Protein AF-A0A0N4YB12-F1 (afdb_monomer)

Mean predicted aligned error: 16.7 Å

Organism: Nippostrongylus brasiliensis (NCBI:txid27835)

InterPro domains:
  IPR009976 Exocyst complex component Sec10-like [PTHR12100] (6-495)
  IPR048625 Exocyst complex component Sec10, N-terminal [PF20667] (44-162)
  IPR048627 Exocyst complex component Sec10-like, alpha-helical bundle [PF07393] (168-494)

Radius of gyration: 43.0 Å; Cα contacts (8 Å, |Δi|>4): 290; chains: 1; bounding box: 84×79×112 Å

Secondary structure (DSSP, 8-state):
--HHHHHHHHHHHHS-SS--HHHHHHHHHHHHHTT-SS-S-HHHHHHHHHHHHHHHHHHHHHHHHHHHHHHHHHHHHHHHHHHHHHHHHHHHHHHHHHHHHT-HHHHHHHHHHHHHHHHHHHHHHHHHHHHHHHHHHHHHHHHHHHHHHHSSSPP--HHHH-GGGHHHHHHHHHHHHHHHHHS-HHHHHHHHHHHHHHHHHHHHHHHHHHHHTTT-HHHHHHHHHHHTTSTTHHHHHHHHHHHHHHTS-TT-S-HHHHHHHHHHHHHHHHHHH-SSHHHHHHHHHHHHIIIIIHHHHHHHHHHHHHTT-HHHHHHHHHHHHHHHHHHHHHHHTTT--S-TTHHHHHHHHHHHHHHHHHHHHHHHHHHHHHHHHHHHHHHHTT--------SHHHHHHHHHHHHTT----GGG-----HHHHHHHHHHHHHHHHHHHHHS-TTTHHHHHHHHHHHHIIIIIIIIIIHHHHHHHHT---S-TTSPPPHHHHHHHHH-

Solvent-accessible surface area (backbone atoms only — not comparable to full-atom values): 27849 Å² total; per-residue (Å²): 139,65,72,68,64,59,54,56,54,53,52,61,65,65,67,39,86,82,68,52,71,64,62,50,52,49,54,51,51,38,63,75,53,72,70,57,93,68,85,86,51,70,66,61,53,50,53,51,50,54,51,48,52,51,52,51,49,54,48,49,53,51,50,52,51,51,51,53,50,53,54,50,50,52,56,48,51,52,51,53,52,52,53,51,51,50,54,53,51,53,53,50,50,52,49,50,50,50,50,61,72,65,40,53,61,61,54,49,50,53,50,49,54,52,50,50,54,53,49,50,56,51,47,54,55,49,47,68,56,47,51,60,53,50,52,53,50,53,51,52,52,52,52,55,54,51,50,50,56,66,43,98,58,80,85,79,53,58,51,81,68,37,78,92,32,46,69,65,29,43,59,52,41,52,53,51,41,59,56,44,70,75,49,64,58,95,82,41,49,71,38,41,51,53,43,48,54,51,41,56,51,48,52,53,51,47,46,51,47,39,63,70,29,72,89,37,60,67,61,28,18,57,46,40,51,61,37,63,81,41,93,61,34,67,54,49,54,47,56,51,40,53,51,57,58,67,67,55,72,85,87,56,95,50,64,65,60,51,54,49,49,52,50,64,67,43,47,64,52,38,58,66,24,37,88,59,30,58,64,53,50,41,51,39,51,52,49,41,48,71,43,61,51,38,52,51,53,50,49,59,45,46,56,20,60,77,67,71,34,64,64,57,30,56,53,49,49,49,50,53,52,52,49,50,54,51,49,45,56,56,44,57,74,66,64,51,62,92,56,85,59,54,62,59,51,56,50,45,76,66,41,51,80,55,54,73,47,38,70,60,55,50,54,53,49,52,52,53,51,48,51,51,53,51,49,53,52,34,54,76,69,76,50,75,92,70,90,80,64,95,42,79,69,46,53,52,50,48,56,52,35,20,55,66,71,71,56,76,54,77,90,56,67,50,73,73,55,68,70,59,49,53,50,49,51,51,53,51,50,51,50,53,55,44,40,72,70,64,45,55,83,86,49,34,64,64,54,48,51,57,54,49,51,52,47,45,46,51,53,41,54,65,35,51,49,45,26,50,53,52,48,58,66,41,49,61,76,60,49,99,86,60,79,76,59,73,42,49,58,52,40,65,72,74,107

Sequence (495 aa):
MSGGQYFATYVEDLEQDPFDAIDFVERVAWRMTGGAETISDPVSLKNKFEEEIGSLQMLCDQFQSKISLLEHELNKDKREYVNQLQRLYERNAEAIDKIKASGLFQQLDATMQSVSTKVVHLGDQLESVHQPRQRAHDALQLIKHFDEFLSDQPLNSMIFTDPDKLLESADLVQKLYSISQELSKDKFLAVQARIAHRYEEVERLLIDEFGRAQRDEKKMAEVAKILSEFKGYSHCVARYVEYIQSMFRGGCDDVYAEALQLVRNHKPKIEAIFPSPMTVVQKLILSLYTGRLKEHIYAKLRDCKESDDREGYLVGLAQSYCSILRLNKELDALHVSSDASFLPTLTRSIFDRYLSTYQNDELDYLNVQCSNMLQRFYESKKHVKKQIHSGGLQELKRDVQARLLTVENYGGETFLSEDVAISILQETKNAFNRASQLCEKSEVPKHSENILDILLKYLYSEHLDYAVELAIAGITLAEPKVGPPAYFFSVVSQN

Nearest PDB structures (foldseek):
  5h11-assembly1_A  TM=9.330E-01  e=1.083E-12  Danio rerio

Structure (mmCIF, N/CA/C/O backbone):
data_AF-A0A0N4YB12-F1
#
_entry.id   AF-A0A0N4YB12-F1
#
loop_
_atom_site.group_PDB
_atom_site.id
_atom_site.type_symbol
_atom_site.label_atom_id
_atom_site.label_alt_id
_atom_site.label_comp_id
_atom_site.label_asym_id
_atom_site.label_entity_id
_atom_site.label_seq_id
_atom_site.pdbx_PDB_ins_code
_atom_site.Cartn_x
_atom_site.Cartn_y
_atom_site.Cartn_z
_atom_site.occupancy
_atom_site.B_iso_or_equiv
_atom_site.auth_seq_id
_atom_site.auth_comp_id
_atom_site.auth_asym_id
_atom_site.auth_atom_id
_atom_site.pdbx_PDB_model_num
ATOM 1 N N . MET A 1 1 ? 19.692 50.482 -32.104 1.00 32.66 1 MET A N 1
ATOM 2 C CA . MET A 1 1 ? 18.987 49.422 -31.351 1.00 32.66 1 MET A CA 1
ATOM 3 C C . MET A 1 1 ? 19.627 48.032 -31.529 1.00 32.66 1 MET A C 1
ATOM 5 O O . MET A 1 1 ? 18.943 47.049 -31.315 1.00 32.66 1 MET A O 1
ATOM 9 N N . SER A 1 2 ? 20.937 47.912 -31.814 1.00 33.78 2 SER A N 1
ATOM 10 C CA . SER A 1 2 ? 21.588 46.594 -32.007 1.00 33.78 2 SER A CA 1
ATOM 11 C C . SER A 1 2 ? 22.371 46.061 -30.796 1.00 33.78 2 SER A C 1
ATOM 13 O O . SER A 1 2 ? 22.668 44.879 -30.759 1.00 33.78 2 SER A O 1
ATOM 15 N N . GLY A 1 3 ? 22.675 46.877 -29.776 1.00 38.41 3 GLY A N 1
ATOM 16 C CA . GLY A 1 3 ? 23.511 46.441 -28.641 1.00 38.41 3 GLY A CA 1
ATOM 17 C C . GLY A 1 3 ? 22.844 45.460 -27.664 1.00 38.41 3 GLY A C 1
ATOM 18 O O . GLY A 1 3 ? 23.529 44.663 -27.039 1.00 38.41 3 GLY A O 1
ATOM 19 N N . GLY A 1 4 ? 21.509 45.470 -27.550 1.00 43.06 4 GLY A N 1
ATOM 20 C CA . GLY A 1 4 ? 20.787 44.594 -26.612 1.00 43.06 4 GLY A CA 1
ATOM 21 C C . GLY A 1 4 ? 20.675 43.135 -27.068 1.00 43.06 4 GLY A C 1
ATOM 22 O O . GLY A 1 4 ? 20.587 42.241 -26.237 1.00 43.06 4 GLY A O 1
ATOM 23 N N . GLN A 1 5 ? 20.713 42.888 -28.381 1.00 47.06 5 GLN A N 1
ATOM 24 C CA . GLN A 1 5 ? 20.584 41.545 -28.958 1.00 47.06 5 GLN A CA 1
ATOM 25 C C . GLN A 1 5 ? 21.918 40.779 -28.924 1.00 47.06 5 GLN A C 1
ATOM 27 O O . GLN A 1 5 ? 21.935 39.575 -28.686 1.00 47.06 5 GLN A O 1
ATOM 32 N N . TYR A 1 6 ? 23.042 41.494 -29.052 1.00 52.09 6 TYR A N 1
ATOM 33 C CA . TYR A 1 6 ? 24.381 40.933 -28.841 1.00 52.09 6 TYR A CA 1
ATOM 34 C C . TYR A 1 6 ? 24.599 40.494 -27.383 1.00 52.09 6 TYR A C 1
ATOM 36 O O . TYR A 1 6 ? 25.162 39.435 -27.138 1.00 52.09 6 TYR A O 1
ATOM 44 N N . PHE A 1 7 ? 24.086 41.259 -26.415 1.00 51.25 7 PHE A N 1
ATOM 45 C CA . PHE A 1 7 ? 24.272 40.998 -24.983 1.00 51.25 7 PHE A CA 1
ATOM 46 C C . PHE A 1 7 ? 23.573 39.718 -24.488 1.00 51.25 7 PHE A C 1
ATOM 48 O O . PHE A 1 7 ? 24.159 38.961 -23.723 1.00 51.25 7 PHE A O 1
ATOM 55 N N . ALA A 1 8 ? 22.340 39.451 -24.935 1.00 54.91 8 ALA A N 1
ATOM 56 C CA . ALA A 1 8 ? 21.588 38.255 -24.533 1.00 54.91 8 ALA A CA 1
ATOM 57 C C . ALA A 1 8 ? 22.229 36.954 -25.047 1.00 54.91 8 ALA A C 1
ATOM 59 O O . ALA A 1 8 ? 22.272 35.959 -24.333 1.00 54.91 8 ALA A O 1
ATOM 60 N N . THR A 1 9 ? 22.797 36.999 -26.255 1.00 60.53 9 THR A N 1
ATOM 61 C CA . THR A 1 9 ? 23.414 35.831 -26.898 1.00 60.53 9 THR A CA 1
ATOM 62 C C . THR A 1 9 ? 24.695 35.393 -26.173 1.00 60.53 9 THR A C 1
ATOM 64 O O . THR A 1 9 ? 24.948 34.204 -26.032 1.00 60.53 9 THR A O 1
ATOM 67 N N . TYR A 1 10 ? 25.485 36.341 -25.649 1.00 65.44 10 TYR A N 1
ATOM 68 C CA . TYR A 1 10 ? 26.684 36.018 -24.867 1.00 65.44 10 TYR A CA 1
ATOM 69 C C . TYR A 1 10 ? 26.369 35.381 -23.516 1.00 65.44 10 TYR A C 1
ATOM 71 O O . TYR A 1 10 ? 27.107 34.507 -23.080 1.00 65.44 10 TYR A O 1
ATOM 79 N N . VAL A 1 11 ? 25.293 35.804 -22.852 1.00 64.06 11 VAL A N 1
ATOM 80 C CA . VAL A 1 11 ? 24.906 35.250 -21.547 1.00 64.06 11 VAL A CA 1
ATOM 81 C C . VAL A 1 11 ? 24.456 33.796 -21.693 1.00 64.06 11 VAL A C 1
ATOM 83 O O . VAL A 1 11 ? 24.941 32.955 -20.950 1.00 64.06 11 VAL A O 1
ATOM 86 N N . GLU A 1 12 ? 23.636 33.473 -22.697 1.00 67.62 12 GLU A N 1
ATOM 87 C CA . GLU A 1 12 ? 23.220 32.087 -22.971 1.00 67.62 12 GLU A CA 1
ATOM 88 C C . GLU A 1 12 ? 24.402 31.172 -23.333 1.00 67.62 12 GLU A C 1
ATOM 90 O O . GLU A 1 12 ? 24.447 30.026 -22.892 1.00 67.62 12 GLU A O 1
ATOM 95 N N . ASP A 1 13 ? 25.377 31.676 -24.099 1.00 67.00 13 ASP A N 1
ATOM 96 C CA . ASP A 1 13 ? 26.578 30.917 -24.468 1.00 67.00 13 ASP A CA 1
ATOM 97 C C . ASP A 1 13 ? 27.551 30.735 -23.274 1.00 67.00 13 ASP A C 1
ATOM 99 O O . ASP A 1 13 ? 28.253 29.725 -23.203 1.00 67.00 13 ASP A O 1
ATOM 103 N N . LEU A 1 14 ? 27.598 31.691 -22.332 1.00 69.69 14 LEU A N 1
ATOM 104 C CA . LEU A 1 14 ? 28.425 31.643 -21.112 1.00 69.69 14 LEU A CA 1
ATOM 105 C C . LEU A 1 14 ? 27.775 30.843 -19.966 1.00 69.69 14 LEU A C 1
ATOM 107 O O . LEU A 1 14 ? 28.487 30.362 -19.087 1.00 69.69 14 LEU A O 1
ATOM 111 N N . GLU A 1 15 ? 26.447 30.702 -19.964 1.00 70.62 15 GLU A N 1
ATOM 112 C CA . GLU A 1 15 ? 25.670 29.950 -18.963 1.00 70.62 15 GLU A CA 1
ATOM 113 C C . GLU A 1 15 ? 25.471 28.463 -19.331 1.00 70.62 15 GLU A C 1
ATOM 115 O O . GLU A 1 15 ? 24.773 27.739 -18.618 1.00 70.62 15 GLU A O 1
ATOM 120 N N . GLN A 1 16 ? 26.089 27.977 -20.418 1.00 73.56 16 GLN A N 1
ATOM 121 C CA . GLN A 1 16 ? 26.096 26.548 -20.756 1.00 73.56 16 GLN A CA 1
ATOM 122 C C . GLN A 1 16 ? 26.818 25.727 -19.676 1.00 73.56 16 GLN A C 1
ATOM 124 O O . GLN A 1 16 ? 27.899 26.102 -19.224 1.00 73.56 16 GLN A O 1
ATOM 129 N N . ASP A 1 17 ? 26.240 24.583 -19.296 1.00 63.47 17 ASP A N 1
ATOM 130 C CA . ASP A 1 17 ? 26.816 23.656 -18.315 1.00 63.47 17 ASP A CA 1
ATOM 131 C C . ASP A 1 17 ? 27.014 22.258 -18.942 1.00 63.47 17 ASP A C 1
ATOM 133 O O . ASP A 1 17 ? 26.020 21.598 -19.271 1.00 63.47 17 ASP A O 1
ATOM 137 N N . PRO A 1 18 ? 28.262 21.784 -19.136 1.00 74.56 18 PRO A N 1
ATOM 138 C CA . PRO A 1 18 ? 29.525 22.441 -18.792 1.00 74.56 18 PRO A CA 1
ATOM 139 C C . PRO A 1 18 ? 29.922 23.531 -19.799 1.00 74.56 18 PRO A C 1
ATOM 141 O O . PRO A 1 18 ? 29.761 23.366 -21.006 1.00 74.56 18 PRO A O 1
ATOM 144 N N . PHE A 1 19 ? 30.506 24.624 -19.304 1.00 81.19 19 PHE A N 1
ATOM 145 C CA . PHE A 1 19 ? 31.035 25.682 -20.163 1.00 81.19 19 PHE A CA 1
ATOM 146 C C . PHE A 1 19 ? 32.273 25.191 -20.929 1.00 81.19 19 PHE A C 1
ATOM 148 O O . PHE A 1 19 ? 33.283 24.834 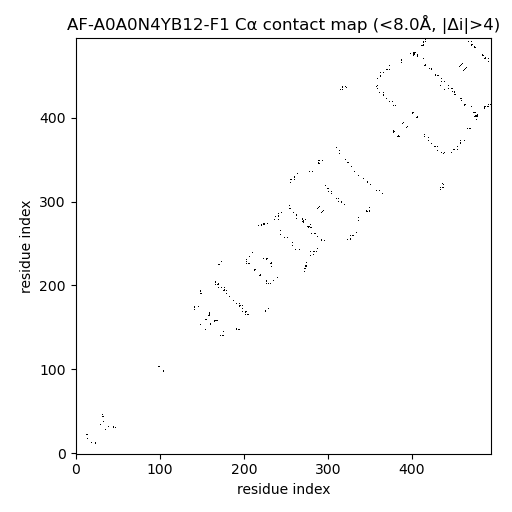-20.314 1.00 81.19 19 PHE A O 1
ATOM 155 N N . ASP A 1 20 ? 32.215 25.221 -22.264 1.00 81.12 20 ASP A N 1
ATOM 156 C CA . ASP A 1 20 ? 33.345 24.911 -23.144 1.00 81.12 20 ASP A CA 1
ATOM 157 C C . ASP A 1 20 ? 33.885 26.186 -23.810 1.00 81.12 20 ASP A C 1
ATOM 159 O O . ASP A 1 20 ? 33.276 26.785 -24.701 1.00 81.12 20 ASP A O 1
ATOM 163 N N . ALA A 1 21 ? 35.074 26.600 -23.370 1.00 79.44 21 ALA A N 1
ATOM 164 C CA . ALA A 1 21 ? 35.747 27.788 -23.875 1.00 79.44 21 ALA A CA 1
ATOM 165 C C . ALA A 1 21 ? 36.171 27.662 -25.350 1.00 79.44 21 ALA A C 1
ATOM 167 O O . ALA A 1 21 ? 36.269 28.681 -26.035 1.00 79.44 21 ALA A O 1
ATOM 168 N N . ILE A 1 22 ? 36.444 26.448 -25.839 1.00 81.38 22 ILE A N 1
ATOM 169 C CA . ILE A 1 22 ? 36.891 26.216 -27.218 1.00 81.38 22 ILE A CA 1
ATOM 170 C C . ILE A 1 22 ? 35.703 26.383 -28.164 1.00 81.38 22 ILE A C 1
ATOM 172 O O . ILE A 1 22 ? 35.788 27.176 -29.102 1.00 81.38 22 ILE A O 1
ATOM 176 N N . ASP A 1 23 ? 34.581 25.732 -27.854 1.00 79.06 23 ASP A N 1
ATOM 177 C CA . ASP A 1 23 ? 33.327 25.853 -28.610 1.00 79.06 23 ASP A CA 1
ATOM 178 C C . ASP A 1 23 ? 32.809 27.303 -28.607 1.00 79.06 23 ASP A C 1
ATOM 180 O O . ASP A 1 23 ? 32.381 27.845 -29.627 1.00 79.06 23 ASP A O 1
ATOM 184 N N . PHE A 1 24 ? 32.936 28.005 -27.476 1.00 80.25 24 PHE A N 1
ATOM 185 C CA . PHE A 1 24 ? 32.610 29.429 -27.399 1.00 80.25 24 PHE A CA 1
ATOM 186 C C . PHE A 1 24 ? 33.443 30.281 -28.368 1.00 80.25 24 PHE A C 1
ATOM 188 O O . PHE A 1 24 ? 32.886 31.065 -29.141 1.00 80.25 24 PHE A O 1
ATOM 195 N N . VAL A 1 25 ? 34.770 30.124 -28.357 1.00 80.31 25 VAL A N 1
ATOM 196 C CA . VAL A 1 25 ? 35.667 30.875 -29.250 1.00 80.31 25 VAL A CA 1
ATOM 197 C C . VAL A 1 25 ? 35.406 30.520 -30.715 1.00 80.31 25 VAL A C 1
ATOM 199 O O . VAL A 1 25 ? 35.433 31.412 -31.564 1.00 80.31 25 VAL A O 1
ATOM 202 N N . GLU A 1 26 ? 35.097 29.260 -31.017 1.00 77.31 26 GLU A N 1
ATOM 203 C CA . GLU A 1 26 ? 34.750 28.801 -32.362 1.00 77.31 26 GLU A CA 1
ATOM 204 C C . GLU A 1 26 ? 33.441 29.427 -32.859 1.00 77.31 26 GLU A C 1
ATOM 206 O O . GLU A 1 26 ? 33.407 29.990 -33.956 1.00 77.31 26 GLU A O 1
ATOM 211 N N . ARG A 1 27 ? 32.391 29.460 -32.030 1.00 76.19 27 ARG A N 1
ATOM 212 C CA . ARG A 1 27 ? 31.128 30.150 -32.347 1.00 76.19 27 ARG A CA 1
ATOM 213 C C . ARG A 1 27 ? 31.327 31.647 -32.565 1.00 76.19 27 ARG A C 1
ATOM 215 O O . ARG A 1 27 ? 30.753 32.213 -33.499 1.00 76.19 27 ARG A O 1
ATOM 222 N N . VAL A 1 28 ? 32.154 32.294 -31.745 1.00 76.50 28 VAL A N 1
ATOM 223 C CA . VAL A 1 28 ? 32.508 33.713 -31.902 1.00 76.50 28 VAL A CA 1
ATOM 224 C C . VAL A 1 28 ? 33.264 33.938 -33.216 1.00 76.50 28 VAL A C 1
ATOM 226 O O . VAL A 1 28 ? 32.884 34.813 -33.997 1.00 76.50 28 VAL A O 1
ATOM 229 N N . ALA A 1 29 ? 34.265 33.110 -33.522 1.00 75.00 29 ALA A N 1
ATOM 230 C CA . ALA A 1 29 ? 35.024 33.168 -34.771 1.00 75.00 29 ALA A CA 1
ATOM 231 C C . ALA A 1 29 ? 34.131 32.949 -36.007 1.00 75.00 29 ALA A C 1
ATOM 233 O O . ALA A 1 29 ? 34.245 33.666 -37.008 1.00 75.00 29 ALA A O 1
ATOM 234 N N . TRP A 1 30 ? 33.201 31.996 -35.926 1.00 75.38 30 TRP A N 1
ATOM 235 C CA . TRP A 1 30 ? 32.245 31.675 -36.984 1.00 75.38 30 TRP A CA 1
ATOM 236 C C . TRP A 1 30 ? 31.262 32.828 -37.233 1.00 75.38 30 TRP A C 1
ATOM 238 O O . TRP A 1 30 ? 31.041 33.229 -38.379 1.00 75.38 30 TRP A O 1
ATOM 248 N N . ARG A 1 31 ? 30.748 33.453 -36.162 1.00 74.56 31 ARG A N 1
ATOM 249 C CA . ARG A 1 31 ? 29.907 34.662 -36.242 1.00 74.56 31 ARG A CA 1
ATOM 250 C C . ARG A 1 31 ? 30.671 35.854 -36.838 1.00 74.56 31 ARG A C 1
ATOM 252 O O . ARG A 1 31 ? 30.121 36.570 -37.674 1.00 74.56 31 ARG A O 1
ATOM 259 N N . MET A 1 32 ? 31.941 36.055 -36.474 1.00 70.88 32 MET A N 1
ATOM 260 C CA . MET A 1 32 ? 32.774 37.168 -36.970 1.00 70.88 32 MET A CA 1
ATOM 261 C C . MET A 1 32 ? 33.146 37.065 -38.456 1.00 70.88 32 MET A C 1
ATOM 263 O O . MET A 1 32 ? 33.292 38.095 -39.132 1.00 70.88 32 MET A O 1
ATOM 267 N N . THR A 1 33 ? 33.334 35.837 -38.947 1.00 69.62 33 THR A N 1
ATOM 268 C CA . THR A 1 33 ? 33.681 35.522 -40.344 1.00 69.62 33 THR A CA 1
ATOM 269 C C . THR A 1 33 ? 32.452 35.354 -41.240 1.00 69.62 33 THR A C 1
ATOM 271 O O . THR A 1 33 ? 32.601 35.271 -42.458 1.00 69.62 33 THR A O 1
ATOM 274 N N . GLY A 1 34 ? 31.243 35.338 -40.666 1.00 68.62 34 GLY A N 1
ATOM 275 C CA . GLY A 1 34 ? 29.997 35.118 -41.404 1.00 68.62 34 GLY A CA 1
ATOM 276 C C . GLY A 1 34 ? 29.882 33.708 -41.992 1.00 68.62 34 GLY A C 1
ATOM 277 O O . GLY A 1 34 ? 29.201 33.534 -43.000 1.00 68.62 34 GLY A O 1
ATOM 278 N N . GLY A 1 35 ? 30.574 32.727 -41.399 1.00 65.31 35 GLY A N 1
ATOM 279 C CA . GLY A 1 35 ? 30.589 31.332 -41.853 1.00 65.31 35 GLY A CA 1
ATOM 280 C C . GLY A 1 35 ? 31.527 31.023 -43.028 1.00 65.31 35 GLY A C 1
ATOM 281 O O . GLY A 1 35 ? 31.368 29.986 -43.666 1.00 65.31 35 GLY A O 1
ATOM 282 N N . ALA A 1 36 ? 32.489 31.896 -43.349 1.00 65.06 36 ALA A N 1
ATOM 283 C CA . ALA A 1 36 ? 33.465 31.656 -44.415 1.00 65.06 36 ALA A CA 1
ATOM 284 C C . ALA A 1 36 ? 34.667 30.813 -43.930 1.00 65.06 36 ALA A C 1
ATOM 286 O O . ALA A 1 36 ? 35.370 31.218 -43.007 1.00 65.06 36 ALA A O 1
ATOM 287 N N . GLU A 1 37 ? 34.955 29.687 -44.596 1.00 59.28 37 GLU A N 1
ATOM 288 C CA . GLU A 1 37 ? 36.062 28.769 -44.242 1.00 59.28 37 GLU A CA 1
ATOM 289 C C . GLU A 1 37 ? 37.469 29.324 -44.553 1.00 59.28 37 GLU A C 1
ATOM 291 O O . GLU A 1 37 ? 38.462 28.860 -43.996 1.00 59.28 37 GLU A O 1
ATOM 296 N N . THR A 1 38 ? 37.586 30.335 -45.424 1.00 60.69 38 THR A N 1
ATOM 297 C CA . THR A 1 38 ? 38.878 30.912 -45.838 1.00 60.69 38 THR A CA 1
ATOM 298 C C . THR A 1 38 ? 39.016 32.380 -45.436 1.00 60.69 38 THR A C 1
ATOM 300 O O . THR A 1 38 ? 38.309 33.255 -45.946 1.00 60.69 38 THR A O 1
ATOM 303 N N . ILE A 1 39 ? 39.984 32.666 -44.559 1.00 63.22 39 ILE A N 1
ATOM 304 C CA . ILE A 1 39 ? 40.279 34.014 -44.051 1.00 63.22 39 ILE A CA 1
ATOM 305 C C . ILE A 1 39 ? 40.926 34.847 -45.162 1.00 63.22 39 ILE A C 1
ATOM 307 O O . ILE A 1 39 ? 42.099 34.678 -45.485 1.00 63.22 39 ILE A O 1
ATOM 311 N N . SER A 1 40 ? 40.151 35.759 -45.747 1.00 61.28 40 SER A N 1
ATOM 312 C CA . SER A 1 40 ? 40.615 36.617 -46.848 1.00 61.28 40 SER A CA 1
ATOM 313 C C . SER A 1 40 ? 41.321 37.895 -46.366 1.00 61.28 40 SER A C 1
ATOM 315 O O . SER A 1 40 ? 42.101 38.475 -47.115 1.00 61.28 40 SER A O 1
ATOM 317 N N . ASP A 1 41 ? 41.085 38.318 -45.116 1.00 69.38 41 ASP A N 1
ATOM 318 C CA . ASP A 1 41 ? 41.732 39.483 -44.492 1.00 69.38 41 ASP A CA 1
ATOM 319 C C . ASP A 1 41 ? 42.044 39.232 -42.996 1.00 69.38 41 ASP A C 1
ATOM 321 O O . ASP A 1 41 ? 41.202 39.469 -42.121 1.00 69.38 41 ASP A O 1
ATOM 325 N N . PRO A 1 42 ? 43.262 38.751 -42.679 1.00 74.19 42 PRO A N 1
ATOM 326 C CA . PRO A 1 42 ? 43.695 38.491 -41.305 1.00 74.19 42 PRO A CA 1
ATOM 327 C C . PRO A 1 42 ? 43.725 39.736 -40.406 1.00 74.19 42 PRO A C 1
ATOM 329 O O . PRO A 1 42 ? 43.578 39.613 -39.189 1.00 74.19 42 PRO A O 1
ATOM 332 N N . VAL A 1 43 ? 43.911 40.933 -40.976 1.00 78.75 43 VAL A N 1
ATOM 333 C CA . VAL A 1 43 ? 43.998 42.185 -40.205 1.00 78.75 43 VAL A CA 1
ATOM 334 C C . VAL A 1 43 ? 42.608 42.620 -39.748 1.00 78.75 43 VAL A C 1
ATOM 336 O O . VAL A 1 43 ? 42.437 42.994 -38.588 1.00 78.75 43 VAL A O 1
ATOM 339 N N . SER A 1 44 ? 41.596 42.499 -40.612 1.00 75.19 44 SER A N 1
ATOM 340 C CA . SER A 1 44 ? 40.203 42.760 -40.227 1.00 75.19 44 SER A CA 1
ATOM 341 C C . SER A 1 44 ? 39.709 41.800 -39.142 1.00 75.19 44 SER A C 1
ATOM 343 O O . SER A 1 44 ? 39.064 42.242 -38.191 1.00 75.19 44 SER A O 1
ATOM 345 N N . LEU A 1 45 ? 40.048 40.507 -39.230 1.00 77.94 45 LEU A N 1
ATOM 346 C CA . LEU A 1 45 ? 39.657 39.521 -38.216 1.00 77.94 45 LEU A CA 1
ATOM 347 C C . LEU A 1 45 ? 40.296 39.820 -36.854 1.00 77.94 45 LEU A C 1
ATOM 349 O O . LEU A 1 45 ? 39.607 39.796 -35.837 1.00 77.94 45 LEU A O 1
ATOM 353 N N . LYS A 1 46 ? 41.590 40.159 -36.840 1.00 81.12 46 LYS A N 1
ATOM 354 C CA . LYS A 1 46 ? 42.290 40.576 -35.621 1.00 81.12 46 LYS A CA 1
ATOM 355 C C . LYS A 1 46 ? 41.595 41.772 -34.960 1.00 81.12 46 LYS A C 1
ATOM 357 O O . LYS A 1 46 ? 41.326 41.721 -33.765 1.00 81.12 46 LYS A O 1
ATOM 362 N N . ASN A 1 47 ? 41.278 42.813 -35.730 1.00 81.00 47 ASN A N 1
ATOM 363 C CA . ASN A 1 47 ? 40.628 44.012 -35.197 1.00 81.00 47 ASN A CA 1
ATOM 364 C C . ASN A 1 47 ? 39.242 43.690 -34.606 1.00 81.00 47 ASN A C 1
ATOM 366 O O . ASN A 1 47 ? 38.911 44.181 -33.534 1.00 81.00 47 ASN A O 1
ATOM 370 N N . LYS A 1 48 ? 38.464 42.805 -35.247 1.00 79.75 48 LYS A N 1
ATOM 371 C CA . LYS A 1 48 ? 37.175 42.334 -34.707 1.00 79.75 48 LYS A CA 1
ATOM 372 C C . LYS A 1 48 ? 37.329 41.550 -33.400 1.00 79.75 48 LYS A C 1
ATOM 374 O O . LYS A 1 48 ? 36.535 41.736 -32.485 1.00 79.75 48 LYS A O 1
ATOM 379 N N . PHE A 1 49 ? 38.348 40.696 -33.284 1.00 81.69 49 PHE A N 1
ATOM 380 C CA . PHE A 1 49 ? 38.648 40.018 -32.019 1.00 81.69 49 PHE A CA 1
ATOM 381 C C . PHE A 1 49 ? 39.070 41.001 -30.926 1.00 81.69 49 PHE A C 1
ATOM 383 O O . PHE A 1 49 ? 38.641 40.845 -29.788 1.00 81.69 49 PHE A O 1
ATOM 390 N N . GLU A 1 50 ? 39.868 42.021 -31.247 1.00 84.12 50 GLU A N 1
ATOM 391 C CA . GLU A 1 50 ? 40.233 43.073 -30.287 1.00 84.12 50 GLU A CA 1
ATOM 392 C C . GLU A 1 50 ? 38.994 43.857 -29.806 1.00 84.12 50 GLU A C 1
ATOM 394 O O . GLU A 1 50 ? 38.871 44.131 -28.611 1.00 84.12 50 GLU A O 1
ATOM 399 N N . GLU A 1 51 ? 38.038 44.146 -30.696 1.00 82.19 51 GLU A N 1
ATOM 400 C CA . GLU A 1 51 ? 36.755 44.784 -30.354 1.00 82.19 51 GLU A CA 1
ATOM 401 C C . GLU A 1 51 ? 35.864 43.900 -29.458 1.00 82.19 51 GLU A C 1
ATOM 403 O O . GLU A 1 51 ? 35.282 44.386 -28.481 1.00 82.19 51 GLU A O 1
ATOM 408 N N . GLU A 1 52 ? 35.772 42.598 -29.739 1.00 79.75 52 GLU A N 1
ATOM 409 C CA . GLU A 1 52 ? 34.967 41.663 -28.936 1.00 79.75 52 GLU A CA 1
ATOM 410 C C . GLU A 1 52 ? 35.620 41.333 -27.589 1.00 79.75 52 GLU A C 1
ATOM 412 O O . GLU A 1 52 ? 34.927 41.251 -26.575 1.00 79.75 52 GLU A O 1
ATOM 417 N N . ILE A 1 53 ? 36.954 41.256 -27.520 1.00 84.06 53 ILE A N 1
ATOM 418 C CA . ILE A 1 53 ? 37.682 41.188 -26.242 1.00 84.06 53 ILE A CA 1
ATOM 419 C C . ILE A 1 53 ? 37.378 42.432 -25.401 1.00 84.06 53 ILE A C 1
ATOM 421 O O . ILE A 1 53 ? 37.086 42.305 -24.211 1.00 84.06 53 ILE A O 1
ATOM 425 N N . GLY A 1 54 ? 37.392 43.626 -26.004 1.00 84.81 54 GLY A N 1
ATOM 426 C CA . GLY A 1 54 ? 37.009 44.863 -25.318 1.00 84.81 54 GLY A CA 1
ATOM 427 C C . GLY A 1 54 ? 35.556 44.841 -24.826 1.00 84.81 54 GLY A C 1
ATOM 428 O O . GLY A 1 54 ? 35.265 45.282 -23.714 1.00 84.81 54 GLY A O 1
ATOM 429 N N . SER A 1 55 ? 34.646 44.266 -25.611 1.00 82.88 55 SER A N 1
ATOM 430 C CA . SER A 1 55 ? 33.231 44.121 -25.244 1.00 82.88 55 SER A CA 1
ATOM 431 C C . SER A 1 55 ? 33.028 43.147 -24.077 1.00 82.88 55 SER A C 1
ATOM 433 O O . SER A 1 55 ? 32.294 43.461 -23.137 1.00 82.88 55 SER A O 1
ATOM 435 N N . LEU A 1 56 ? 33.731 42.010 -24.076 1.00 83.00 56 LEU A N 1
ATOM 436 C CA . LEU A 1 56 ? 33.730 41.048 -22.968 1.00 83.00 56 LEU A CA 1
ATOM 437 C C . LEU A 1 56 ? 34.378 41.617 -21.698 1.00 83.00 56 LEU A C 1
ATOM 439 O O . LEU A 1 56 ? 33.904 41.343 -20.597 1.00 83.00 56 LEU A O 1
ATOM 443 N N . GLN A 1 57 ? 35.418 42.445 -21.824 1.00 86.25 57 GLN A N 1
ATOM 444 C CA . GLN A 1 57 ? 36.007 43.157 -20.685 1.00 86.25 57 GLN A CA 1
ATOM 445 C C . GLN A 1 57 ? 35.008 44.129 -20.051 1.00 86.25 57 GLN A C 1
ATOM 447 O O . GLN A 1 57 ? 34.808 44.087 -18.840 1.00 86.25 57 GLN A O 1
ATOM 452 N N . MET A 1 58 ? 34.302 44.929 -20.860 1.00 86.38 58 MET A N 1
ATOM 453 C CA . MET A 1 58 ? 33.237 45.801 -20.351 1.00 86.38 58 MET A CA 1
ATOM 454 C C . MET A 1 58 ? 32.111 45.009 -19.676 1.00 86.38 58 MET A C 1
ATOM 456 O O . MET A 1 58 ? 31.563 45.453 -18.666 1.00 86.38 58 MET A O 1
ATOM 460 N N . LEU A 1 59 ? 31.762 43.837 -20.214 1.00 83.56 59 LEU A N 1
ATOM 461 C CA . LEU A 1 59 ? 30.767 42.946 -19.619 1.00 83.56 59 LEU A CA 1
ATOM 462 C C . LEU A 1 59 ? 31.230 42.409 -18.257 1.00 83.56 59 LEU A C 1
ATOM 464 O O . LEU A 1 59 ? 30.462 42.419 -17.294 1.00 83.56 59 LEU A O 1
ATOM 468 N N . CYS A 1 60 ? 32.494 41.996 -18.161 1.00 84.88 60 CYS A N 1
ATOM 469 C CA . CYS A 1 60 ? 33.116 41.564 -16.913 1.00 84.88 60 CYS A CA 1
ATOM 470 C C . CYS A 1 60 ? 33.085 42.682 -15.859 1.00 84.88 60 CYS A C 1
ATOM 472 O O . CYS A 1 60 ? 32.626 42.457 -14.740 1.00 84.88 60 CYS A O 1
ATOM 474 N N . ASP A 1 61 ? 33.459 43.909 -16.235 1.00 90.31 61 ASP A N 1
ATOM 475 C CA . ASP A 1 61 ? 33.424 45.072 -15.341 1.00 90.31 61 ASP A CA 1
ATOM 476 C C . ASP A 1 61 ? 31.998 45.381 -14.849 1.00 90.31 61 ASP A C 1
ATOM 478 O O . ASP A 1 61 ? 31.787 45.708 -13.675 1.00 90.31 61 ASP A O 1
ATOM 482 N N . GLN A 1 62 ? 30.992 45.230 -15.718 1.00 87.81 62 GLN A N 1
ATOM 483 C CA . GLN A 1 62 ? 29.584 45.389 -15.345 1.00 87.81 62 GLN A CA 1
ATOM 484 C C . GLN A 1 62 ? 29.119 44.316 -14.355 1.00 87.81 62 GLN A C 1
ATOM 486 O O . GLN A 1 62 ? 28.470 44.651 -13.358 1.00 87.81 62 GLN A O 1
ATOM 491 N N . PHE A 1 63 ? 29.459 43.044 -14.585 1.00 86.69 63 PHE A N 1
ATOM 492 C CA . PHE A 1 63 ? 29.141 41.968 -13.643 1.00 86.69 63 PHE A CA 1
ATOM 493 C C . PHE A 1 63 ? 29.861 42.159 -12.309 1.00 86.69 63 PHE A C 1
ATOM 495 O O . PHE A 1 63 ? 29.223 42.048 -11.262 1.00 86.69 63 PHE A O 1
ATOM 502 N N . GLN A 1 64 ? 31.137 42.544 -12.323 1.00 91.56 64 GLN A N 1
ATOM 503 C CA . GLN A 1 64 ? 31.906 42.821 -11.112 1.00 91.56 64 GLN A CA 1
ATOM 504 C C . GLN A 1 64 ? 31.307 43.986 -10.308 1.00 91.56 64 GLN A C 1
ATOM 506 O O . GLN A 1 64 ? 31.213 43.921 -9.077 1.00 91.56 64 GLN A O 1
ATOM 511 N N . SER A 1 65 ? 30.843 45.037 -10.991 1.00 93.25 65 SER A N 1
ATOM 512 C CA . SER A 1 65 ? 30.134 46.159 -10.367 1.00 93.25 65 SER A CA 1
ATOM 513 C C . SER A 1 65 ? 28.805 45.716 -9.748 1.00 93.25 65 SER A C 1
ATOM 515 O O . SER A 1 65 ? 28.518 46.047 -8.594 1.00 93.25 65 SER A O 1
ATOM 517 N N . LYS A 1 66 ? 28.021 44.902 -10.468 1.00 92.25 66 LYS A N 1
ATOM 518 C CA . LYS A 1 66 ? 26.748 44.355 -9.979 1.00 92.25 66 LYS A CA 1
ATOM 519 C C . LYS A 1 66 ? 26.940 43.449 -8.761 1.00 92.25 66 LYS A C 1
ATOM 521 O O . LYS A 1 66 ? 26.188 43.580 -7.799 1.00 92.25 66 LYS A O 1
ATOM 526 N N . ILE A 1 67 ? 27.955 42.584 -8.778 1.00 92.12 67 ILE A N 1
ATOM 527 C CA . ILE A 1 67 ? 28.331 41.739 -7.636 1.00 92.12 67 ILE A CA 1
ATOM 528 C C . ILE A 1 67 ? 28.678 42.620 -6.435 1.00 92.12 67 ILE A C 1
ATOM 530 O O . ILE A 1 67 ? 28.098 42.446 -5.370 1.00 92.12 67 ILE A O 1
ATOM 534 N N . SER A 1 68 ? 29.529 43.632 -6.623 1.00 94.25 68 SER A N 1
ATOM 535 C CA . SER A 1 68 ? 29.946 44.536 -5.541 1.00 94.25 68 SER A CA 1
ATOM 536 C C . SER A 1 68 ? 28.767 45.293 -4.909 1.00 94.25 68 SER A C 1
ATOM 538 O O . SER A 1 68 ? 28.725 45.478 -3.692 1.00 94.25 68 SER A O 1
ATOM 540 N N . LEU A 1 69 ? 27.790 45.725 -5.717 1.00 94.75 69 LEU A N 1
ATOM 541 C CA . LEU A 1 69 ? 26.570 46.377 -5.226 1.00 94.75 69 LEU A CA 1
ATOM 542 C C . LEU A 1 69 ? 25.693 45.409 -4.422 1.00 94.75 69 LEU A C 1
ATOM 544 O O . LEU A 1 69 ? 25.293 45.743 -3.307 1.00 94.75 69 LEU A O 1
ATOM 548 N N . LEU A 1 70 ? 25.447 44.206 -4.947 1.00 93.31 70 LEU A N 1
ATOM 549 C CA . LEU A 1 70 ? 24.657 43.180 -4.259 1.00 93.31 70 LEU A CA 1
ATOM 550 C C . LEU A 1 70 ? 25.320 42.736 -2.950 1.00 93.31 70 LEU A C 1
ATOM 552 O O . LEU A 1 70 ? 24.645 42.586 -1.933 1.00 93.31 70 LEU A O 1
ATOM 556 N N . GLU A 1 71 ? 26.643 42.579 -2.935 1.00 94.62 71 GLU A N 1
ATOM 557 C CA . GLU A 1 71 ? 27.406 42.284 -1.720 1.00 94.62 71 GLU A CA 1
ATOM 558 C C . GLU A 1 71 ? 27.309 43.418 -0.693 1.00 94.62 71 GLU A C 1
ATOM 560 O O . GLU A 1 71 ? 27.231 43.166 0.515 1.00 94.62 71 GLU A O 1
ATOM 565 N N . HIS A 1 72 ? 27.300 44.674 -1.145 1.00 95.75 72 HIS A N 1
ATOM 566 C CA . HIS A 1 72 ? 27.130 45.822 -0.261 1.00 95.75 72 HIS A CA 1
ATOM 567 C C . HIS A 1 72 ? 25.731 45.860 0.367 1.00 95.75 72 HIS A C 1
ATOM 569 O O . HIS A 1 72 ? 25.620 46.040 1.585 1.00 95.75 72 HIS A O 1
ATOM 575 N N . GLU A 1 73 ? 24.683 45.656 -0.434 1.00 94.75 73 GLU A N 1
ATOM 576 C CA . GLU A 1 73 ? 23.295 45.582 0.036 1.00 94.75 73 GLU A CA 1
ATOM 577 C C . GLU A 1 73 ? 23.103 44.419 1.011 1.00 94.75 73 GLU A C 1
ATOM 579 O O . GLU A 1 73 ? 22.645 44.633 2.133 1.00 94.75 73 GLU A O 1
ATOM 584 N N . LEU A 1 74 ? 23.585 43.222 0.666 1.00 94.75 74 LEU A N 1
ATOM 585 C CA . LEU A 1 74 ? 23.536 42.051 1.542 1.00 94.75 74 LEU A CA 1
ATOM 586 C C . LEU A 1 74 ? 24.215 42.321 2.893 1.00 94.75 74 LEU A C 1
ATOM 588 O O . LEU A 1 74 ? 23.687 41.974 3.952 1.00 94.75 74 LEU A O 1
ATOM 592 N N . ASN A 1 75 ? 25.388 42.956 2.884 1.00 94.62 75 ASN A N 1
ATOM 593 C CA . ASN A 1 75 ? 26.111 43.291 4.111 1.00 94.62 75 ASN A CA 1
ATOM 594 C C . ASN A 1 75 ? 25.434 44.398 4.926 1.00 94.62 75 ASN A C 1
ATOM 596 O O . ASN A 1 75 ? 25.583 44.448 6.154 1.00 94.62 75 ASN A O 1
ATOM 600 N N . LYS A 1 76 ? 24.724 45.321 4.277 1.00 96.69 76 LYS A N 1
ATOM 601 C CA . LYS A 1 76 ? 23.904 46.324 4.958 1.00 96.69 76 LYS A CA 1
ATOM 602 C C . LYS A 1 76 ? 22.709 45.654 5.635 1.00 96.69 76 LYS A C 1
ATOM 604 O O . LYS A 1 76 ? 22.580 45.785 6.852 1.00 96.69 76 LYS A O 1
ATOM 609 N N . ASP A 1 77 ? 21.940 44.866 4.895 1.00 93.69 77 ASP A N 1
ATOM 610 C CA . ASP A 1 77 ? 20.762 44.163 5.406 1.00 93.69 77 ASP A CA 1
ATOM 611 C C . ASP A 1 77 ? 21.142 43.231 6.553 1.00 93.69 77 ASP A C 1
ATOM 613 O O . ASP A 1 77 ? 20.552 43.292 7.631 1.00 93.69 77 ASP A O 1
ATOM 617 N N . LYS A 1 78 ? 22.207 42.436 6.392 1.00 94.25 78 LYS A N 1
ATOM 618 C CA . LYS A 1 78 ? 22.728 41.567 7.457 1.00 94.25 78 LYS A CA 1
ATOM 619 C C . LYS A 1 78 ? 23.008 42.349 8.741 1.00 94.25 78 LYS A C 1
ATOM 621 O O . LYS A 1 78 ? 22.637 41.893 9.820 1.00 94.25 78 LYS A O 1
ATOM 626 N N . ARG A 1 79 ? 23.644 43.523 8.652 1.00 96.31 79 ARG A N 1
ATOM 627 C CA . ARG A 1 79 ? 23.919 44.368 9.828 1.00 96.31 79 ARG A CA 1
ATOM 628 C C . ARG A 1 79 ? 22.636 44.889 10.468 1.00 96.31 79 ARG A C 1
ATOM 630 O O . ARG A 1 79 ? 22.527 44.874 11.692 1.00 96.31 79 ARG A O 1
ATOM 637 N N . GLU A 1 80 ? 21.668 45.325 9.669 1.00 95.94 80 GLU A N 1
ATOM 638 C CA . GLU A 1 80 ? 20.371 45.781 10.174 1.00 95.94 80 GLU A CA 1
ATOM 639 C C . GLU A 1 80 ? 19.612 44.654 10.886 1.00 95.94 80 GLU A C 1
ATOM 641 O O . GLU A 1 80 ? 19.145 44.854 12.010 1.00 95.94 80 GLU A O 1
ATOM 646 N N . TYR A 1 81 ? 19.582 43.453 10.303 1.00 93.38 81 TYR A N 1
ATOM 647 C CA . TYR A 1 81 ? 18.981 42.267 10.915 1.00 93.38 81 TYR A CA 1
ATOM 648 C C . TYR A 1 81 ? 19.648 41.887 12.239 1.00 93.38 81 TYR A C 1
ATOM 650 O O . TYR A 1 81 ? 18.948 41.677 13.230 1.00 93.38 81 TYR A O 1
ATOM 658 N N . VAL A 1 82 ? 20.985 41.838 12.294 1.00 95.19 82 VAL A N 1
ATOM 659 C CA . VAL A 1 82 ? 21.709 41.535 13.542 1.00 95.19 82 VAL A CA 1
ATOM 660 C C . VAL A 1 82 ? 21.389 42.567 14.627 1.00 95.19 82 VAL A C 1
ATOM 662 O O . VAL A 1 82 ? 21.108 42.194 15.767 1.00 95.19 82 VAL A O 1
ATOM 665 N N . ASN A 1 83 ? 21.342 43.853 14.275 1.00 95.69 83 ASN A N 1
ATOM 666 C CA . ASN A 1 83 ? 20.997 44.912 15.223 1.00 95.69 83 ASN A CA 1
ATOM 667 C C . ASN A 1 83 ? 19.552 44.792 15.739 1.00 95.69 83 ASN A C 1
ATOM 669 O O . ASN A 1 83 ? 19.296 45.032 16.920 1.00 95.69 83 ASN A O 1
ATOM 673 N N . GLN A 1 84 ? 18.597 44.424 14.880 1.00 95.00 84 GLN A N 1
ATOM 674 C CA . GLN A 1 84 ? 17.212 44.186 15.301 1.00 95.00 84 GLN A CA 1
ATOM 675 C C . GLN A 1 84 ? 17.101 42.979 16.237 1.00 95.00 84 GLN A C 1
ATOM 677 O O . GLN A 1 84 ? 16.443 43.073 17.275 1.00 95.00 84 GLN A O 1
ATOM 682 N N . LEU A 1 85 ? 17.780 41.877 15.908 1.00 93.69 85 LEU A N 1
ATOM 683 C CA . LEU A 1 85 ? 17.857 40.679 16.747 1.00 93.69 85 LEU A CA 1
ATOM 684 C C . LEU A 1 85 ? 18.394 41.000 18.141 1.00 93.69 85 LEU A C 1
ATOM 686 O O . LEU A 1 85 ? 17.794 40.588 19.133 1.00 93.69 85 LEU A O 1
ATOM 690 N N . GLN A 1 86 ? 19.472 41.780 18.224 1.00 95.31 86 GLN A N 1
ATOM 691 C CA . GLN A 1 86 ? 20.050 42.177 19.504 1.00 95.31 86 GLN A CA 1
ATOM 692 C C . GLN A 1 86 ? 19.063 42.998 20.347 1.00 95.31 86 GLN A C 1
ATOM 694 O O . GLN A 1 86 ? 18.844 42.677 21.513 1.00 95.31 86 GLN A O 1
ATOM 699 N N . ARG A 1 87 ? 18.390 43.994 19.754 1.00 94.69 87 ARG A N 1
ATOM 700 C CA . ARG A 1 87 ? 17.379 44.798 20.470 1.00 94.69 87 ARG A CA 1
ATOM 701 C C . ARG A 1 87 ? 16.209 43.955 20.974 1.00 94.69 87 ARG A C 1
ATOM 703 O O . ARG A 1 87 ? 15.709 44.188 22.073 1.00 94.69 87 ARG A O 1
ATOM 710 N N . LEU A 1 88 ? 15.744 42.997 20.171 1.00 93.00 88 LEU A N 1
ATOM 711 C CA . LEU A 1 88 ? 14.677 42.081 20.580 1.00 93.00 88 LEU A CA 1
ATOM 712 C C . LEU A 1 88 ? 15.130 41.177 21.727 1.00 93.00 88 LEU A C 1
ATOM 714 O O . LEU A 1 88 ? 14.365 40.963 22.666 1.00 93.00 88 LEU A O 1
ATOM 718 N N . TYR A 1 89 ? 16.369 40.686 21.677 1.00 93.06 89 TYR A N 1
ATOM 719 C CA . TYR A 1 89 ? 16.941 39.864 22.737 1.00 93.06 89 TYR A CA 1
ATOM 720 C C . TYR A 1 89 ? 17.048 40.634 24.059 1.00 93.06 89 TYR A C 1
ATOM 722 O O . TYR A 1 89 ? 16.587 40.143 25.086 1.00 93.06 89 TYR A O 1
ATOM 730 N N . GLU A 1 90 ? 17.569 41.862 24.028 1.00 94.06 90 GLU A N 1
ATOM 731 C CA . GLU A 1 90 ? 17.673 42.741 25.202 1.00 94.06 90 GLU A CA 1
ATOM 732 C C . GLU A 1 90 ? 16.291 43.047 25.798 1.00 94.06 90 GLU A C 1
ATOM 734 O O . GLU A 1 90 ? 16.071 42.873 26.997 1.00 94.06 90 GLU A O 1
ATOM 739 N N . ARG A 1 91 ? 15.311 43.396 24.955 1.00 93.00 91 ARG A N 1
ATOM 740 C CA . ARG A 1 91 ? 13.936 43.659 25.403 1.00 93.00 91 ARG A CA 1
ATOM 741 C C . ARG A 1 91 ? 13.271 42.425 26.017 1.00 93.00 91 ARG A C 1
ATOM 743 O O . ARG A 1 91 ? 12.546 42.548 27.005 1.00 93.00 91 ARG A O 1
ATOM 750 N N . ASN A 1 92 ? 13.501 41.245 25.444 1.00 89.56 92 ASN A N 1
ATOM 751 C CA . ASN A 1 92 ? 13.000 39.992 26.006 1.00 89.56 92 ASN A CA 1
ATOM 752 C C . ASN A 1 92 ? 13.682 39.657 27.334 1.00 89.56 92 ASN A C 1
ATOM 754 O O . ASN A 1 92 ? 12.998 39.233 28.264 1.00 89.56 92 ASN A O 1
ATOM 758 N N . ALA A 1 93 ? 14.993 39.876 27.451 1.00 91.31 93 ALA A N 1
ATOM 759 C CA . ALA A 1 93 ? 15.723 39.673 28.698 1.00 91.31 93 ALA A CA 1
ATOM 760 C C . ALA A 1 93 ? 15.174 40.576 29.816 1.00 91.31 93 ALA A C 1
ATOM 762 O O . ALA A 1 93 ? 14.832 40.077 30.886 1.00 91.31 93 ALA A O 1
ATOM 763 N N . GLU A 1 94 ? 14.958 41.866 29.541 1.00 89.81 94 GLU A N 1
ATOM 764 C CA . GLU A 1 94 ? 14.338 42.792 30.500 1.00 89.81 94 GLU A CA 1
ATOM 765 C C . GLU A 1 94 ? 12.921 42.369 30.908 1.00 89.81 94 GLU A C 1
ATOM 767 O O . GLU A 1 94 ? 12.534 42.505 32.072 1.00 89.81 94 GLU A O 1
ATOM 772 N N . ALA A 1 95 ? 12.117 41.877 29.960 1.00 83.75 95 ALA A N 1
ATOM 773 C CA . ALA A 1 95 ? 10.774 41.386 30.251 1.00 83.75 95 ALA A CA 1
ATOM 774 C C . ALA A 1 95 ? 10.820 40.150 31.162 1.00 83.75 95 ALA A C 1
ATOM 776 O O . ALA A 1 95 ? 10.080 40.085 32.143 1.00 83.75 95 ALA A O 1
ATOM 777 N N . ILE A 1 96 ? 11.723 39.208 30.879 1.00 84.81 96 ILE A N 1
ATOM 778 C CA . ILE A 1 96 ? 11.942 38.016 31.705 1.00 84.81 96 ILE A CA 1
ATOM 779 C C . ILE A 1 96 ? 12.400 38.412 33.111 1.00 84.81 96 ILE A C 1
ATOM 781 O O . ILE A 1 96 ? 11.871 37.880 34.087 1.00 84.81 96 ILE A O 1
ATOM 785 N N . ASP A 1 97 ? 13.321 39.365 33.238 1.00 84.88 97 ASP A N 1
ATOM 786 C CA . ASP A 1 97 ? 13.814 39.819 34.538 1.00 84.88 97 ASP A CA 1
ATOM 787 C C . ASP A 1 97 ? 12.739 40.555 35.340 1.00 84.88 97 ASP A C 1
ATOM 789 O O . ASP A 1 97 ? 12.608 40.311 36.538 1.00 84.88 97 ASP A O 1
ATOM 793 N N . LYS A 1 98 ? 11.891 41.372 34.699 1.00 82.19 98 LYS A N 1
ATOM 794 C CA . LYS A 1 98 ? 10.718 41.981 35.355 1.00 82.19 98 LYS A CA 1
ATOM 795 C C . LYS A 1 98 ? 9.734 40.926 35.850 1.00 82.19 98 LYS A C 1
ATOM 797 O O . LYS A 1 98 ? 9.241 41.031 36.971 1.00 82.19 98 LYS A O 1
ATOM 802 N N . ILE A 1 99 ? 9.467 39.899 35.045 1.00 78.12 99 ILE A N 1
ATOM 803 C CA . ILE A 1 99 ? 8.572 38.805 35.430 1.00 78.12 99 ILE A CA 1
ATOM 804 C C . ILE A 1 99 ? 9.168 38.008 36.601 1.00 78.12 99 ILE A C 1
ATOM 806 O O . ILE A 1 99 ? 8.466 37.758 37.582 1.00 78.12 99 ILE A O 1
ATOM 810 N N . LYS A 1 100 ? 10.467 37.689 36.560 1.00 78.44 100 LYS A N 1
ATOM 811 C CA . LYS A 1 100 ? 11.183 37.045 37.673 1.00 78.44 100 LYS A CA 1
ATOM 812 C C . LYS A 1 100 ? 11.165 37.904 38.942 1.00 78.44 100 LYS A C 1
ATOM 814 O O . LYS A 1 100 ? 10.834 37.394 40.007 1.00 78.44 100 LYS A O 1
ATOM 819 N N . ALA A 1 101 ? 11.465 39.199 38.831 1.00 75.19 101 ALA A N 1
ATOM 820 C CA . ALA A 1 101 ? 11.510 40.133 39.957 1.00 75.19 101 ALA A CA 1
ATOM 821 C C . ALA A 1 101 ? 10.132 40.377 40.586 1.00 75.19 101 ALA A C 1
ATOM 823 O O . ALA A 1 101 ? 10.032 40.571 41.794 1.00 75.19 101 ALA A O 1
ATOM 824 N N . SER A 1 102 ? 9.062 40.334 39.786 1.00 74.25 102 SER A N 1
ATOM 825 C CA . SER A 1 102 ? 7.692 40.502 40.278 1.00 74.25 102 SER A CA 1
ATOM 826 C C . SER A 1 102 ? 7.210 39.353 41.173 1.00 74.25 102 SER A C 1
ATOM 828 O O . SER A 1 102 ? 6.172 39.484 41.818 1.00 74.25 102 SER A O 1
ATOM 830 N N . GLY A 1 103 ? 7.923 38.219 41.204 1.00 76.69 103 GLY A N 1
ATOM 831 C CA . GLY A 1 103 ? 7.574 37.057 42.027 1.00 76.69 103 GLY A CA 1
ATOM 832 C C . GLY A 1 103 ? 6.243 36.387 41.658 1.00 76.69 103 GLY A C 1
ATOM 833 O O . GLY A 1 103 ? 5.858 35.415 42.305 1.00 76.69 103 GLY A O 1
ATOM 834 N N . LEU A 1 104 ? 5.553 36.864 40.614 1.00 73.38 104 LEU A N 1
ATOM 835 C CA . LEU A 1 104 ? 4.233 36.391 40.192 1.00 73.38 104 LEU A CA 1
ATOM 836 C C . LEU A 1 104 ? 4.226 34.890 39.899 1.00 73.38 104 LEU A C 1
ATOM 838 O O . LEU A 1 104 ? 3.311 34.201 40.335 1.00 73.38 104 LEU A O 1
ATOM 842 N N . PHE A 1 105 ? 5.262 34.366 39.236 1.00 76.25 105 PHE A N 1
ATOM 843 C CA . PHE A 1 105 ? 5.372 32.925 38.996 1.00 76.25 105 PHE A CA 1
ATOM 844 C C . PHE A 1 105 ? 5.569 32.127 40.279 1.00 76.25 105 PHE A C 1
ATOM 846 O O . PHE A 1 105 ? 4.914 31.113 40.452 1.00 76.25 105 PHE A O 1
ATOM 853 N N . GLN A 1 106 ? 6.392 32.601 41.216 1.00 79.31 106 GLN A N 1
ATOM 854 C CA . GLN A 1 106 ? 6.585 31.896 42.486 1.00 79.31 106 GLN A CA 1
ATOM 855 C C . GLN A 1 106 ? 5.307 31.888 43.334 1.00 79.31 106 GLN A C 1
ATOM 857 O O . GLN A 1 106 ? 5.012 30.894 43.990 1.00 79.31 106 GLN A O 1
ATOM 862 N N . GLN A 1 107 ? 4.524 32.970 43.306 1.00 81.38 107 GLN A N 1
ATOM 863 C CA . GLN A 1 107 ? 3.225 33.030 43.982 1.00 81.38 107 GLN A CA 1
ATOM 864 C C . GLN A 1 107 ? 2.178 32.143 43.298 1.00 81.38 107 GLN A C 1
ATOM 866 O O . GLN A 1 107 ? 1.427 31.438 43.976 1.00 81.38 107 GLN A O 1
ATOM 871 N N . LEU A 1 108 ? 2.138 32.146 41.965 1.00 80.38 108 LEU A N 1
ATOM 872 C CA . LEU A 1 108 ? 1.259 31.276 41.189 1.00 80.38 108 LEU A CA 1
ATOM 873 C C . LEU A 1 108 ? 1.610 29.799 41.419 1.00 80.38 108 LEU A C 1
ATOM 875 O O . LEU A 1 108 ? 0.726 29.016 41.739 1.00 80.38 108 LEU A O 1
ATOM 879 N N . ASP A 1 109 ? 2.888 29.432 41.362 1.00 83.31 109 ASP A N 1
ATOM 880 C CA . ASP A 1 109 ? 3.353 28.068 41.619 1.00 83.31 109 ASP A CA 1
ATOM 881 C C . ASP A 1 109 ? 3.058 27.646 43.060 1.00 83.31 109 ASP A C 1
ATOM 883 O O . ASP A 1 109 ? 2.535 26.559 43.288 1.00 83.31 109 ASP A O 1
ATOM 887 N N . ALA A 1 110 ? 3.300 28.510 44.052 1.00 85.19 110 ALA A N 1
ATOM 888 C CA . ALA A 1 110 ? 2.989 28.199 45.448 1.00 85.19 110 ALA A CA 1
ATOM 889 C C . ALA A 1 110 ? 1.480 27.992 45.680 1.00 85.19 110 ALA A C 1
ATOM 891 O O . ALA A 1 110 ? 1.074 27.087 46.418 1.00 85.19 110 ALA A O 1
ATOM 892 N N . THR A 1 111 ? 0.634 28.806 45.043 1.00 86.50 111 THR A N 1
ATOM 893 C CA . THR A 1 111 ? -0.826 28.647 45.119 1.00 86.50 111 THR A CA 1
ATOM 894 C C . THR A 1 111 ? -1.295 27.407 44.361 1.00 86.50 111 THR A C 1
ATOM 896 O O . THR A 1 111 ? -2.081 26.638 44.914 1.00 86.50 111 THR A O 1
ATOM 899 N N . MET A 1 112 ? -0.765 27.140 43.167 1.00 86.06 112 MET A N 1
ATOM 900 C CA . MET A 1 112 ? -1.061 25.949 42.369 1.00 86.06 112 MET A CA 1
ATOM 901 C C . MET A 1 112 ? -0.650 24.665 43.094 1.00 86.06 112 MET A C 1
ATOM 903 O O . MET A 1 112 ? -1.449 23.737 43.181 1.00 86.06 112 MET A O 1
ATOM 907 N N . GLN A 1 113 ? 0.537 24.627 43.699 1.00 86.94 113 GLN A N 1
ATOM 908 C CA . GLN A 1 113 ? 1.008 23.480 44.475 1.00 86.94 113 GLN A CA 1
ATOM 909 C C . GLN A 1 113 ? 0.108 23.222 45.695 1.00 86.94 113 GLN A C 1
ATOM 911 O O . GLN A 1 113 ? -0.253 22.079 45.981 1.00 86.94 113 GLN A O 1
ATOM 916 N N . SER A 1 114 ? -0.298 24.286 46.397 1.00 89.19 114 SER A N 1
ATOM 917 C CA . SER A 1 114 ? -1.200 24.209 47.555 1.00 89.19 114 SER A CA 1
ATOM 918 C C . SER A 1 114 ? -2.596 23.719 47.163 1.00 89.19 114 SER A C 1
ATOM 920 O O . SER A 1 114 ? -3.155 22.839 47.821 1.00 89.19 114 SER A O 1
ATOM 922 N N . VAL A 1 115 ? -3.145 24.240 46.063 1.00 88.56 115 VAL A N 1
ATOM 923 C CA . VAL A 1 115 ? -4.444 23.815 45.528 1.00 88.56 115 VAL A CA 1
ATOM 924 C C . VAL A 1 115 ? -4.378 22.368 45.043 1.00 88.56 115 VAL A C 1
ATOM 926 O O . VAL A 1 115 ? -5.214 21.578 45.468 1.00 88.56 115 VAL A O 1
ATOM 929 N N . SER A 1 116 ? -3.365 21.978 44.263 1.00 86.69 116 SER A N 1
ATOM 930 C CA . SER A 1 116 ? -3.176 20.589 43.817 1.00 86.69 116 SER A CA 1
ATOM 931 C C . SER A 1 116 ? -3.080 19.619 44.988 1.00 86.69 116 SER A C 1
ATOM 933 O O . SER A 1 116 ? -3.763 18.603 44.991 1.00 86.69 116 SER A O 1
ATOM 935 N N . THR A 1 117 ? -2.305 19.951 46.024 1.00 86.88 117 THR A N 1
ATOM 936 C CA . THR A 1 117 ? -2.169 19.088 47.210 1.00 86.88 117 THR A CA 1
ATOM 937 C C . THR A 1 117 ? -3.514 18.900 47.918 1.00 86.88 117 THR A C 1
ATOM 939 O O . THR A 1 117 ? -3.872 17.783 48.288 1.00 86.88 117 THR A O 1
ATOM 942 N N . LYS A 1 118 ? -4.299 19.976 48.071 1.00 88.81 118 LYS A N 1
ATOM 943 C CA . LYS A 1 118 ? -5.640 19.903 48.675 1.00 88.81 118 LYS A CA 1
ATOM 944 C C . LYS A 1 118 ? -6.629 19.127 47.805 1.00 88.81 118 LYS A C 1
ATOM 946 O O . LYS A 1 118 ? -7.428 18.371 48.346 1.00 88.81 118 LYS A O 1
ATOM 951 N N . VAL A 1 119 ? -6.579 19.302 46.486 1.00 88.19 119 VAL A N 1
ATOM 952 C CA . VAL A 1 119 ? -7.452 18.608 45.528 1.00 88.19 119 VAL A CA 1
ATOM 953 C C . VAL A 1 119 ? -7.145 17.115 45.486 1.00 88.19 119 VAL A C 1
ATOM 955 O O . VAL A 1 119 ? -8.081 16.327 45.524 1.00 88.19 119 VAL A O 1
ATOM 958 N N . VAL A 1 120 ? -5.867 16.724 45.483 1.00 85.88 120 VAL A N 1
ATOM 959 C CA . VAL A 1 120 ? -5.453 15.313 45.564 1.00 85.88 120 VAL A CA 1
ATOM 960 C C . VAL A 1 120 ? -5.964 14.692 46.859 1.00 85.88 120 VAL A C 1
ATOM 962 O O . VAL A 1 120 ? -6.669 13.695 46.814 1.00 85.88 120 VAL A O 1
ATOM 965 N N . HIS A 1 121 ? -5.727 15.336 48.005 1.00 86.81 121 HIS A N 1
ATOM 966 C CA . HIS A 1 121 ? -6.185 14.808 49.290 1.00 86.81 121 HIS A CA 1
ATOM 967 C C . HIS A 1 121 ? -7.718 14.686 49.374 1.00 86.81 121 HIS A C 1
ATOM 969 O O . HIS A 1 121 ? -8.241 13.734 49.952 1.00 86.81 121 HIS A O 1
ATOM 975 N N . LEU A 1 122 ? -8.461 15.645 48.813 1.00 85.94 122 LEU A N 1
ATOM 976 C CA . LEU A 1 122 ? -9.922 15.572 48.755 1.00 85.94 122 LEU A CA 1
ATOM 977 C C . LEU A 1 122 ? -10.392 14.479 47.782 1.00 85.94 122 LEU A C 1
ATOM 979 O O . LEU A 1 122 ? -11.366 13.789 48.073 1.00 85.94 122 LEU A O 1
ATOM 983 N N . GLY A 1 123 ? -9.685 14.305 46.661 1.00 85.62 123 GLY A N 1
ATOM 984 C CA . GLY A 1 123 ? -9.889 13.227 45.696 1.00 85.62 123 GLY A CA 1
ATOM 985 C C . GLY A 1 123 ? -9.703 11.854 46.332 1.00 85.62 123 GLY A C 1
ATOM 986 O O . GLY A 1 123 ? -10.622 11.043 46.279 1.00 85.62 123 GLY A O 1
ATOM 987 N N . ASP A 1 124 ? -8.597 11.641 47.043 1.00 84.69 124 ASP A N 1
ATOM 988 C CA . ASP A 1 124 ? -8.294 10.390 47.748 1.00 84.69 124 ASP A CA 1
ATOM 989 C C . ASP A 1 124 ? -9.349 10.076 48.828 1.00 84.69 124 ASP A C 1
ATOM 991 O O . ASP A 1 124 ? -9.799 8.937 48.991 1.00 84.69 124 ASP A O 1
ATOM 995 N N . GLN A 1 125 ? -9.807 11.096 49.564 1.00 84.81 125 GLN A N 1
ATOM 996 C CA . GLN A 1 125 ? -10.877 10.942 50.555 1.00 84.81 125 GLN A CA 1
ATOM 997 C C . GLN A 1 125 ? -12.234 10.619 49.919 1.00 84.81 125 GLN A C 1
ATOM 999 O O . GLN A 1 125 ? -12.971 9.779 50.436 1.00 84.81 125 GLN A O 1
ATOM 1004 N N . LEU A 1 126 ? -12.575 11.260 48.802 1.00 81.75 126 LEU A N 1
ATOM 1005 C CA . LEU A 1 126 ? -13.813 10.981 48.078 1.00 81.75 126 LEU A CA 1
ATOM 1006 C C . LEU A 1 126 ? -13.784 9.588 47.442 1.00 81.75 126 LEU A C 1
ATOM 1008 O O . LEU A 1 126 ? -14.759 8.849 47.567 1.00 81.75 126 LEU A O 1
ATOM 1012 N N . GLU A 1 127 ? -12.676 9.197 46.819 1.00 81.44 127 GLU A N 1
ATOM 1013 C CA . GLU A 1 127 ? -12.518 7.889 46.183 1.00 81.44 127 GLU A CA 1
ATOM 1014 C C . GLU A 1 127 ? -12.544 6.753 47.214 1.00 81.44 127 GLU A C 1
ATOM 1016 O O . GLU A 1 127 ? -13.284 5.782 47.037 1.00 81.44 127 GLU A O 1
ATOM 1021 N N . SER A 1 128 ? -11.844 6.910 48.345 1.00 83.12 128 SER A N 1
ATOM 1022 C CA . SER A 1 128 ? -11.821 5.902 49.419 1.00 83.12 128 SER A CA 1
ATOM 1023 C C . SER A 1 128 ? -13.196 5.618 50.036 1.00 83.12 128 SER A C 1
ATOM 1025 O O . SER A 1 128 ? -13.444 4.496 50.478 1.00 83.12 128 SER A O 1
ATOM 1027 N N . VAL A 1 129 ? -14.116 6.589 50.030 1.00 80.25 129 VAL A N 1
ATOM 1028 C CA . VAL A 1 129 ? -15.496 6.405 50.515 1.00 80.25 129 VAL A CA 1
ATOM 1029 C C . VAL A 1 129 ? -16.440 5.959 49.394 1.00 80.25 129 VAL A C 1
ATOM 1031 O O . VAL A 1 129 ? -17.282 5.079 49.598 1.00 80.25 129 VAL A O 1
ATOM 1034 N N . HIS A 1 130 ? -16.332 6.554 48.206 1.00 82.12 130 HIS A N 1
ATOM 1035 C CA . HIS A 1 130 ? -17.280 6.332 47.114 1.00 82.12 130 HIS A CA 1
ATOM 1036 C C . HIS A 1 130 ? -17.086 4.971 46.438 1.00 82.12 130 HIS A C 1
ATOM 1038 O O . HIS A 1 130 ? -18.062 4.265 46.171 1.00 82.12 130 HIS A O 1
ATOM 1044 N N . GLN A 1 131 ? -15.838 4.562 46.210 1.00 81.62 131 GLN A N 1
ATOM 1045 C CA . GLN A 1 131 ? -15.505 3.339 45.485 1.00 81.62 131 GLN A CA 1
ATOM 1046 C C . GLN A 1 131 ? -16.028 2.054 46.161 1.00 81.62 131 GLN A C 1
ATOM 1048 O O . GLN A 1 131 ? -16.666 1.257 45.467 1.00 81.62 131 GLN A O 1
ATOM 1053 N N . PRO A 1 132 ? -15.851 1.820 47.482 1.00 82.25 132 PRO A N 1
ATOM 1054 C CA . PRO A 1 132 ? -16.416 0.635 48.131 1.00 82.25 132 PRO A CA 1
ATOM 1055 C C . PRO A 1 132 ? -17.948 0.662 48.172 1.00 82.25 132 PRO A C 1
ATOM 1057 O O . PRO A 1 132 ? -18.578 -0.384 48.020 1.00 82.25 132 PRO A O 1
ATOM 1060 N N . ARG A 1 133 ? -18.564 1.844 48.322 1.00 83.94 133 ARG A N 1
ATOM 1061 C CA . ARG A 1 133 ? -20.028 1.984 48.336 1.00 83.94 133 ARG A CA 1
ATOM 1062 C C . ARG A 1 133 ? -20.642 1.655 46.977 1.00 83.94 133 ARG A C 1
ATOM 1064 O O . ARG A 1 133 ? -21.645 0.949 46.921 1.00 83.94 133 ARG A O 1
ATOM 1071 N N . GLN A 1 134 ? -20.027 2.139 45.901 1.00 82.12 134 GLN A N 1
ATOM 1072 C CA . GLN A 1 134 ? -20.446 1.837 44.537 1.00 82.12 134 GLN A CA 1
ATOM 1073 C C . GLN A 1 134 ? -20.254 0.350 44.219 1.00 82.12 134 GLN A C 1
ATOM 1075 O O . GLN A 1 134 ? -21.207 -0.301 43.806 1.00 82.12 134 GLN A O 1
ATOM 1080 N N . ARG A 1 135 ? -19.096 -0.232 44.566 1.00 82.56 135 ARG A N 1
ATOM 1081 C CA . ARG A 1 135 ? -18.865 -1.683 44.437 1.00 82.56 135 ARG A CA 1
ATOM 1082 C C . ARG A 1 135 ? -19.918 -2.524 45.165 1.00 82.56 135 ARG A C 1
ATOM 1084 O O . ARG A 1 135 ? -20.400 -3.507 44.612 1.00 82.56 135 ARG A O 1
ATOM 1091 N N . ALA A 1 136 ? -20.279 -2.155 46.396 1.00 84.12 136 ALA A N 1
ATOM 1092 C CA . ALA A 1 136 ? -21.297 -2.871 47.165 1.00 84.12 136 ALA A CA 1
ATOM 1093 C C . ALA A 1 136 ? -22.695 -2.761 46.532 1.00 84.12 136 ALA A C 1
ATOM 1095 O O . ALA A 1 136 ? -23.456 -3.728 46.548 1.00 84.12 136 ALA A O 1
ATOM 1096 N N . HIS A 1 137 ? -23.027 -1.601 45.962 1.00 85.94 137 HIS A N 1
ATOM 1097 C CA . HIS A 1 137 ? -24.279 -1.402 45.237 1.00 85.94 137 HIS A CA 1
ATOM 1098 C C . HIS A 1 137 ? -24.346 -2.264 43.970 1.00 85.94 137 HIS A C 1
ATOM 1100 O O . HIS A 1 137 ? -25.325 -2.987 43.785 1.00 85.94 137 HIS A O 1
ATOM 1106 N N . ASP A 1 138 ? -23.294 -2.246 43.153 1.00 82.44 138 ASP A N 1
ATOM 1107 C CA . ASP A 1 138 ? -23.220 -3.011 41.904 1.00 82.44 138 ASP A CA 1
ATOM 1108 C C . ASP A 1 138 ? -23.271 -4.524 42.178 1.00 82.44 138 ASP A C 1
ATOM 1110 O O . ASP A 1 138 ? -24.007 -5.260 41.520 1.00 82.44 138 ASP A O 1
ATOM 1114 N N . ALA A 1 139 ? -22.572 -4.994 43.220 1.00 85.25 139 ALA A N 1
ATOM 1115 C CA . ALA A 1 139 ? -22.632 -6.387 43.661 1.00 85.25 139 ALA A CA 1
ATOM 1116 C C . ALA A 1 139 ? -24.044 -6.797 44.112 1.00 85.25 139 ALA A C 1
ATOM 1118 O O . ALA A 1 139 ? -24.518 -7.877 43.759 1.00 85.25 139 ALA A O 1
ATOM 1119 N N . LEU A 1 140 ? -24.745 -5.935 44.857 1.00 86.81 140 LEU A N 1
ATOM 1120 C CA . LEU A 1 140 ? -26.128 -6.190 45.262 1.00 86.81 140 LEU A CA 1
ATOM 1121 C C . LEU A 1 140 ? -27.061 -6.285 44.044 1.00 86.81 140 LEU A C 1
ATOM 1123 O O . LEU A 1 140 ? -27.940 -7.148 44.026 1.00 86.81 140 LEU A O 1
ATOM 1127 N N . GLN A 1 141 ? -26.886 -5.427 43.034 1.00 85.12 141 GLN A N 1
ATOM 1128 C CA . GLN A 1 141 ? -27.670 -5.510 41.799 1.00 85.12 141 GLN A CA 1
ATOM 1129 C C . GLN A 1 141 ? -27.409 -6.823 41.051 1.00 85.12 141 GLN A C 1
ATOM 1131 O O . GLN A 1 141 ? -28.361 -7.515 40.690 1.00 85.12 141 GLN A O 1
ATOM 1136 N N . LEU A 1 142 ? -26.142 -7.214 40.893 1.00 86.25 142 LEU A N 1
ATOM 1137 C CA . LEU A 1 142 ? -25.773 -8.477 40.248 1.00 86.25 142 LEU A CA 1
ATOM 1138 C C . LEU A 1 142 ? -26.362 -9.687 40.978 1.00 86.25 142 LEU A C 1
ATOM 1140 O O . LEU A 1 142 ? -26.923 -10.562 40.328 1.00 86.25 142 LEU A O 1
ATOM 1144 N N . ILE A 1 143 ? -26.310 -9.722 42.315 1.00 86.94 143 ILE A N 1
ATOM 1145 C CA . ILE A 1 143 ? -26.895 -10.819 43.105 1.00 86.94 143 ILE A CA 1
ATOM 1146 C C . ILE A 1 143 ? -28.412 -10.893 42.905 1.00 86.94 143 ILE A C 1
ATOM 1148 O O . ILE A 1 143 ? -28.941 -11.982 42.702 1.00 86.94 143 ILE A O 1
ATOM 1152 N N . LYS A 1 144 ? -29.115 -9.753 42.924 1.00 86.25 144 LYS A N 1
ATOM 1153 C CA . LYS A 1 144 ? -30.571 -9.720 42.708 1.00 86.25 144 LYS A CA 1
ATOM 1154 C C . LYS A 1 144 ? -30.961 -10.263 41.339 1.00 86.25 144 LYS A C 1
ATOM 1156 O O . LYS A 1 144 ? -31.894 -11.050 41.240 1.00 86.25 144 LYS A O 1
ATOM 1161 N N . HIS A 1 145 ? -30.249 -9.860 40.291 1.00 86.38 145 HIS A N 1
ATOM 1162 C CA . HIS A 1 145 ? -30.534 -10.365 38.954 1.00 86.38 145 HIS A CA 1
ATOM 1163 C C . HIS A 1 145 ? -30.096 -11.821 38.788 1.00 86.38 145 HIS A C 1
ATOM 1165 O O . HIS A 1 145 ? -30.791 -12.585 38.133 1.00 86.38 145 HIS A O 1
ATOM 1171 N N . PHE A 1 146 ? -29.006 -12.252 39.425 1.00 86.00 146 PHE A N 1
ATOM 1172 C CA . PHE A 1 146 ? -28.614 -13.662 39.440 1.00 86.00 146 PHE A CA 1
ATOM 1173 C C . PHE A 1 146 ? -29.677 -14.552 40.111 1.00 86.00 146 PHE A C 1
ATOM 1175 O O . PHE A 1 146 ? -29.968 -15.635 39.608 1.00 86.00 146 PHE A O 1
ATOM 1182 N N . ASP A 1 147 ? -30.298 -14.079 41.196 1.00 85.50 147 ASP A N 1
ATOM 1183 C CA . ASP A 1 147 ? -31.431 -14.747 41.856 1.00 85.50 147 ASP A CA 1
ATOM 1184 C C . ASP A 1 147 ? -32.653 -14.873 40.927 1.00 85.50 147 ASP A C 1
ATOM 1186 O O . ASP A 1 147 ? -33.301 -15.918 40.863 1.00 85.50 147 ASP A O 1
ATOM 1190 N N . GLU A 1 148 ? -32.903 -13.861 40.095 1.00 86.19 148 GLU A N 1
ATOM 1191 C CA . GLU A 1 148 ? -33.927 -13.922 39.046 1.00 86.19 148 GLU A CA 1
ATOM 1192 C C . GLU A 1 148 ? -33.661 -15.072 38.053 1.00 86.19 148 GLU A C 1
ATOM 1194 O O . GLU A 1 148 ? -34.581 -15.818 37.710 1.00 86.19 148 GLU A O 1
ATOM 1199 N N . PHE A 1 149 ? -32.396 -15.291 37.664 1.00 85.56 149 PHE A N 1
ATOM 1200 C CA . PHE A 1 149 ? -31.985 -16.418 36.810 1.00 85.56 149 PHE A CA 1
ATOM 1201 C C . PHE A 1 149 ? -31.965 -17.782 37.527 1.00 85.56 149 PHE A C 1
ATOM 1203 O O . PHE A 1 149 ? -31.980 -18.811 36.846 1.00 85.56 149 PHE A O 1
ATOM 1210 N N . LEU A 1 150 ? -31.942 -17.818 38.865 1.00 84.12 150 LEU A N 1
ATOM 1211 C CA . LEU A 1 150 ? -32.114 -19.041 39.665 1.00 84.12 150 LEU A CA 1
ATOM 1212 C C . LEU A 1 150 ? -33.574 -19.507 39.697 1.00 84.12 150 LEU A C 1
ATOM 1214 O O . LEU A 1 150 ? -33.829 -20.707 39.786 1.00 84.12 150 LEU A O 1
ATOM 1218 N N . SER A 1 151 ? -34.532 -18.583 39.607 1.00 81.38 151 SER A N 1
ATOM 1219 C CA . SER A 1 151 ? -35.961 -18.907 39.642 1.00 81.38 151 SER A CA 1
ATOM 1220 C C . SER A 1 151 ? -36.439 -19.509 38.316 1.00 81.38 151 SER A C 1
ATOM 1222 O O . SER A 1 151 ? -36.229 -18.903 37.273 1.00 81.38 151 SER A O 1
ATOM 1224 N N . ASP A 1 152 ? -37.129 -20.655 38.306 1.00 73.12 152 ASP A N 1
ATOM 1225 C CA . ASP A 1 152 ? -37.664 -21.300 37.077 1.00 73.12 152 ASP A CA 1
ATOM 1226 C C . ASP A 1 152 ? -38.770 -20.492 36.355 1.00 73.12 152 ASP A C 1
ATOM 1228 O O . ASP A 1 152 ? -39.401 -20.961 35.407 1.00 73.12 152 ASP A O 1
ATOM 1232 N N . GLN A 1 153 ? -39.021 -19.262 36.797 1.00 77.31 153 GLN A N 1
ATOM 1233 C CA . GLN A 1 153 ? -39.974 -18.337 36.200 1.00 77.31 153 GLN A CA 1
ATOM 1234 C C . GLN A 1 153 ? -39.323 -17.537 35.058 1.00 77.31 153 GLN A C 1
ATOM 1236 O O . GLN A 1 153 ? -38.097 -17.376 35.025 1.00 77.31 153 GLN A O 1
ATOM 1241 N N . PRO A 1 154 ? -40.117 -17.030 34.096 1.00 75.56 154 PRO A N 1
ATOM 1242 C CA . PRO A 1 154 ? -39.617 -16.085 33.102 1.00 75.56 154 PRO A CA 1
ATOM 1243 C C . PRO A 1 154 ? -39.062 -14.819 33.774 1.00 75.56 154 PRO A C 1
ATOM 1245 O O . PRO A 1 154 ? -39.506 -14.432 34.855 1.00 75.56 154 PRO A O 1
ATOM 1248 N N . LEU A 1 155 ? -38.090 -14.178 33.118 1.00 79.38 155 LEU A N 1
ATOM 1249 C CA . LEU A 1 155 ? -37.510 -12.915 33.583 1.00 79.38 155 LEU A CA 1
ATOM 1250 C C . LEU A 1 155 ? -38.603 -11.838 33.616 1.00 79.38 155 LEU A C 1
ATOM 1252 O O . LEU A 1 155 ? -39.306 -11.639 32.625 1.00 79.38 155 LEU A O 1
ATOM 1256 N N . ASN A 1 156 ? -38.731 -11.152 34.748 1.00 76.19 156 ASN A N 1
ATOM 1257 C CA . ASN A 1 156 ? -39.761 -10.140 34.999 1.00 76.19 156 ASN A CA 1
ATOM 1258 C C . ASN A 1 156 ? -39.174 -8.723 35.087 1.00 76.19 156 ASN A C 1
ATOM 1260 O O . ASN A 1 156 ? -39.909 -7.739 35.004 1.00 76.19 156 ASN A O 1
ATOM 1264 N N . SER A 1 157 ? -37.861 -8.599 35.286 1.00 81.38 157 SER A N 1
ATOM 1265 C CA . SER A 1 157 ? -37.172 -7.317 35.338 1.00 81.38 157 SER A CA 1
ATOM 1266 C C . SER A 1 157 ? -37.267 -6.593 33.998 1.00 81.38 157 SER A C 1
ATOM 1268 O O . SER A 1 157 ? -36.892 -7.130 32.953 1.00 81.38 157 SER A O 1
ATOM 1270 N N . MET A 1 158 ? -37.669 -5.318 34.050 1.00 79.19 158 MET A N 1
ATOM 1271 C CA . MET A 1 158 ? -37.726 -4.434 32.881 1.00 79.19 158 MET A CA 1
ATOM 1272 C C . MET A 1 158 ? -36.391 -4.346 32.139 1.00 79.19 158 MET A C 1
ATOM 1274 O O . MET A 1 158 ? -36.388 -4.129 30.937 1.00 79.19 158 MET A O 1
ATOM 1278 N N . ILE A 1 159 ? -35.263 -4.549 32.827 1.00 81.38 159 ILE A N 1
ATOM 1279 C CA . ILE A 1 159 ? -33.936 -4.559 32.198 1.00 81.38 159 ILE A CA 1
ATOM 1280 C C . ILE A 1 159 ? -33.828 -5.683 31.158 1.00 81.38 159 ILE A C 1
ATOM 1282 O O . ILE A 1 159 ? -33.172 -5.498 30.146 1.00 81.38 159 ILE A O 1
ATOM 1286 N N . PHE A 1 160 ? -34.497 -6.824 31.353 1.00 81.00 160 PHE A N 1
ATOM 1287 C CA . PHE A 1 160 ? -34.434 -7.951 30.416 1.00 81.00 160 PHE A CA 1
ATOM 1288 C C . PHE A 1 160 ? -35.630 -8.032 29.461 1.00 81.00 160 PHE A C 1
ATOM 1290 O O . PHE A 1 160 ? -35.552 -8.729 28.451 1.00 81.00 160 PHE A O 1
ATOM 1297 N N . THR A 1 161 ? -36.738 -7.350 29.741 1.00 78.94 161 THR A N 1
ATOM 1298 C CA . THR A 1 161 ? -37.944 -7.424 28.899 1.00 78.94 161 THR A CA 1
ATOM 1299 C C . THR A 1 161 ? -38.138 -6.211 27.993 1.00 78.94 161 THR A C 1
ATOM 1301 O O . THR A 1 161 ? -38.831 -6.328 26.986 1.00 78.94 161 THR A O 1
ATOM 1304 N N . ASP A 1 162 ? -37.561 -5.058 28.338 1.00 82.25 162 ASP A N 1
ATOM 1305 C CA . ASP A 1 162 ? -37.726 -3.804 27.599 1.00 82.25 162 ASP A CA 1
ATOM 1306 C C . ASP A 1 162 ? -36.656 -3.649 26.496 1.00 82.25 162 ASP A C 1
ATOM 1308 O O . ASP A 1 162 ? -35.462 -3.604 26.813 1.00 82.25 162 ASP A O 1
ATOM 1312 N N . PRO A 1 163 ? -37.041 -3.544 25.207 1.00 78.69 163 PRO A N 1
ATOM 1313 C CA . PRO A 1 163 ? -36.105 -3.295 24.112 1.00 78.69 163 PRO A CA 1
ATOM 1314 C C . PRO A 1 163 ? -35.318 -1.987 24.262 1.00 78.69 163 PRO A C 1
ATOM 1316 O O . PRO A 1 163 ? -34.163 -1.927 23.836 1.00 78.69 163 PRO A O 1
ATOM 1319 N N . ASP A 1 164 ? -35.902 -0.959 24.888 1.00 83.75 164 ASP A N 1
ATOM 1320 C CA . ASP A 1 164 ? -35.261 0.354 25.035 1.00 83.75 164 ASP A CA 1
ATOM 1321 C C . ASP A 1 164 ? -34.096 0.319 26.040 1.00 83.75 164 ASP A C 1
ATOM 1323 O O . ASP A 1 164 ? -33.209 1.174 26.011 1.00 83.75 164 ASP A O 1
ATOM 1327 N N . LYS A 1 165 ? -34.044 -0.716 26.889 1.00 87.56 165 LYS A N 1
ATOM 1328 C CA . LYS A 1 165 ? -32.989 -0.937 27.890 1.00 87.56 165 LYS A CA 1
ATOM 1329 C C . LYS A 1 165 ? -31.913 -1.919 27.445 1.00 87.56 165 LYS A C 1
ATOM 1331 O O . LYS A 1 165 ? -31.135 -2.395 28.270 1.00 87.56 165 LYS A O 1
ATOM 1336 N N . LEU A 1 166 ? -31.822 -2.214 26.148 1.00 88.31 166 LEU A N 1
ATOM 1337 C CA . LEU A 1 166 ? -30.877 -3.195 25.610 1.00 88.31 166 LEU A CA 1
ATOM 1338 C C . LEU A 1 166 ? -29.420 -2.944 26.046 1.00 88.31 166 LEU A C 1
ATOM 1340 O O . LEU A 1 166 ? -28.723 -3.894 26.393 1.00 88.31 166 LEU A O 1
ATOM 1344 N N . LEU A 1 167 ? -28.963 -1.686 26.067 1.00 87.12 167 LEU A N 1
ATOM 1345 C CA . LEU A 1 167 ? -27.588 -1.343 26.460 1.00 87.12 167 LEU A CA 1
ATOM 1346 C C . LEU A 1 167 ? -27.329 -1.604 27.954 1.00 87.12 167 LEU A C 1
ATOM 1348 O O . LEU A 1 167 ? -26.297 -2.168 28.310 1.00 87.12 167 LEU A O 1
ATOM 1352 N N . GLU A 1 168 ? -28.288 -1.258 28.818 1.00 86.88 168 GLU A N 1
ATOM 1353 C CA . GLU A 1 168 ? -28.229 -1.544 30.260 1.00 86.88 168 GLU A CA 1
ATOM 1354 C C . GLU A 1 168 ? -28.290 -3.057 30.523 1.00 86.88 168 GLU A C 1
ATOM 1356 O O . GLU A 1 168 ? -27.536 -3.592 31.337 1.00 86.88 168 GLU A O 1
ATOM 1361 N N . SER A 1 169 ? -29.148 -3.767 29.780 1.00 89.00 169 SER A N 1
ATOM 1362 C CA . SER A 1 169 ? -29.241 -5.227 29.822 1.00 89.00 169 SER A CA 1
ATOM 1363 C C . SER A 1 169 ? -27.929 -5.890 29.435 1.00 89.00 169 SER A C 1
ATOM 1365 O O . SER A 1 169 ? -27.579 -6.915 30.012 1.00 89.00 169 SER A O 1
ATOM 1367 N N . ALA A 1 170 ? -27.241 -5.364 28.427 1.00 89.88 170 ALA A N 1
ATOM 1368 C CA . ALA A 1 170 ? -26.038 -5.962 27.879 1.00 89.88 170 ALA A CA 1
ATOM 1369 C C . ALA A 1 170 ? -24.872 -5.946 28.863 1.00 89.88 170 ALA A C 1
ATOM 1371 O O . ALA A 1 170 ? -24.282 -6.998 29.104 1.00 89.88 170 ALA A O 1
ATOM 1372 N N . ASP A 1 171 ? -24.597 -4.796 29.478 1.00 87.88 171 ASP A N 1
ATOM 1373 C CA . ASP A 1 171 ? -23.563 -4.668 30.512 1.00 87.88 171 ASP A CA 1
ATOM 1374 C C . ASP A 1 171 ? -23.828 -5.630 31.685 1.00 87.88 171 ASP A C 1
ATOM 1376 O O . ASP A 1 171 ? -22.940 -6.350 32.149 1.00 87.88 171 ASP A O 1
ATOM 1380 N N . LEU A 1 172 ? -25.086 -5.726 32.119 1.00 88.81 172 LEU A N 1
ATOM 1381 C CA . LEU A 1 172 ? -25.457 -6.587 33.234 1.00 88.81 172 LEU A CA 1
ATOM 1382 C C . LEU A 1 172 ? -25.393 -8.085 32.883 1.00 88.81 172 LEU A C 1
ATOM 1384 O O . LEU A 1 172 ? -24.871 -8.880 33.666 1.00 88.81 172 LEU A O 1
ATOM 1388 N N . VAL A 1 173 ? -25.877 -8.485 31.701 1.00 91.19 173 VAL A N 1
ATOM 1389 C CA . VAL A 1 173 ? -25.819 -9.881 31.223 1.00 91.19 173 VAL A CA 1
ATOM 1390 C C . VAL A 1 173 ? -24.379 -10.327 30.971 1.00 91.19 173 VAL A C 1
ATOM 1392 O O . VAL A 1 173 ? -24.047 -11.469 31.284 1.00 91.19 173 VAL A O 1
ATOM 1395 N N . GLN A 1 174 ? -23.509 -9.448 30.468 1.00 91.19 174 GLN A N 1
ATOM 1396 C CA . GLN A 1 174 ? -22.082 -9.735 30.290 1.00 91.19 174 GLN A CA 1
ATOM 1397 C C . GLN A 1 174 ? -21.421 -10.065 31.635 1.00 91.19 174 GLN A C 1
ATOM 1399 O O . GLN A 1 174 ? -20.792 -11.122 31.772 1.00 91.19 174 GLN A O 1
ATOM 1404 N N . LYS A 1 175 ? -21.647 -9.224 32.653 1.00 90.06 175 LYS A N 1
ATOM 1405 C CA . LYS A 1 175 ? -21.100 -9.419 34.005 1.00 90.06 175 LYS A CA 1
ATOM 1406 C C . LYS A 1 175 ? -21.627 -10.699 34.642 1.00 90.06 175 LYS A C 1
ATOM 1408 O O . LYS A 1 175 ? -20.849 -11.491 35.176 1.00 90.06 175 LYS A O 1
ATOM 1413 N N . LEU A 1 176 ? -22.937 -10.937 34.545 1.00 90.44 176 LEU A N 1
ATOM 1414 C CA . LEU A 1 176 ? -23.567 -12.167 35.033 1.00 90.44 176 LEU A CA 1
ATOM 1415 C C . LEU A 1 176 ? -23.011 -13.407 34.332 1.00 90.44 176 LEU A C 1
ATOM 1417 O O . LEU A 1 176 ? -22.747 -14.409 34.996 1.00 90.44 176 LEU A O 1
ATOM 1421 N N . TYR A 1 177 ? -22.798 -13.347 33.016 1.00 91.00 177 TYR A N 1
ATOM 1422 C CA . TYR A 1 177 ? -22.203 -14.445 32.264 1.00 91.00 177 TYR A CA 1
ATOM 1423 C C . TYR A 1 177 ? -20.783 -14.732 32.752 1.00 91.00 177 TYR A C 1
ATOM 1425 O O . TYR A 1 177 ? -20.509 -15.882 33.094 1.00 91.00 177 TYR A O 1
ATOM 1433 N N . SER A 1 178 ? -19.924 -13.715 32.882 1.00 90.31 178 SER A N 1
ATOM 1434 C CA . SER A 1 178 ? -18.557 -13.880 33.396 1.00 90.31 178 SER A CA 1
ATOM 1435 C C . SER A 1 178 ? -18.539 -14.535 34.781 1.00 90.31 178 SER A C 1
ATOM 1437 O O . SER A 1 178 ? -17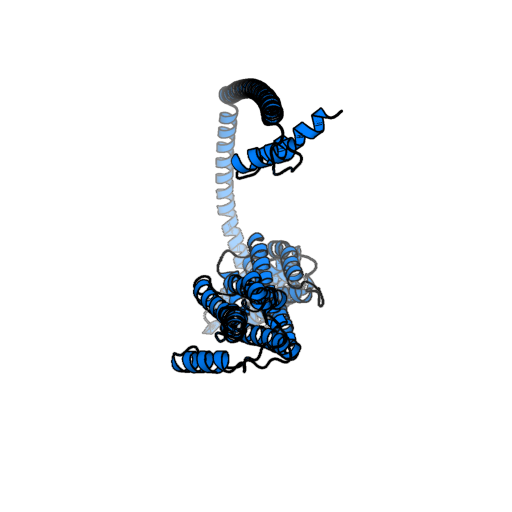.867 -15.547 34.968 1.00 90.31 178 SER A O 1
ATOM 1439 N N . ILE A 1 179 ? -19.344 -14.027 35.723 1.00 88.62 179 ILE A N 1
ATOM 1440 C CA . ILE A 1 179 ? -19.454 -14.583 37.083 1.00 88.62 179 ILE A CA 1
ATOM 1441 C C . ILE A 1 179 ? -19.972 -16.024 37.041 1.00 88.62 179 ILE A C 1
ATOM 1443 O O . ILE A 1 179 ? -19.454 -16.896 37.735 1.00 88.62 179 ILE A O 1
ATOM 1447 N N . SER A 1 180 ? -20.976 -16.303 36.204 1.00 89.31 180 SER A N 1
ATOM 1448 C CA . SER A 1 180 ? -21.565 -17.640 36.108 1.00 89.31 180 SER A CA 1
ATOM 1449 C C . SER A 1 180 ? -20.543 -18.701 35.693 1.00 89.31 180 SER A C 1
ATOM 1451 O O . SER A 1 180 ? -20.656 -19.838 36.148 1.00 89.31 180 SER A O 1
ATOM 1453 N N . GLN A 1 181 ? -19.534 -18.348 34.884 1.00 88.12 181 GLN A N 1
ATOM 1454 C CA . GLN A 1 181 ? -18.498 -19.285 34.436 1.00 88.12 181 GLN A CA 1
ATOM 1455 C C . GLN A 1 181 ? -17.521 -19.689 35.551 1.00 88.12 181 GLN A C 1
ATOM 1457 O O . GLN A 1 181 ? -16.913 -20.754 35.457 1.00 88.12 181 GLN A O 1
ATOM 1462 N N . GLU A 1 182 ? -17.391 -18.887 36.610 1.00 87.06 182 GLU A N 1
ATOM 1463 C CA . GL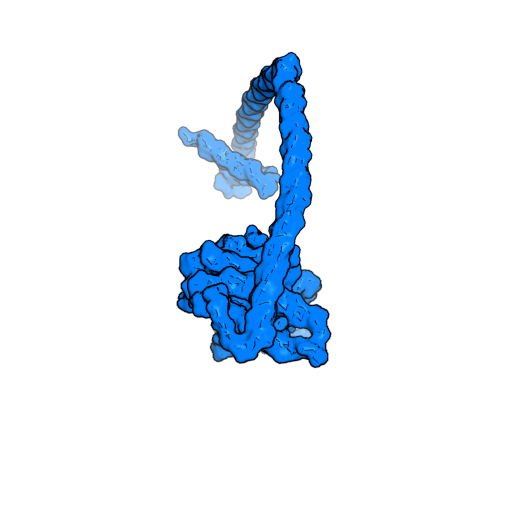U A 1 182 ? -16.530 -19.188 37.763 1.00 87.06 182 GLU A CA 1
ATOM 1464 C C . GLU A 1 182 ? -17.202 -20.132 38.778 1.00 87.06 182 GLU A C 1
ATOM 1466 O O . GLU A 1 182 ? -16.544 -20.696 39.655 1.00 87.06 182 GLU A O 1
ATOM 1471 N N . LEU A 1 183 ? -18.518 -20.341 38.663 1.00 84.69 183 LEU A N 1
ATOM 1472 C CA . LEU A 1 183 ? -19.294 -21.181 39.575 1.00 84.69 183 LEU A CA 1
ATOM 1473 C C . LEU A 1 183 ? -19.172 -22.679 39.247 1.00 84.69 183 LEU A C 1
ATOM 1475 O O . LEU A 1 183 ? -19.037 -23.095 38.094 1.00 84.69 183 LEU A O 1
ATOM 1479 N N . SER A 1 184 ? -19.289 -23.524 40.278 1.00 85.00 184 SER A N 1
ATOM 1480 C CA . SER A 1 184 ? -19.210 -24.983 40.135 1.00 85.00 184 SER A CA 1
ATOM 1481 C C . SER A 1 184 ? -20.314 -25.526 39.220 1.00 85.00 184 SER A C 1
ATOM 1483 O O . SER A 1 184 ? -21.503 -25.417 39.546 1.00 85.00 184 SER A O 1
ATOM 1485 N N . LYS A 1 185 ? -19.919 -26.181 38.123 1.00 80.81 185 LYS A N 1
ATOM 1486 C CA . LYS A 1 185 ? -20.840 -26.721 37.108 1.00 80.81 185 LYS A CA 1
ATOM 1487 C C . LYS A 1 185 ? -21.857 -27.707 37.687 1.00 80.81 185 LYS A C 1
ATOM 1489 O O . LYS A 1 185 ? -23.017 -27.658 37.306 1.00 80.81 185 LYS A O 1
ATOM 1494 N N . ASP A 1 186 ? -21.469 -28.517 38.670 1.00 78.00 186 ASP A N 1
ATOM 1495 C CA . ASP A 1 186 ? -22.328 -29.567 39.242 1.00 78.00 186 ASP A CA 1
ATOM 1496 C C . ASP A 1 186 ? -23.595 -29.03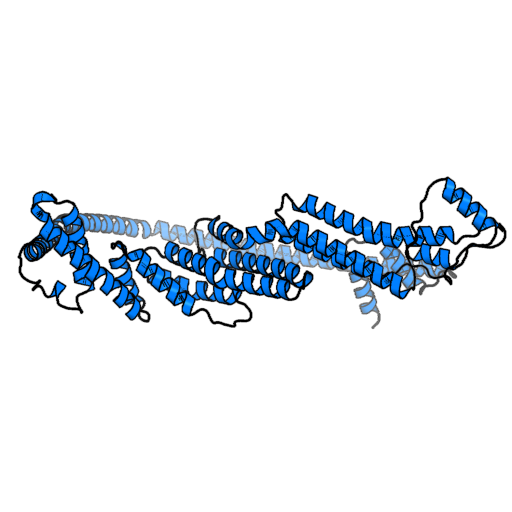4 39.930 1.00 78.00 186 ASP A C 1
ATOM 1498 O O . ASP A 1 186 ? -24.585 -29.752 40.048 1.00 78.00 186 ASP A O 1
ATOM 1502 N N . LYS A 1 187 ? -23.577 -27.774 40.392 1.00 80.44 187 LYS A N 1
ATOM 1503 C CA . LYS A 1 187 ? -24.692 -27.158 41.134 1.00 80.44 187 LYS A CA 1
ATOM 1504 C C . LYS A 1 187 ? -25.448 -26.090 40.347 1.00 80.44 187 LYS A C 1
ATOM 1506 O O . LYS A 1 187 ? -26.619 -25.867 40.625 1.00 80.44 187 LYS A O 1
ATOM 1511 N N . PHE A 1 188 ? -24.799 -25.432 39.386 1.00 86.06 188 PHE A N 1
ATOM 1512 C CA . PHE A 1 188 ? -25.339 -24.234 38.728 1.00 86.06 188 PHE A CA 1
ATOM 1513 C C . PHE A 1 188 ? -25.553 -24.392 37.217 1.00 86.06 188 PHE A C 1
ATOM 1515 O O . PHE A 1 188 ? -25.805 -23.401 36.535 1.00 86.06 188 PHE A O 1
ATOM 1522 N N . LEU A 1 189 ? -25.503 -25.621 36.690 1.00 87.25 189 LEU A N 1
ATOM 1523 C CA . LEU A 1 189 ? -25.586 -25.893 35.250 1.00 87.25 189 LEU A CA 1
ATOM 1524 C C . LEU A 1 189 ? -26.832 -25.283 34.585 1.00 87.25 189 LEU A C 1
ATOM 1526 O O . LEU A 1 189 ? -26.728 -24.676 33.523 1.00 87.25 189 LEU A O 1
ATOM 1530 N N . ALA A 1 190 ? -28.002 -25.397 35.223 1.00 86.81 190 ALA A N 1
ATOM 1531 C CA . ALA A 1 190 ? -29.256 -24.860 34.688 1.00 86.81 190 ALA A CA 1
ATOM 1532 C C . ALA A 1 190 ? -29.238 -23.324 34.571 1.00 86.81 190 ALA A C 1
ATOM 1534 O O . ALA A 1 190 ? -29.624 -22.769 33.544 1.00 86.81 190 ALA A O 1
ATOM 1535 N N . VAL A 1 191 ? -28.730 -22.633 35.595 1.00 88.06 191 VAL A N 1
ATOM 1536 C CA . VAL A 1 191 ? -28.607 -21.166 35.606 1.00 88.06 191 VAL A CA 1
ATOM 1537 C C . VAL A 1 191 ? -27.552 -20.696 34.615 1.00 88.06 191 VAL A C 1
ATOM 1539 O O . VAL A 1 191 ? -27.797 -19.758 33.861 1.00 88.06 191 VAL A O 1
ATOM 1542 N N . GLN A 1 192 ? -26.410 -21.383 34.553 1.00 89.19 192 GLN A N 1
ATOM 1543 C CA . GLN A 1 192 ? -25.365 -21.120 33.563 1.00 89.19 192 GLN A CA 1
ATOM 1544 C C . GLN A 1 192 ? -25.915 -21.224 32.136 1.00 89.19 192 GLN A C 1
ATOM 1546 O O . GLN A 1 192 ? -25.658 -20.337 31.326 1.00 89.19 192 GLN A O 1
ATOM 1551 N N . ALA A 1 193 ? -26.715 -22.253 31.835 1.00 89.94 193 ALA A N 1
ATOM 1552 C CA . ALA A 1 193 ? -27.343 -22.417 30.524 1.00 89.94 193 ALA A CA 1
ATOM 1553 C C . ALA A 1 193 ? -28.344 -21.291 30.207 1.00 89.94 193 ALA A C 1
ATOM 1555 O O . ALA A 1 193 ? -28.357 -20.778 29.089 1.00 89.94 193 ALA A O 1
ATOM 1556 N N . ARG A 1 194 ? -29.145 -20.856 31.188 1.00 90.12 194 ARG A N 1
ATOM 1557 C CA . ARG A 1 194 ? -30.095 -19.742 31.012 1.00 90.12 194 ARG A CA 1
ATOM 1558 C C . ARG A 1 194 ? -29.400 -18.401 30.793 1.00 90.12 194 ARG A C 1
ATOM 1560 O O . ARG A 1 194 ? -29.794 -17.660 29.894 1.00 90.12 194 ARG A O 1
ATOM 1567 N N . ILE A 1 195 ? -28.362 -18.101 31.574 1.00 90.75 195 ILE A N 1
ATOM 1568 C CA . ILE A 1 195 ? -27.556 -16.885 31.400 1.00 90.75 195 ILE A CA 1
ATOM 1569 C C . ILE A 1 195 ? -26.833 -16.926 30.048 1.00 90.75 195 ILE A C 1
ATOM 1571 O O . ILE A 1 195 ? -26.820 -15.920 29.347 1.00 90.75 195 ILE A O 1
ATOM 1575 N N . ALA A 1 196 ? -26.296 -18.081 29.637 1.00 91.12 196 ALA A N 1
ATOM 1576 C CA . ALA A 1 196 ? -25.660 -18.250 28.329 1.00 91.12 196 ALA A CA 1
ATOM 1577 C C . ALA A 1 196 ? -26.633 -18.005 27.165 1.00 91.12 196 ALA A C 1
ATOM 1579 O O . ALA A 1 196 ? -26.317 -17.234 26.264 1.00 91.12 196 ALA A O 1
ATOM 1580 N N . HIS A 1 197 ? -27.839 -18.579 27.216 1.00 91.19 197 HIS A N 1
ATOM 1581 C CA . HIS A 1 197 ? -28.867 -18.328 26.202 1.00 91.19 197 HIS A CA 1
ATOM 1582 C C . HIS A 1 197 ? -29.222 -16.837 26.120 1.00 91.19 197 HIS A C 1
ATOM 1584 O O . HIS A 1 197 ? -29.326 -16.272 25.033 1.00 91.19 197 HIS A O 1
ATOM 1590 N N . ARG A 1 198 ? -29.382 -16.170 27.272 1.00 90.19 198 ARG A N 1
ATOM 1591 C CA . ARG A 1 198 ? -29.683 -14.735 27.294 1.00 90.19 198 ARG A CA 1
ATOM 1592 C C . ARG A 1 198 ? -28.515 -13.888 26.784 1.00 90.19 198 ARG A C 1
ATOM 1594 O O . ARG A 1 198 ? -28.750 -12.894 26.106 1.00 90.19 198 ARG A O 1
ATOM 1601 N N . TYR A 1 199 ? -27.280 -14.282 27.082 1.00 92.75 199 TYR A N 1
ATOM 1602 C CA . TYR A 1 199 ? -26.069 -13.648 26.566 1.00 92.75 199 TYR A CA 1
ATOM 1603 C C . TYR A 1 199 ? -26.019 -13.690 25.035 1.00 92.75 199 TYR A C 1
ATOM 1605 O O . TYR A 1 199 ? -25.841 -12.646 24.414 1.00 92.75 199 TYR A O 1
ATOM 1613 N N . GLU A 1 200 ? -26.255 -14.856 24.427 1.00 92.00 200 GLU A N 1
ATOM 1614 C CA . GLU A 1 200 ? -26.298 -15.016 22.964 1.00 92.00 200 GLU A CA 1
ATOM 1615 C C . GLU A 1 200 ? -27.439 -14.205 22.327 1.00 92.00 200 GLU A C 1
ATOM 1617 O O . GLU A 1 200 ? -27.268 -13.568 21.285 1.00 92.00 200 GLU A O 1
ATOM 1622 N N . GLU A 1 201 ? -28.612 -14.184 22.966 1.00 91.50 201 GLU A N 1
ATOM 1623 C CA . GLU A 1 201 ? -29.754 -13.402 22.495 1.00 91.50 201 GLU A CA 1
ATOM 1624 C C . GLU A 1 201 ? -29.458 -11.896 22.505 1.00 91.50 201 GLU A C 1
ATOM 1626 O O . GLU A 1 201 ? -29.698 -11.216 21.504 1.00 91.50 201 GLU A O 1
ATOM 1631 N N . VAL A 1 202 ? -28.912 -11.383 23.612 1.00 92.19 202 VAL A N 1
ATOM 1632 C CA . VAL A 1 202 ? -28.544 -9.969 23.760 1.00 92.19 202 VAL A CA 1
ATOM 1633 C C . VAL A 1 202 ? -27.423 -9.594 22.795 1.00 92.19 202 VAL A C 1
ATOM 1635 O O . VAL A 1 202 ? -27.513 -8.554 22.148 1.00 92.19 202 VAL A O 1
ATOM 1638 N N . GLU A 1 203 ? -26.415 -10.449 22.620 1.00 92.62 203 GLU A N 1
ATOM 1639 C CA . GLU A 1 203 ? -25.342 -10.245 21.642 1.00 92.62 203 GLU A CA 1
ATOM 1640 C C . GLU A 1 203 ? -25.897 -10.075 20.221 1.00 92.62 203 GLU A C 1
ATOM 1642 O O . GLU A 1 203 ? -25.557 -9.117 19.522 1.00 92.62 203 GLU A O 1
ATOM 1647 N N . ARG A 1 204 ? -26.815 -10.956 19.803 1.00 91.38 204 ARG A N 1
ATOM 1648 C CA . ARG A 1 204 ? -27.468 -10.862 18.491 1.00 91.38 204 ARG A CA 1
ATOM 1649 C C . ARG A 1 204 ? -28.268 -9.567 18.341 1.00 91.38 204 ARG A C 1
ATOM 1651 O O . ARG A 1 204 ? -28.170 -8.910 17.305 1.00 91.38 204 ARG A O 1
ATOM 1658 N N . LEU A 1 205 ? -29.030 -9.186 19.368 1.00 91.62 205 LEU A N 1
ATOM 1659 C CA . LEU A 1 205 ? -29.808 -7.944 19.370 1.00 91.62 205 LEU A CA 1
ATOM 1660 C C . LEU A 1 205 ? -28.910 -6.706 19.277 1.00 91.62 205 LEU A C 1
ATOM 1662 O O . LEU A 1 205 ? -29.226 -5.791 18.522 1.00 91.62 205 LEU A O 1
ATOM 1666 N N . LEU A 1 206 ? -27.774 -6.688 19.978 1.00 91.62 206 LEU A N 1
ATOM 1667 C CA . LEU A 1 206 ? -26.795 -5.603 19.892 1.00 91.62 206 LEU A CA 1
ATOM 1668 C C . LEU A 1 206 ? -26.179 -5.494 18.492 1.00 91.62 206 LEU A C 1
ATOM 1670 O O . LEU A 1 206 ? -26.012 -4.386 17.989 1.00 91.62 206 LEU A O 1
ATOM 1674 N N . ILE A 1 207 ? -25.858 -6.616 17.840 1.00 90.62 207 ILE A N 1
ATOM 1675 C CA . ILE A 1 207 ? -25.333 -6.615 16.462 1.00 90.62 207 ILE A CA 1
ATOM 1676 C C . ILE A 1 207 ? -26.375 -6.055 15.483 1.00 90.62 207 ILE A C 1
ATOM 1678 O O . ILE A 1 207 ? -26.033 -5.277 14.587 1.00 90.62 207 ILE A O 1
ATOM 1682 N N . ASP A 1 208 ? -27.644 -6.432 15.639 1.00 90.50 208 ASP A N 1
ATOM 1683 C CA . ASP A 1 208 ? -28.723 -5.903 14.803 1.00 90.50 208 ASP A CA 1
ATOM 1684 C C . ASP A 1 208 ? -28.979 -4.416 15.077 1.00 90.50 208 ASP A C 1
ATOM 1686 O O . ASP A 1 208 ? -29.173 -3.644 14.135 1.00 90.50 208 ASP A O 1
ATOM 1690 N N . GLU A 1 209 ? -28.911 -3.989 16.339 1.00 90.31 209 GLU A N 1
ATOM 1691 C CA . GLU A 1 209 ? -29.052 -2.583 16.717 1.00 90.31 209 GLU A CA 1
ATOM 1692 C C . GLU A 1 209 ? -27.888 -1.734 16.193 1.00 90.31 209 GLU A C 1
ATOM 1694 O O . GLU A 1 209 ? -28.115 -0.643 15.669 1.00 90.31 209 GLU A O 1
ATOM 1699 N N . PHE A 1 210 ? -26.660 -2.260 16.215 1.00 91.88 210 PHE A N 1
ATOM 1700 C CA . PHE A 1 210 ? -25.504 -1.634 15.573 1.00 91.88 210 PHE A CA 1
ATOM 1701 C C . PHE A 1 210 ? -25.738 -1.429 14.068 1.00 91.88 210 PHE A C 1
ATOM 1703 O O . PHE A 1 210 ? -25.467 -0.355 13.529 1.00 91.88 210 PHE A O 1
ATOM 1710 N N . GLY A 1 211 ? -26.290 -2.440 13.388 1.00 87.88 211 GLY A N 1
ATOM 1711 C CA . GLY A 1 211 ? -26.650 -2.353 11.971 1.00 87.88 211 GLY A CA 1
ATOM 1712 C C . GLY A 1 211 ? -27.764 -1.338 11.687 1.00 87.88 211 GLY A C 1
ATOM 1713 O O . GLY A 1 211 ? -27.707 -0.629 10.685 1.00 87.88 211 GLY A O 1
ATOM 1714 N N . ARG A 1 212 ? -28.763 -1.220 12.570 1.00 88.75 212 ARG A N 1
ATOM 1715 C CA . ARG A 1 212 ? -29.844 -0.220 12.456 1.00 88.75 212 ARG A CA 1
ATOM 1716 C C . ARG A 1 212 ? -29.354 1.203 12.715 1.00 88.75 212 ARG A C 1
ATOM 1718 O O . ARG A 1 212 ? -29.802 2.135 12.048 1.00 88.75 212 ARG A O 1
ATOM 1725 N N . ALA A 1 213 ? -28.412 1.365 13.641 1.00 88.50 213 ALA A N 1
ATOM 1726 C CA . ALA A 1 213 ? -27.825 2.643 14.029 1.00 88.50 213 ALA A CA 1
ATOM 1727 C C . ALA A 1 213 ? -26.800 3.190 13.018 1.00 88.50 213 ALA A C 1
ATOM 1729 O O . ALA A 1 213 ? -26.143 4.179 13.298 1.00 88.50 213 ALA A O 1
ATOM 1730 N N . GLN A 1 214 ? -26.688 2.620 11.819 1.00 83.06 214 GLN A N 1
ATOM 1731 C CA . GLN A 1 214 ? -25.674 2.949 10.809 1.00 83.06 214 GLN A CA 1
ATOM 1732 C C . GLN A 1 214 ? -25.556 4.432 10.402 1.00 83.06 214 GLN A C 1
ATOM 1734 O O . GLN A 1 214 ? -24.535 4.848 9.853 1.00 83.06 214 GLN A O 1
ATOM 1739 N N . ARG A 1 215 ? -26.604 5.232 10.627 1.00 83.19 215 ARG A N 1
ATOM 1740 C CA . ARG A 1 215 ? -26.613 6.685 10.369 1.00 83.19 215 ARG A CA 1
ATOM 1741 C C . ARG A 1 215 ? -26.270 7.531 11.600 1.00 83.19 215 ARG A C 1
ATOM 1743 O O . ARG A 1 215 ? -26.108 8.738 11.460 1.00 83.19 215 ARG A O 1
ATOM 1750 N N . ASP A 1 216 ? -26.186 6.917 12.775 1.00 90.25 216 ASP A N 1
ATOM 1751 C CA . ASP A 1 216 ? -25.934 7.554 14.064 1.00 90.25 216 ASP A CA 1
ATOM 1752 C C . ASP A 1 216 ? -24.630 7.020 14.671 1.00 90.25 216 ASP A C 1
ATOM 1754 O O . ASP A 1 216 ? -24.599 6.025 15.397 1.00 90.25 216 ASP A O 1
ATOM 1758 N N . GLU A 1 217 ? -23.533 7.714 14.372 1.00 89.94 217 GLU A N 1
ATOM 1759 C CA . GLU A 1 217 ? -22.186 7.336 14.809 1.00 89.94 217 GLU A CA 1
ATOM 1760 C C . GLU A 1 217 ? -22.056 7.286 16.340 1.00 89.94 217 GLU A C 1
ATOM 1762 O O . GLU A 1 217 ? -21.307 6.458 16.858 1.00 89.94 217 GLU A O 1
ATOM 1767 N N . LYS A 1 218 ? -22.813 8.111 17.082 1.00 90.75 218 LYS A N 1
ATOM 1768 C CA . LYS A 1 218 ? -22.763 8.122 18.554 1.00 90.75 218 LYS A CA 1
ATOM 1769 C C . LYS A 1 218 ? -23.377 6.855 19.125 1.00 90.75 218 LYS A C 1
ATOM 1771 O O . LYS A 1 218 ? -22.758 6.190 19.952 1.00 90.75 218 LYS A O 1
ATOM 1776 N N . LYS A 1 219 ? -24.563 6.492 18.637 1.00 90.00 219 LYS A N 1
ATOM 1777 C CA . LYS A 1 219 ? -25.239 5.266 19.065 1.00 90.00 219 LYS A CA 1
ATOM 1778 C C . LYS A 1 219 ? -24.445 4.023 18.661 1.00 90.00 219 LYS A C 1
ATOM 1780 O O . LYS A 1 219 ? -24.318 3.093 19.453 1.00 90.00 219 LYS A O 1
ATOM 1785 N N . MET A 1 220 ? -23.841 4.019 17.470 1.00 92.38 220 MET A N 1
ATOM 1786 C CA . MET A 1 220 ? -22.920 2.949 17.067 1.00 92.38 220 MET A CA 1
ATOM 1787 C C . MET A 1 220 ? -21.719 2.839 18.006 1.00 92.38 220 MET A C 1
ATOM 1789 O O . MET A 1 220 ? -21.330 1.723 18.339 1.00 92.38 220 MET A O 1
ATOM 1793 N N . ALA A 1 221 ? -21.150 3.965 18.445 1.00 93.19 221 ALA A N 1
ATOM 1794 C CA . ALA A 1 221 ? -20.016 3.971 19.362 1.00 93.19 221 ALA A CA 1
ATOM 1795 C C . ALA A 1 221 ? -20.368 3.372 20.731 1.00 93.19 221 ALA A C 1
ATOM 1797 O O . ALA A 1 221 ? -19.619 2.553 21.266 1.00 93.19 221 ALA A O 1
ATOM 1798 N N . GLU A 1 222 ? -21.532 3.727 21.278 1.00 91.25 222 GLU A N 1
ATOM 1799 C CA . GLU A 1 222 ? -22.035 3.160 22.535 1.00 91.25 222 GLU A CA 1
ATOM 1800 C C . GLU A 1 222 ? -22.247 1.645 22.425 1.00 91.25 222 GLU A C 1
ATOM 1802 O O . GLU A 1 222 ? -21.760 0.883 23.265 1.00 91.25 222 GLU A O 1
ATOM 1807 N N . VAL A 1 223 ? -22.900 1.196 21.349 1.00 91.94 223 VAL A N 1
ATOM 1808 C CA . VAL A 1 223 ? -23.145 -0.229 21.091 1.00 91.94 223 VAL A CA 1
ATOM 1809 C C . VAL A 1 223 ? -21.831 -0.989 20.875 1.00 91.94 223 VAL A C 1
ATOM 1811 O O . VAL A 1 223 ? -21.649 -2.058 21.454 1.00 91.94 223 VAL A O 1
ATOM 1814 N N . ALA A 1 224 ? -20.892 -0.452 20.087 1.00 92.81 224 ALA A N 1
ATOM 1815 C CA . ALA A 1 224 ? -19.592 -1.076 19.827 1.00 92.81 224 ALA A CA 1
ATOM 1816 C C . ALA A 1 224 ? -18.731 -1.183 21.087 1.00 92.81 224 ALA A C 1
ATOM 1818 O O . ALA A 1 224 ? -18.035 -2.184 21.263 1.00 92.81 224 ALA A O 1
ATOM 1819 N N . LYS A 1 225 ? -18.788 -0.180 21.970 1.00 92.94 225 LYS A N 1
ATOM 1820 C CA . LYS A 1 225 ? -18.092 -0.209 23.258 1.00 92.94 225 LYS A CA 1
ATOM 1821 C C . LYS A 1 225 ? -18.571 -1.379 24.110 1.00 92.94 225 LYS A C 1
ATOM 1823 O O . LYS A 1 225 ? -17.739 -2.152 24.572 1.00 92.94 225 LYS A O 1
ATOM 1828 N N . ILE A 1 226 ? -19.883 -1.550 24.255 1.00 91.06 226 ILE A N 1
ATOM 1829 C CA . ILE A 1 226 ? -20.451 -2.662 25.030 1.00 91.06 226 ILE A CA 1
ATOM 1830 C C . ILE A 1 226 ? -20.169 -4.000 24.337 1.00 91.06 226 ILE A C 1
ATOM 1832 O O . ILE A 1 226 ? -19.661 -4.924 24.965 1.00 91.06 226 ILE A O 1
ATOM 1836 N N . LEU A 1 227 ? -20.402 -4.092 23.022 1.00 92.00 227 LEU A N 1
ATOM 1837 C CA . LEU A 1 227 ? -20.127 -5.297 22.235 1.00 92.00 227 LEU A CA 1
ATOM 1838 C C . LEU A 1 227 ? -18.659 -5.727 22.266 1.00 92.00 227 LEU A C 1
ATOM 1840 O O . LEU A 1 227 ? -18.397 -6.901 22.039 1.00 92.00 227 LEU A O 1
ATOM 1844 N N . SER A 1 228 ? -17.704 -4.831 22.529 1.00 92.31 228 SER A N 1
ATOM 1845 C CA . SER A 1 228 ? -16.281 -5.195 22.588 1.00 92.31 228 SER A CA 1
ATOM 1846 C C . SER A 1 228 ? -15.947 -6.183 23.711 1.00 92.31 228 SER A C 1
ATOM 1848 O O . SER A 1 228 ? -14.962 -6.913 23.610 1.00 92.31 228 SER A O 1
ATOM 1850 N N . GLU A 1 229 ? -16.799 -6.266 24.735 1.00 90.88 229 GLU A N 1
ATOM 1851 C CA . GLU A 1 229 ? -16.694 -7.236 25.830 1.00 90.88 229 GLU A CA 1
ATOM 1852 C C . GLU A 1 229 ? -17.382 -8.576 25.511 1.00 90.88 229 GLU A C 1
ATOM 1854 O O . GLU A 1 229 ? -17.318 -9.525 26.301 1.00 90.88 229 GLU A O 1
ATOM 1859 N N . PHE A 1 230 ? -18.040 -8.665 24.350 1.00 92.38 230 PHE A N 1
ATOM 1860 C CA . PHE A 1 230 ? -18.745 -9.847 23.876 1.00 92.38 230 PHE A CA 1
ATOM 1861 C C . PHE A 1 230 ? -17.901 -10.674 22.893 1.00 92.38 230 PHE A C 1
ATOM 1863 O O . PHE A 1 230 ? -17.099 -10.147 22.118 1.00 92.38 230 PHE A O 1
ATOM 1870 N N . LYS A 1 231 ? -18.099 -11.999 22.882 1.00 87.50 231 LYS A N 1
ATOM 1871 C CA . LYS A 1 231 ? -17.337 -12.925 22.015 1.00 87.50 231 LYS A CA 1
ATOM 1872 C C . LYS A 1 231 ? -17.592 -12.666 20.522 1.00 87.50 231 LYS A C 1
ATOM 1874 O O . LYS A 1 231 ? -16.698 -12.845 19.692 1.00 87.50 231 LYS A O 1
ATOM 1879 N N . GLY A 1 232 ? -18.795 -12.219 20.181 1.00 84.94 232 GLY A N 1
ATOM 1880 C CA . GLY A 1 232 ? -19.277 -11.919 18.837 1.00 84.94 232 GLY A CA 1
ATOM 1881 C C . GLY A 1 232 ? -18.837 -10.566 18.277 1.00 84.94 232 GLY A C 1
ATOM 1882 O O . GLY A 1 232 ? -19.183 -10.257 17.135 1.00 84.94 232 GLY A O 1
ATOM 1883 N N . TYR A 1 233 ? -18.034 -9.773 18.999 1.00 90.88 233 TYR A N 1
ATOM 1884 C CA . TYR A 1 233 ? -17.532 -8.474 18.523 1.00 90.88 233 TYR A CA 1
ATOM 1885 C C . TYR A 1 233 ? -16.917 -8.539 17.113 1.00 90.88 233 TYR A C 1
ATOM 1887 O O . TYR A 1 233 ? -17.149 -7.677 16.265 1.00 90.88 233 TYR A O 1
ATOM 1895 N N . SER A 1 234 ? -16.178 -9.611 16.817 1.00 90.56 234 SER A N 1
ATOM 1896 C CA . SER A 1 234 ? -15.537 -9.826 15.515 1.00 90.56 234 SER A CA 1
ATOM 1897 C C . SER A 1 234 ? -16.526 -9.917 14.341 1.00 90.56 234 SER A C 1
ATOM 1899 O O . SER A 1 234 ? -16.172 -9.502 13.228 1.00 90.56 234 SER A O 1
ATOM 1901 N N . HIS A 1 235 ? -17.747 -10.410 14.589 1.00 88.69 235 HIS A N 1
ATOM 1902 C CA . HIS A 1 235 ? -18.846 -10.478 13.621 1.00 88.69 235 HIS A CA 1
ATOM 1903 C C . HIS A 1 235 ? -19.459 -9.098 13.386 1.00 88.69 235 HIS A C 1
ATOM 1905 O O . HIS A 1 235 ? -19.713 -8.740 12.239 1.00 88.69 235 HIS A O 1
ATOM 1911 N N . CYS A 1 236 ? -19.622 -8.292 14.442 1.00 91.31 236 CYS A N 1
ATOM 1912 C CA . CYS A 1 236 ? -20.044 -6.894 14.319 1.00 91.31 236 CYS A CA 1
ATOM 1913 C C . CYS A 1 236 ? -19.082 -6.110 13.411 1.00 91.31 236 CYS A C 1
ATOM 1915 O O . CYS A 1 236 ? -19.498 -5.492 12.429 1.00 91.31 236 CYS A O 1
ATOM 1917 N N . VAL A 1 237 ? -17.775 -6.236 13.669 1.00 93.56 237 VAL A N 1
ATOM 1918 C CA . VAL A 1 237 ? -16.736 -5.622 12.831 1.00 93.56 237 VAL A CA 1
ATOM 1919 C C . VAL A 1 237 ? -16.801 -6.140 11.390 1.00 93.56 237 VAL A C 1
ATOM 1921 O O . VAL A 1 237 ? -16.699 -5.344 10.460 1.00 93.56 237 VAL A O 1
ATOM 1924 N N . ALA A 1 238 ? -16.973 -7.452 11.179 1.00 92.00 238 ALA A N 1
ATOM 1925 C CA . ALA A 1 238 ? -17.086 -8.028 9.835 1.00 92.00 238 ALA A CA 1
ATOM 1926 C C . ALA A 1 238 ? -18.277 -7.441 9.062 1.00 92.00 238 ALA A C 1
ATOM 1928 O O . ALA A 1 238 ? -18.092 -6.936 7.959 1.00 92.00 238 ALA A O 1
ATOM 1929 N N . ARG A 1 239 ? -19.461 -7.406 9.683 1.00 90.12 239 ARG A N 1
ATOM 1930 C CA . ARG A 1 239 ? -20.689 -6.856 9.090 1.00 90.12 239 ARG A CA 1
ATOM 1931 C C . ARG A 1 239 ? -20.543 -5.374 8.739 1.00 90.12 239 ARG A C 1
ATOM 1933 O O . ARG A 1 239 ? -21.037 -4.930 7.706 1.00 90.12 239 ARG A O 1
ATOM 1940 N N . TYR A 1 240 ? -19.837 -4.604 9.569 1.00 92.19 240 TYR A N 1
ATOM 1941 C CA . TYR A 1 240 ? -19.548 -3.200 9.273 1.00 92.19 240 TYR A CA 1
ATOM 1942 C C . TYR A 1 240 ? -18.570 -3.029 8.103 1.00 92.19 240 TYR A C 1
ATOM 1944 O O . TYR A 1 240 ? -18.784 -2.176 7.242 1.00 92.19 240 TYR A O 1
ATOM 1952 N N . VAL A 1 241 ? -17.521 -3.853 8.038 1.00 93.62 241 VAL A N 1
ATOM 1953 C CA . VAL A 1 241 ? -16.573 -3.861 6.912 1.00 93.62 241 VAL A CA 1
ATOM 1954 C C . VAL A 1 241 ? -17.283 -4.236 5.610 1.00 93.62 241 VAL A C 1
ATOM 1956 O O . VAL A 1 241 ? -17.127 -3.528 4.617 1.00 93.62 241 VAL A O 1
ATOM 1959 N N . GLU A 1 242 ? -18.111 -5.281 5.618 1.00 91.12 242 GLU A N 1
ATOM 1960 C CA . GLU A 1 242 ? -18.927 -5.692 4.467 1.00 91.12 242 GLU A CA 1
ATOM 1961 C C . GLU A 1 242 ? -19.861 -4.571 4.005 1.00 91.12 242 GLU A C 1
ATOM 1963 O O . GLU A 1 242 ? -19.963 -4.296 2.808 1.00 91.12 242 GLU A O 1
ATOM 1968 N N . TYR A 1 243 ? -20.493 -3.860 4.944 1.00 90.06 243 TYR A N 1
ATOM 1969 C CA . TYR A 1 243 ? -21.286 -2.682 4.616 1.00 90.06 243 TYR A CA 1
ATOM 1970 C C . TYR A 1 243 ? -20.452 -1.605 3.913 1.00 90.06 243 TYR A C 1
ATOM 1972 O O . TYR A 1 243 ? -20.855 -1.131 2.852 1.00 90.06 243 TYR A O 1
ATOM 1980 N N . ILE A 1 244 ? -19.282 -1.244 4.449 1.00 91.06 244 ILE A N 1
ATOM 1981 C CA . ILE A 1 244 ? -18.402 -0.257 3.806 1.00 91.06 244 ILE A CA 1
ATOM 1982 C C . ILE A 1 244 ? -18.030 -0.725 2.390 1.00 91.06 244 ILE A C 1
ATOM 1984 O O . ILE A 1 244 ? -18.076 0.058 1.446 1.00 91.06 244 ILE A O 1
ATOM 1988 N N . GLN A 1 245 ? -17.733 -2.010 2.201 1.00 88.81 245 GLN A N 1
ATOM 1989 C CA . GLN A 1 245 ? -17.416 -2.568 0.883 1.00 88.81 245 GLN A CA 1
ATOM 1990 C C . GLN A 1 245 ? -18.603 -2.619 -0.084 1.00 88.81 245 GLN A C 1
ATOM 1992 O O . GLN A 1 245 ? -18.399 -2.596 -1.302 1.00 88.81 245 GLN A O 1
ATOM 1997 N N . SER A 1 246 ? -19.835 -2.693 0.421 1.00 87.81 246 SER A N 1
ATOM 1998 C CA . SER A 1 246 ? -21.043 -2.591 -0.406 1.00 87.81 246 SER A CA 1
ATOM 1999 C C . SER A 1 246 ? -21.227 -1.185 -0.988 1.00 87.81 246 SER A C 1
ATOM 2001 O O . SER A 1 246 ? -21.799 -1.040 -2.064 1.00 87.81 246 SER A O 1
ATOM 2003 N N . MET A 1 247 ? -20.660 -0.167 -0.329 1.00 85.56 247 MET A N 1
ATOM 2004 C CA . MET A 1 247 ? -20.638 1.221 -0.804 1.00 85.56 247 MET A CA 1
ATOM 2005 C C . MET A 1 247 ? -19.585 1.463 -1.893 1.00 85.56 247 MET A C 1
ATOM 2007 O O . MET A 1 247 ? -19.554 2.544 -2.479 1.00 85.56 247 MET A O 1
ATOM 2011 N N . PHE A 1 248 ? -18.731 0.474 -2.175 1.00 85.69 248 PHE A N 1
ATOM 2012 C CA . PHE A 1 248 ? -17.772 0.534 -3.271 1.00 85.69 248 PHE A CA 1
ATOM 2013 C C . PHE A 1 248 ? -18.526 0.640 -4.601 1.00 85.69 248 PHE A C 1
ATOM 2015 O O . PHE A 1 248 ? -19.245 -0.288 -4.988 1.00 85.69 248 PHE A O 1
ATOM 2022 N N . ARG A 1 249 ? -18.376 1.765 -5.309 1.00 77.12 249 ARG A N 1
ATOM 2023 C CA . ARG A 1 249 ? -19.082 1.988 -6.576 1.00 77.12 249 ARG A CA 1
ATOM 2024 C C . ARG A 1 249 ? -18.581 1.017 -7.640 1.00 77.12 249 ARG A C 1
ATOM 2026 O O . ARG A 1 249 ? -17.413 1.035 -8.020 1.00 77.12 249 ARG A O 1
ATOM 2033 N N . GLY A 1 250 ? -19.476 0.169 -8.140 1.00 64.94 250 GLY A N 1
ATOM 2034 C CA . GLY A 1 250 ? -19.193 -0.653 -9.315 1.00 64.94 250 GLY A CA 1
ATOM 2035 C C . GLY A 1 250 ? -19.046 0.227 -10.558 1.00 64.94 250 GLY A C 1
ATOM 2036 O O . GLY A 1 250 ? -19.895 1.084 -10.792 1.00 64.94 250 GLY A O 1
ATOM 2037 N N . GLY A 1 251 ? -17.986 0.011 -11.343 1.00 62.53 251 GLY A N 1
ATOM 2038 C CA . GLY A 1 251 ? -17.775 0.690 -12.628 1.00 62.53 251 GLY A CA 1
ATOM 2039 C C . GLY A 1 251 ? -16.987 2.005 -12.582 1.00 62.53 251 GLY A C 1
ATOM 2040 O O . GLY A 1 251 ? -17.079 2.775 -13.528 1.00 62.53 251 GLY A O 1
ATOM 2041 N N . CYS A 1 252 ? -16.236 2.290 -11.511 1.00 65.00 252 CYS A N 1
ATOM 2042 C CA . CYS A 1 252 ? -15.265 3.392 -11.521 1.00 65.00 252 CYS A CA 1
ATOM 2043 C C . CYS A 1 252 ? -14.084 3.057 -12.451 1.00 65.00 252 CYS A C 1
ATOM 2045 O O . CYS A 1 252 ? -13.533 1.959 -12.345 1.00 65.00 252 CYS A O 1
ATOM 2047 N N . ASP A 1 253 ? -13.669 4.011 -13.293 1.00 68.31 253 ASP A N 1
ATOM 2048 C CA . ASP A 1 253 ? -12.492 3.878 -14.167 1.00 68.31 253 ASP A CA 1
ATOM 2049 C C . ASP A 1 253 ? -11.197 3.641 -13.366 1.00 68.31 253 ASP A C 1
ATOM 2051 O O . ASP A 1 253 ? -10.284 2.968 -13.843 1.00 68.31 253 ASP A O 1
ATOM 2055 N N . ASP A 1 254 ? -11.131 4.142 -12.124 1.00 86.94 254 ASP A N 1
ATOM 2056 C CA . ASP A 1 254 ? -10.004 3.937 -11.211 1.00 86.94 254 ASP A CA 1
ATOM 2057 C C . ASP A 1 254 ? -10.447 3.281 -9.891 1.00 86.94 254 ASP A C 1
ATOM 2059 O O . ASP A 1 254 ? -10.831 3.926 -8.908 1.00 86.94 254 ASP A O 1
ATOM 2063 N N . VAL A 1 255 ? -10.367 1.949 -9.874 1.00 91.88 255 VAL A N 1
ATOM 2064 C CA . VAL A 1 255 ? -10.674 1.101 -8.711 1.00 91.88 255 VAL A CA 1
ATOM 2065 C C . VAL A 1 255 ? -9.722 1.378 -7.535 1.00 91.88 255 VAL A C 1
ATOM 2067 O O . VAL A 1 255 ? -10.128 1.260 -6.376 1.00 91.88 255 VAL A O 1
ATOM 2070 N N . TYR A 1 256 ? -8.472 1.773 -7.797 1.00 93.00 256 TYR A N 1
ATOM 2071 C CA . TYR A 1 256 ? -7.473 2.031 -6.754 1.00 93.00 256 TYR A CA 1
ATOM 2072 C C . TYR A 1 256 ? -7.754 3.350 -6.036 1.00 93.00 256 TYR A C 1
ATOM 2074 O O . TYR A 1 256 ? -7.714 3.404 -4.803 1.00 93.00 256 TYR A O 1
ATOM 2082 N N . ALA A 1 257 ? -8.096 4.395 -6.793 1.00 92.06 257 ALA A N 1
ATOM 2083 C CA . ALA A 1 257 ? -8.507 5.675 -6.229 1.00 92.06 257 ALA A CA 1
ATOM 2084 C C . ALA A 1 257 ? -9.787 5.534 -5.392 1.00 92.06 257 ALA A C 1
ATOM 2086 O O . ALA A 1 257 ? -9.838 6.048 -4.274 1.00 92.06 257 ALA A O 1
ATOM 2087 N N . GLU A 1 258 ? -10.792 4.792 -5.871 1.00 92.50 258 GLU A N 1
ATOM 2088 C CA . GLU A 1 258 ? -12.023 4.553 -5.102 1.00 92.50 258 GLU A CA 1
ATOM 2089 C C . GLU A 1 258 ? -11.736 3.785 -3.800 1.00 92.50 258 GLU A C 1
ATOM 2091 O O . GLU A 1 258 ? -12.245 4.156 -2.740 1.00 92.50 258 GLU A O 1
ATOM 2096 N N . ALA A 1 259 ? -10.862 2.769 -3.836 1.00 93.38 259 ALA A N 1
ATOM 2097 C CA . ALA A 1 259 ? -10.440 2.046 -2.633 1.00 93.38 259 ALA A CA 1
ATOM 2098 C C . ALA A 1 259 ? -9.783 2.979 -1.603 1.00 93.38 259 ALA A C 1
ATOM 2100 O O . ALA A 1 259 ? -10.109 2.922 -0.414 1.00 93.38 259 ALA A O 1
ATOM 2101 N N . LEU A 1 260 ? -8.903 3.878 -2.054 1.00 93.81 260 LEU A N 1
ATOM 2102 C CA . LEU A 1 260 ? -8.278 4.870 -1.186 1.00 93.81 260 LEU A CA 1
ATOM 2103 C C . LEU A 1 260 ? -9.299 5.847 -0.593 1.00 93.81 260 LEU A C 1
ATOM 2105 O O . LEU A 1 260 ? -9.249 6.135 0.604 1.00 93.81 260 LEU A O 1
ATOM 2109 N N . GLN A 1 261 ? -10.213 6.369 -1.414 1.00 92.31 261 GLN A N 1
ATOM 2110 C CA . GLN A 1 261 ? -11.240 7.311 -0.964 1.00 92.31 261 GLN A CA 1
ATOM 2111 C C . GLN A 1 261 ? -12.171 6.671 0.062 1.00 92.31 261 GLN A C 1
ATOM 2113 O O . GLN A 1 261 ? -12.509 7.300 1.066 1.00 92.31 261 GLN A O 1
ATOM 2118 N N . LEU A 1 262 ? -12.529 5.402 -0.130 1.00 92.94 262 LEU A N 1
ATOM 2119 C CA . LEU A 1 262 ? -13.329 4.650 0.829 1.00 92.94 262 LEU A CA 1
ATOM 2120 C C . LEU A 1 262 ? -12.626 4.564 2.192 1.00 92.94 262 LEU A C 1
ATOM 2122 O O . LEU A 1 262 ? -13.235 4.870 3.218 1.00 92.94 262 LEU A O 1
ATOM 2126 N N . VAL A 1 263 ? -11.331 4.229 2.214 1.00 94.56 263 VAL A N 1
ATOM 2127 C CA . VAL A 1 263 ? -10.547 4.188 3.460 1.00 94.56 263 VAL A CA 1
ATOM 2128 C C . VAL A 1 263 ? -10.411 5.583 4.077 1.00 94.56 263 VAL A C 1
ATOM 2130 O O . VAL A 1 263 ? -10.653 5.731 5.274 1.00 94.56 263 VAL A O 1
ATOM 2133 N N . ARG A 1 264 ? -10.104 6.624 3.288 1.00 94.12 264 ARG A N 1
ATOM 2134 C CA . ARG A 1 264 ? -10.013 8.019 3.770 1.00 94.12 264 ARG A CA 1
ATOM 2135 C C . ARG A 1 264 ? -11.303 8.495 4.430 1.00 94.12 264 ARG A C 1
ATOM 2137 O O . ARG A 1 264 ? -11.251 9.086 5.504 1.00 94.12 264 ARG A O 1
ATOM 2144 N N . ASN A 1 265 ? -12.444 8.223 3.806 1.00 92.69 265 ASN A N 1
ATOM 2145 C CA . ASN A 1 265 ? -13.742 8.699 4.275 1.00 92.69 265 ASN A CA 1
ATOM 2146 C C . ASN A 1 265 ? -14.222 7.950 5.523 1.00 92.69 265 ASN A C 1
ATOM 2148 O O . ASN A 1 265 ? -14.863 8.543 6.392 1.00 92.69 265 ASN A O 1
ATOM 2152 N N . HIS A 1 266 ? -13.927 6.650 5.622 1.00 92.25 266 HIS A N 1
ATOM 2153 C CA . HIS A 1 266 ? -14.414 5.813 6.718 1.00 92.25 266 HIS A CA 1
ATOM 2154 C C . HIS A 1 266 ? -13.439 5.677 7.890 1.00 92.25 266 HIS A C 1
ATOM 2156 O O . HIS A 1 266 ? -13.898 5.386 8.992 1.00 92.25 266 HIS A O 1
ATOM 2162 N N . LYS A 1 267 ? -12.137 5.939 7.718 1.00 93.56 267 LYS A N 1
ATOM 2163 C CA . LYS A 1 267 ? -11.158 5.947 8.819 1.00 93.56 267 LYS A CA 1
ATOM 2164 C C . LYS A 1 267 ? -11.567 6.834 10.009 1.00 93.56 267 LYS A C 1
ATOM 2166 O O . LYS A 1 267 ? -11.643 6.285 11.106 1.00 93.56 267 LYS A O 1
ATOM 2171 N N . PRO A 1 268 ? -11.902 8.132 9.846 1.00 93.75 268 PRO A N 1
ATOM 2172 C CA . PRO A 1 268 ? -12.291 8.970 10.986 1.00 93.75 268 PRO A CA 1
ATOM 2173 C C . PRO A 1 268 ? -13.585 8.484 11.655 1.00 93.75 268 PRO A C 1
ATOM 2175 O O . PRO A 1 268 ? -13.737 8.583 12.867 1.00 93.75 268 PRO A O 1
ATOM 2178 N N . LYS A 1 269 ? -14.503 7.887 10.884 1.00 92.88 269 LYS A N 1
ATOM 2179 C CA . LYS A 1 269 ? -15.728 7.282 11.428 1.00 92.88 269 LYS A CA 1
ATOM 2180 C C . LYS A 1 269 ? -15.422 6.036 12.249 1.00 92.88 269 LYS A C 1
ATOM 2182 O O . LYS A 1 269 ? -15.990 5.842 13.314 1.00 92.88 269 LYS A O 1
ATOM 2187 N N . ILE A 1 270 ? -14.507 5.193 11.773 1.00 94.19 270 ILE A N 1
ATOM 2188 C CA . ILE A 1 270 ? -14.046 4.011 12.509 1.00 94.19 270 ILE A CA 1
ATOM 2189 C C . ILE A 1 270 ? -13.374 4.430 13.824 1.00 94.19 270 ILE A C 1
ATOM 2191 O O . ILE A 1 270 ? -13.639 3.807 14.848 1.00 94.19 270 ILE A O 1
ATOM 2195 N N . GLU A 1 271 ? -12.567 5.496 13.806 1.00 94.19 271 GLU A N 1
ATOM 2196 C CA . GLU A 1 271 ? -11.934 6.086 14.997 1.00 94.19 271 GLU A CA 1
ATOM 2197 C C . GLU A 1 271 ? -12.948 6.621 16.016 1.00 94.19 271 GLU A C 1
ATOM 2199 O O . GLU A 1 271 ? -12.704 6.524 17.216 1.00 94.19 271 GLU A O 1
ATOM 2204 N N . ALA A 1 272 ? -14.093 7.134 15.560 1.00 93.56 272 ALA A N 1
ATOM 2205 C CA . ALA A 1 272 ? -15.165 7.597 16.438 1.00 93.56 272 ALA A CA 1
ATOM 2206 C C . ALA A 1 272 ? -16.031 6.456 17.007 1.00 93.56 272 ALA A C 1
ATOM 2208 O O . ALA A 1 272 ? -16.545 6.575 18.117 1.00 93.56 272 ALA A O 1
ATOM 2209 N N . ILE A 1 273 ? -16.214 5.370 16.248 1.00 93.81 273 ILE A N 1
ATOM 2210 C CA . ILE A 1 273 ? -17.168 4.300 16.575 1.00 93.81 273 ILE A CA 1
ATOM 2211 C C . ILE A 1 273 ? -16.523 3.173 17.390 1.00 93.81 273 ILE A C 1
ATOM 2213 O O . ILE A 1 273 ? -17.136 2.657 18.320 1.00 93.81 273 ILE A O 1
ATOM 2217 N N . PHE A 1 274 ? -15.311 2.734 17.045 1.00 94.69 274 PHE A N 1
ATOM 2218 C CA . PHE A 1 274 ? -14.761 1.495 17.601 1.00 94.69 274 PHE A CA 1
ATOM 2219 C C . PHE A 1 274 ? -13.710 1.746 18.688 1.00 94.69 274 PHE A C 1
ATOM 2221 O O . PHE A 1 274 ? -12.833 2.585 18.496 1.00 94.69 274 PHE A O 1
ATOM 2228 N N . PRO A 1 275 ? -13.700 0.950 19.778 1.00 91.31 275 PRO A N 1
ATOM 2229 C CA . PRO A 1 275 ? -12.649 1.018 20.801 1.00 91.31 275 PRO A CA 1
ATOM 2230 C C . PRO A 1 275 ? -11.245 0.692 20.269 1.00 91.31 275 PRO A C 1
ATOM 2232 O O . PRO A 1 275 ? -10.253 1.238 20.746 1.00 91.31 275 PRO A O 1
ATOM 2235 N N . SER A 1 276 ? -11.154 -0.198 19.274 1.00 90.56 276 SER A N 1
ATOM 2236 C CA . SER A 1 276 ? -9.903 -0.636 18.640 1.00 90.56 276 SER A CA 1
ATOM 2237 C C . SER A 1 276 ? -9.869 -0.280 17.141 1.00 90.56 276 SER A C 1
ATOM 2239 O O . SER A 1 276 ? -9.898 -1.161 16.272 1.00 90.56 276 SER A O 1
ATOM 2241 N N . PRO A 1 277 ? -9.795 1.015 16.786 1.00 92.25 277 PRO A N 1
ATOM 2242 C CA . PRO A 1 277 ? -10.030 1.466 15.416 1.00 92.25 277 PRO A CA 1
ATOM 2243 C C . PRO A 1 277 ? -8.990 0.943 14.420 1.00 92.25 277 PRO A C 1
ATOM 2245 O O . PRO A 1 277 ? -9.345 0.567 13.305 1.00 92.25 277 PRO A O 1
ATOM 2248 N N . MET A 1 278 ? -7.728 0.801 14.842 1.00 91.44 278 MET A N 1
ATOM 2249 C CA . MET A 1 278 ? -6.648 0.265 14.004 1.00 91.44 278 MET A CA 1
ATOM 2250 C C . MET A 1 278 ? -6.971 -1.137 13.466 1.00 91.44 278 MET A C 1
ATOM 2252 O O . MET A 1 278 ? -6.866 -1.386 12.268 1.00 91.44 278 MET A O 1
ATOM 2256 N N . THR A 1 279 ? -7.446 -2.043 14.328 1.00 92.50 279 THR A N 1
ATOM 2257 C CA . THR A 1 279 ? -7.800 -3.414 13.917 1.00 92.50 279 THR A CA 1
ATOM 2258 C C . THR A 1 279 ? -8.959 -3.455 12.921 1.00 92.50 279 THR A C 1
ATOM 2260 O O . THR A 1 279 ? -8.982 -4.301 12.027 1.00 92.50 279 THR A O 1
ATOM 2263 N N . VAL A 1 280 ? -9.908 -2.522 13.033 1.00 94.44 280 VAL A N 1
ATOM 2264 C CA . VAL A 1 280 ? -11.049 -2.422 12.114 1.00 94.44 280 VAL A CA 1
ATOM 2265 C C . VAL A 1 280 ? -10.607 -1.870 10.757 1.00 94.44 280 VAL A C 1
ATOM 2267 O O . VAL A 1 280 ? -10.989 -2.424 9.727 1.00 94.44 280 VAL A O 1
ATOM 2270 N N . VAL A 1 281 ? -9.748 -0.843 10.741 1.00 95.00 281 VAL A N 1
ATOM 2271 C CA . VAL A 1 281 ? -9.147 -0.303 9.507 1.00 95.00 281 VAL A CA 1
ATOM 2272 C C . VAL A 1 281 ? -8.305 -1.366 8.795 1.00 95.00 281 VAL A C 1
ATOM 2274 O O . VAL A 1 281 ? -8.463 -1.559 7.591 1.00 95.00 281 VAL A O 1
ATOM 2277 N N . GLN A 1 282 ? -7.473 -2.118 9.521 1.00 94.50 282 GLN A N 1
ATOM 2278 C CA . GLN A 1 282 ? -6.698 -3.224 8.949 1.00 94.50 282 GLN A CA 1
ATOM 2279 C C . GLN A 1 282 ? -7.606 -4.299 8.337 1.00 94.50 282 GLN A C 1
ATOM 2281 O O . GLN A 1 282 ? -7.350 -4.758 7.224 1.00 94.50 282 GLN A O 1
ATOM 2286 N N . LYS A 1 283 ? -8.704 -4.669 9.010 1.00 94.56 283 LYS A N 1
ATOM 2287 C CA . LYS A 1 283 ? -9.675 -5.638 8.478 1.00 94.56 283 LYS A CA 1
ATOM 2288 C C . LYS A 1 283 ? -10.403 -5.112 7.234 1.00 94.56 283 LYS A C 1
ATOM 2290 O O . LYS A 1 283 ? -10.626 -5.883 6.302 1.00 94.56 283 LYS A O 1
ATOM 2295 N N . LEU A 1 284 ? -10.712 -3.814 7.180 1.00 95.25 284 LEU A N 1
ATOM 2296 C CA . LEU A 1 284 ? -11.255 -3.160 5.985 1.00 95.25 284 LEU A CA 1
ATOM 2297 C C . LEU A 1 284 ? -10.277 -3.242 4.806 1.00 95.25 284 LEU A C 1
ATOM 2299 O O . LEU A 1 284 ? -10.664 -3.676 3.722 1.00 95.25 284 LEU A O 1
ATOM 2303 N N . ILE A 1 28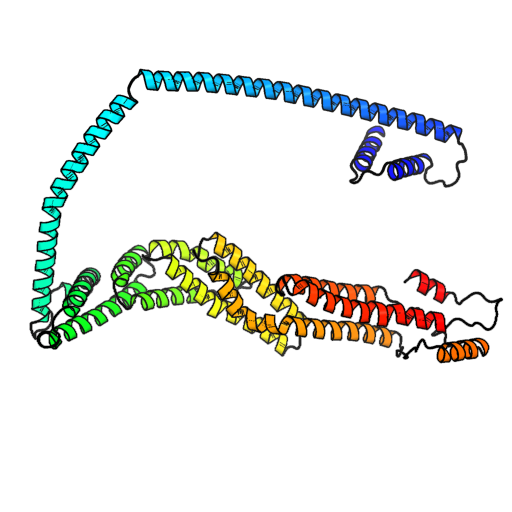5 ? -9.013 -2.870 5.020 1.00 95.62 285 ILE A N 1
ATOM 2304 C CA . ILE A 1 285 ? -7.976 -2.900 3.978 1.00 95.62 285 ILE A CA 1
ATOM 2305 C C . ILE A 1 285 ? -7.735 -4.330 3.499 1.00 95.62 285 ILE A C 1
ATOM 2307 O O . ILE A 1 285 ? -7.740 -4.573 2.295 1.00 95.62 285 ILE A O 1
ATOM 2311 N N . LEU A 1 286 ? -7.608 -5.289 4.421 1.00 95.19 286 LEU A N 1
ATOM 2312 C CA . LEU A 1 286 ? -7.488 -6.706 4.085 1.00 95.19 286 LEU A CA 1
ATOM 2313 C C . LEU A 1 286 ? -8.632 -7.145 3.166 1.00 95.19 286 LEU A C 1
ATOM 2315 O O . LEU A 1 286 ? -8.375 -7.744 2.126 1.00 95.19 286 LEU A O 1
ATOM 2319 N N . SER A 1 287 ? -9.874 -6.808 3.519 1.00 93.75 287 SER A N 1
ATOM 2320 C CA . SER A 1 287 ? -11.044 -7.186 2.727 1.00 93.75 287 SER A CA 1
ATOM 2321 C C . SER A 1 287 ? -11.059 -6.519 1.342 1.00 93.75 287 SER A C 1
ATOM 2323 O O . SER A 1 287 ? -11.464 -7.133 0.353 1.00 93.75 287 SER A O 1
ATOM 2325 N N . LEU A 1 288 ? -10.605 -5.264 1.225 1.00 94.31 288 LEU A N 1
ATOM 2326 C CA . LEU A 1 288 ? -10.483 -4.576 -0.068 1.00 94.31 288 LEU A CA 1
ATOM 2327 C C . LEU A 1 288 ? -9.432 -5.232 -0.972 1.00 94.31 288 LEU A C 1
ATOM 2329 O O . LEU A 1 288 ? -9.678 -5.388 -2.169 1.00 94.31 288 LEU A O 1
ATOM 2333 N N . TYR A 1 289 ? -8.295 -5.643 -0.405 1.00 94.88 289 TYR A N 1
ATOM 2334 C CA . TYR A 1 289 ? -7.216 -6.298 -1.146 1.00 94.88 289 TYR A CA 1
ATOM 2335 C C . TYR A 1 289 ? -7.614 -7.700 -1.599 1.00 94.88 289 TYR A C 1
ATOM 2337 O O . TYR A 1 289 ? -7.417 -8.037 -2.764 1.00 94.88 289 TYR A O 1
ATOM 2345 N N . THR A 1 290 ? -8.194 -8.512 -0.713 1.00 92.69 290 THR A N 1
ATOM 2346 C CA . THR A 1 290 ? -8.529 -9.912 -1.020 1.00 92.69 290 THR A CA 1
ATOM 2347 C C . THR A 1 290 ? -9.809 -10.074 -1.834 1.00 92.69 290 THR A C 1
ATOM 2349 O O . THR A 1 290 ? -9.927 -11.076 -2.537 1.00 92.69 290 THR A O 1
ATOM 2352 N N . GLY A 1 291 ? -10.726 -9.106 -1.766 1.00 90.62 291 GLY A N 1
ATOM 2353 C CA . GLY A 1 291 ? -11.941 -9.048 -2.578 1.00 90.62 291 GLY A CA 1
ATOM 2354 C C . GLY A 1 291 ? -11.756 -8.175 -3.818 1.00 90.62 291 GLY A C 1
ATOM 2355 O O . GLY A 1 291 ? -11.259 -8.628 -4.846 1.00 90.62 291 GLY A O 1
ATOM 2356 N N . ARG A 1 292 ? -12.136 -6.896 -3.713 1.00 91.12 292 ARG A N 1
ATOM 2357 C CA . ARG A 1 292 ? -12.305 -5.982 -4.860 1.00 91.12 292 ARG A CA 1
ATOM 2358 C C . ARG A 1 292 ? -11.052 -5.821 -5.724 1.00 91.12 292 ARG A C 1
ATOM 2360 O O . ARG A 1 292 ? -11.137 -5.945 -6.943 1.00 91.12 292 ARG A O 1
ATOM 2367 N N . LEU A 1 293 ? -9.897 -5.536 -5.117 1.00 93.62 293 LEU A N 1
ATOM 2368 C CA . LEU A 1 293 ? -8.666 -5.255 -5.869 1.00 93.62 293 LEU A CA 1
ATOM 2369 C C . LEU A 1 293 ? -8.138 -6.509 -6.566 1.00 93.62 293 LEU A C 1
ATOM 2371 O O . LEU A 1 293 ? -7.796 -6.464 -7.747 1.00 93.62 293 LEU A O 1
ATOM 2375 N N . LYS A 1 294 ? -8.120 -7.643 -5.860 1.00 93.69 294 LYS A N 1
ATOM 2376 C CA . LYS A 1 294 ? -7.713 -8.927 -6.433 1.00 93.69 294 LYS A CA 1
ATOM 2377 C C . LYS A 1 294 ? -8.629 -9.365 -7.576 1.00 93.69 294 LYS A C 1
ATOM 2379 O O . LYS A 1 294 ? -8.117 -9.808 -8.600 1.00 93.69 294 LYS A O 1
ATOM 2384 N N . GLU A 1 295 ? -9.946 -9.228 -7.425 1.00 92.94 295 GLU A N 1
ATOM 2385 C CA . GLU A 1 295 ? -10.919 -9.544 -8.480 1.00 92.94 295 GLU A CA 1
ATOM 2386 C C . GLU A 1 295 ? -10.736 -8.654 -9.714 1.00 92.94 295 GLU A C 1
ATOM 2388 O O . GLU A 1 295 ? -10.722 -9.167 -10.832 1.00 92.94 295 GLU A O 1
ATOM 2393 N N . HIS A 1 296 ? -10.526 -7.347 -9.523 1.00 92.12 296 HIS A N 1
ATOM 2394 C CA . HIS A 1 296 ? -10.275 -6.412 -10.622 1.00 92.12 296 HIS A CA 1
ATOM 2395 C C . HIS A 1 296 ? -9.001 -6.764 -11.403 1.00 92.12 296 HIS A C 1
ATOM 2397 O O . HIS A 1 296 ? -9.031 -6.851 -12.630 1.00 92.12 296 HIS A O 1
ATOM 2403 N N . ILE A 1 297 ? -7.894 -7.016 -10.696 1.00 94.31 297 ILE A N 1
ATOM 2404 C CA . ILE A 1 297 ? -6.615 -7.392 -11.316 1.00 94.31 297 ILE A CA 1
ATOM 2405 C C . ILE A 1 297 ? -6.752 -8.732 -12.043 1.00 94.31 297 ILE A C 1
ATOM 2407 O O . ILE A 1 297 ? -6.302 -8.866 -13.178 1.00 94.31 297 ILE A O 1
ATOM 2411 N N . TYR A 1 298 ? -7.407 -9.716 -11.420 1.00 94.06 298 TYR A N 1
ATOM 2412 C CA . TYR A 1 298 ? -7.646 -11.017 -12.040 1.00 94.06 298 TYR A CA 1
ATOM 2413 C C . TYR A 1 298 ? -8.472 -10.897 -13.325 1.00 94.06 298 TYR A C 1
ATOM 2415 O O . TYR A 1 298 ? -8.083 -11.477 -14.334 1.00 94.06 298 TYR A O 1
ATOM 2423 N N . ALA A 1 299 ? -9.565 -10.126 -13.311 1.00 92.69 299 ALA A N 1
ATOM 2424 C CA . ALA A 1 299 ? -10.388 -9.895 -14.495 1.00 92.69 299 ALA A CA 1
ATOM 2425 C C . ALA A 1 299 ? -9.574 -9.229 -15.615 1.00 92.69 299 ALA A C 1
ATOM 2427 O O . ALA A 1 299 ? -9.464 -9.795 -16.697 1.00 92.69 299 ALA A O 1
ATOM 2428 N N . LYS A 1 300 ? -8.891 -8.111 -15.320 1.00 91.31 300 LYS A N 1
ATOM 2429 C CA . LYS A 1 300 ? -8.076 -7.374 -16.302 1.00 91.31 300 LYS A CA 1
ATOM 2430 C C . LYS A 1 300 ? -7.010 -8.258 -16.960 1.00 91.31 300 LYS A C 1
ATOM 2432 O O . LYS A 1 300 ? -6.834 -8.222 -18.174 1.00 91.31 300 LYS A O 1
ATOM 2437 N N . LEU A 1 301 ? -6.292 -9.055 -16.167 1.00 93.75 301 LEU A N 1
ATOM 2438 C CA . LEU A 1 301 ? -5.228 -9.925 -16.674 1.00 93.75 301 LEU A CA 1
ATOM 2439 C C . LEU A 1 301 ? -5.766 -11.151 -17.421 1.00 93.75 301 LEU A C 1
ATOM 2441 O O . LEU A 1 301 ? -5.142 -11.606 -18.380 1.00 93.75 301 LEU A O 1
ATOM 2445 N N . ARG A 1 302 ? -6.911 -11.694 -16.995 1.00 93.62 302 ARG A N 1
ATOM 2446 C CA . ARG A 1 302 ? -7.571 -12.805 -17.686 1.00 93.62 302 ARG A CA 1
ATOM 2447 C C . ARG A 1 302 ? -8.074 -12.372 -19.059 1.00 93.62 302 ARG A C 1
ATOM 2449 O O . ARG A 1 302 ? -7.826 -13.093 -20.016 1.00 93.62 302 ARG A O 1
ATOM 2456 N N . ASP A 1 303 ? -8.691 -11.200 -19.166 1.00 91.31 303 ASP A N 1
ATOM 2457 C CA . ASP A 1 303 ? -9.231 -10.695 -20.433 1.00 91.31 303 ASP A CA 1
ATOM 2458 C C . ASP A 1 303 ? -8.116 -10.518 -21.490 1.00 91.31 303 ASP A C 1
ATOM 2460 O O . ASP A 1 303 ? -8.307 -10.839 -22.666 1.00 91.31 303 ASP A O 1
ATOM 2464 N N . CYS A 1 304 ? -6.910 -10.113 -21.064 1.00 91.75 304 CYS A N 1
ATOM 2465 C CA . CYS A 1 304 ? -5.724 -10.062 -21.932 1.00 91.75 304 CYS A CA 1
ATOM 2466 C C . CYS A 1 304 ? -5.289 -11.464 -22.393 1.00 91.75 304 CYS A C 1
ATOM 2468 O O . CYS A 1 304 ? -5.002 -11.670 -23.570 1.00 91.75 304 CYS A O 1
ATOM 2470 N N . LYS A 1 305 ? -5.283 -12.451 -21.482 1.00 88.19 305 LYS A N 1
ATOM 2471 C CA . LYS A 1 305 ? -4.952 -13.848 -21.819 1.00 88.19 305 LYS A CA 1
ATOM 2472 C C . LYS A 1 305 ? -5.969 -14.480 -22.768 1.00 88.19 305 LYS A C 1
ATOM 2474 O O . LYS A 1 305 ? -5.574 -15.228 -23.654 1.00 88.19 305 LYS A O 1
ATOM 2479 N N . GLU A 1 306 ? -7.255 -14.196 -22.587 1.00 90.56 306 GLU A N 1
ATOM 2480 C CA . GLU A 1 306 ? -8.327 -14.700 -23.456 1.00 90.56 306 GLU A CA 1
ATOM 2481 C C . GLU A 1 306 ? -8.269 -14.085 -24.860 1.00 90.56 306 GLU A C 1
ATOM 2483 O O . GLU A 1 306 ? -8.610 -14.751 -25.835 1.00 90.56 306 GLU A O 1
ATOM 2488 N N . SER A 1 307 ? -7.778 -12.849 -24.967 1.00 88.81 307 SER A N 1
ATOM 2489 C CA . SER A 1 307 ? -7.601 -12.138 -26.239 1.00 88.81 307 SER A CA 1
ATOM 2490 C C . SER A 1 307 ? -6.261 -12.435 -26.939 1.00 88.81 307 SER A C 1
ATOM 2492 O O . SER A 1 307 ? -6.001 -11.855 -27.989 1.00 88.81 307 SER A O 1
ATOM 2494 N N . ASP A 1 308 ? -5.412 -13.305 -26.369 1.00 89.06 308 ASP A N 1
ATOM 2495 C CA . ASP A 1 308 ? -4.011 -13.562 -26.780 1.00 89.06 308 ASP A CA 1
ATOM 2496 C C . ASP A 1 308 ? -3.137 -12.287 -26.861 1.00 89.06 308 ASP A C 1
ATOM 2498 O O . ASP A 1 308 ? -2.129 -12.225 -27.567 1.00 89.06 308 ASP A O 1
ATOM 2502 N N . ASP A 1 309 ? -3.501 -11.251 -26.097 1.00 92.44 309 ASP A N 1
ATOM 2503 C CA . ASP A 1 309 ? -2.764 -9.990 -26.018 1.00 92.44 309 ASP A CA 1
ATOM 2504 C C . ASP A 1 309 ? -1.661 -10.080 -24.953 1.00 92.44 309 ASP A C 1
ATOM 2506 O O . ASP A 1 309 ? -1.829 -9.719 -23.781 1.00 92.44 309 ASP A O 1
ATOM 2510 N N . ARG A 1 310 ? -0.508 -10.614 -25.368 1.00 91.81 310 ARG A N 1
ATOM 2511 C CA . ARG A 1 310 ? 0.662 -10.789 -24.492 1.00 91.81 310 ARG A CA 1
ATOM 2512 C C . ARG A 1 310 ? 1.264 -9.460 -24.038 1.00 91.81 310 ARG A C 1
ATOM 2514 O O . ARG A 1 310 ? 1.694 -9.357 -22.890 1.00 91.81 310 ARG A O 1
ATOM 2521 N N . GLU A 1 311 ? 1.278 -8.454 -24.910 1.00 92.19 311 GLU A N 1
ATOM 2522 C CA . GLU A 1 311 ? 1.790 -7.122 -24.576 1.00 92.19 311 GLU A CA 1
ATOM 2523 C C . GLU A 1 311 ? 0.882 -6.458 -23.536 1.00 92.19 311 GLU A C 1
ATOM 2525 O O . GLU A 1 311 ? 1.351 -6.037 -22.473 1.00 92.19 311 GLU A O 1
ATOM 2530 N N . GLY A 1 312 ? -0.430 -6.449 -23.794 1.00 93.50 312 GLY A N 1
ATOM 2531 C CA . GLY A 1 312 ? -1.435 -5.919 -22.879 1.00 93.50 312 GLY A CA 1
ATOM 2532 C C . GLY A 1 312 ? -1.428 -6.621 -21.525 1.00 93.50 312 GLY A C 1
ATOM 2533 O O . GLY A 1 312 ? -1.573 -5.958 -20.496 1.00 93.50 312 GLY A O 1
ATOM 2534 N N . TYR A 1 313 ? -1.160 -7.930 -21.485 1.00 95.81 313 TYR A N 1
ATOM 2535 C CA . TYR A 1 313 ? -0.973 -8.662 -20.231 1.00 95.81 313 TYR A CA 1
ATOM 2536 C C . TYR A 1 313 ? 0.235 -8.150 -19.427 1.00 95.81 313 TYR A C 1
ATOM 2538 O O . TYR A 1 313 ? 0.081 -7.821 -18.248 1.00 95.81 313 TYR A O 1
ATOM 2546 N N . LEU A 1 314 ? 1.422 -8.048 -20.039 1.00 95.50 314 LEU A N 1
ATOM 2547 C CA . LEU A 1 314 ? 2.652 -7.613 -19.357 1.00 95.50 314 LEU A CA 1
ATOM 2548 C C . LEU A 1 314 ? 2.564 -6.149 -18.907 1.00 95.50 314 LEU A C 1
ATOM 2550 O O . LEU A 1 314 ? 2.900 -5.810 -17.767 1.00 95.50 314 LEU A O 1
ATOM 2554 N N . VAL A 1 315 ? 2.049 -5.277 -19.776 1.00 94.75 315 VAL A N 1
ATOM 2555 C CA . VAL A 1 315 ? 1.796 -3.864 -19.463 1.00 94.75 315 VAL A CA 1
ATOM 2556 C C . VAL A 1 315 ? 0.733 -3.738 -18.372 1.00 94.75 315 VAL A C 1
ATOM 2558 O O . VAL A 1 315 ? 0.916 -2.992 -17.408 1.00 94.75 315 VAL A O 1
ATOM 2561 N N . GLY A 1 316 ? -0.361 -4.491 -18.477 1.00 94.56 316 GLY A N 1
ATOM 2562 C CA . GLY A 1 316 ? -1.443 -4.515 -17.499 1.00 94.56 316 GLY A CA 1
ATOM 2563 C C . GLY A 1 316 ? -0.982 -4.987 -16.122 1.00 94.56 316 GLY A C 1
ATOM 2564 O O . GLY A 1 316 ? -1.393 -4.401 -15.114 1.00 94.56 316 GLY A O 1
ATOM 2565 N N . LEU A 1 317 ? -0.096 -5.986 -16.066 1.00 96.25 317 LEU A N 1
ATOM 2566 C CA . LEU A 1 317 ? 0.523 -6.480 -14.835 1.00 96.25 317 LEU A CA 1
ATOM 2567 C C . LEU A 1 317 ? 1.400 -5.403 -14.189 1.00 96.25 317 LEU A C 1
ATOM 2569 O O . LEU A 1 317 ? 1.194 -5.082 -13.016 1.00 96.25 317 LEU A O 1
ATOM 2573 N N . ALA A 1 318 ? 2.310 -4.797 -14.959 1.00 95.69 318 ALA A N 1
ATOM 2574 C CA . ALA A 1 318 ? 3.183 -3.715 -14.498 1.00 95.69 318 ALA A CA 1
ATOM 2575 C C . ALA A 1 318 ? 2.389 -2.517 -13.962 1.00 95.69 318 ALA A C 1
ATOM 2577 O O . ALA A 1 318 ? 2.637 -2.038 -12.853 1.00 95.69 318 ALA A O 1
ATOM 2578 N N . GLN A 1 319 ? 1.375 -2.072 -14.709 1.00 94.94 319 GLN A N 1
ATOM 2579 C CA . GLN A 1 319 ? 0.491 -0.985 -14.292 1.00 94.94 319 GLN A CA 1
ATOM 2580 C C . GLN A 1 319 ? -0.254 -1.321 -12.999 1.00 94.94 319 GLN A C 1
ATOM 2582 O O . GLN A 1 319 ? -0.275 -0.509 -12.079 1.00 94.94 319 GLN A O 1
ATOM 2587 N N . SER A 1 320 ? -0.845 -2.515 -12.909 1.00 95.19 320 SER A N 1
ATOM 2588 C CA . SER A 1 320 ? -1.614 -2.933 -11.731 1.00 95.19 320 SER A CA 1
ATOM 2589 C C . SER A 1 320 ? -0.735 -3.025 -10.483 1.00 95.19 320 SER A C 1
ATOM 2591 O O . SER A 1 320 ? -1.148 -2.600 -9.402 1.00 95.19 320 SER A O 1
ATOM 2593 N N . TYR A 1 321 ? 0.488 -3.540 -10.634 1.00 96.12 321 TYR A N 1
ATOM 2594 C CA . TYR A 1 321 ? 1.474 -3.613 -9.559 1.00 96.12 321 TYR A CA 1
ATOM 2595 C C . TYR A 1 321 ? 1.895 -2.214 -9.090 1.00 96.12 321 TYR A C 1
ATOM 2597 O O . TYR A 1 321 ? 1.796 -1.900 -7.903 1.00 96.12 321 TYR A O 1
ATOM 2605 N N . CYS A 1 322 ? 2.261 -1.329 -10.021 1.00 94.75 322 CYS A N 1
ATOM 2606 C CA . CYS A 1 322 ? 2.618 0.057 -9.717 1.00 94.75 322 CYS A CA 1
ATOM 2607 C C . CYS A 1 322 ? 1.467 0.841 -9.063 1.00 94.75 322 CYS A C 1
ATOM 2609 O O . CYS A 1 322 ? 1.703 1.604 -8.124 1.00 94.75 322 CYS A O 1
ATOM 2611 N N . SER A 1 323 ? 0.224 0.640 -9.510 1.00 95.62 323 SER A N 1
ATOM 2612 C CA . SER A 1 323 ? -0.960 1.253 -8.894 1.00 95.62 323 SER A CA 1
ATOM 2613 C C . SER A 1 323 ? -1.178 0.770 -7.460 1.00 95.62 323 SER A C 1
ATOM 2615 O O . SER A 1 323 ? -1.462 1.590 -6.588 1.00 95.62 323 SER A O 1
ATOM 2617 N N . ILE A 1 324 ? -0.967 -0.521 -7.174 1.00 96.00 324 ILE A N 1
ATOM 2618 C CA . ILE A 1 324 ? -1.013 -1.048 -5.800 1.00 96.00 324 ILE A CA 1
ATOM 2619 C C . ILE A 1 324 ? 0.115 -0.478 -4.939 1.00 96.00 324 ILE A C 1
ATOM 2621 O O . ILE A 1 324 ? -0.131 -0.103 -3.796 1.00 96.00 324 ILE A O 1
ATOM 2625 N N . LEU A 1 325 ? 1.335 -0.349 -5.464 1.00 95.06 325 LEU A N 1
ATOM 2626 C CA . LEU A 1 325 ? 2.432 0.271 -4.713 1.00 95.06 325 LEU A CA 1
ATOM 2627 C C . LEU A 1 325 ? 2.162 1.749 -4.404 1.00 95.06 325 LEU A C 1
ATOM 2629 O O . LEU A 1 325 ? 2.465 2.215 -3.303 1.00 95.06 325 LEU A O 1
ATOM 2633 N N . ARG A 1 326 ? 1.558 2.486 -5.344 1.00 95.44 326 ARG A N 1
ATOM 2634 C CA . ARG A 1 326 ? 1.116 3.867 -5.111 1.00 95.44 326 ARG A CA 1
ATOM 2635 C C . ARG A 1 326 ? 0.031 3.920 -4.038 1.00 95.44 326 ARG A C 1
ATOM 2637 O O . ARG A 1 326 ? 0.167 4.695 -3.094 1.00 95.44 326 ARG A O 1
ATOM 2644 N N . LEU A 1 327 ? -0.978 3.054 -4.140 1.00 95.94 327 LEU A N 1
ATOM 2645 C CA . LEU A 1 327 ? -2.027 2.915 -3.132 1.00 95.94 327 LEU A CA 1
ATOM 2646 C C . LEU A 1 327 ? -1.432 2.613 -1.751 1.00 95.94 327 LEU A C 1
ATOM 2648 O O . LEU A 1 327 ? -1.803 3.272 -0.786 1.00 95.94 327 LEU A O 1
ATOM 2652 N N . ASN A 1 328 ? -0.468 1.692 -1.654 1.00 95.56 328 ASN A N 1
ATOM 2653 C CA . ASN A 1 328 ? 0.203 1.367 -0.395 1.00 95.56 328 ASN A CA 1
ATOM 2654 C C . ASN A 1 328 ? 0.860 2.603 0.228 1.00 95.56 328 ASN A C 1
ATOM 2656 O O . ASN A 1 328 ? 0.653 2.873 1.404 1.00 95.56 328 ASN A O 1
ATOM 2660 N N . LYS A 1 329 ? 1.597 3.386 -0.569 1.00 94.62 329 LYS A N 1
ATOM 2661 C CA . LYS A 1 329 ? 2.252 4.613 -0.095 1.00 94.62 329 LYS A CA 1
ATOM 2662 C C . LYS A 1 329 ? 1.240 5.633 0.437 1.00 94.62 329 LYS A C 1
ATOM 2664 O O . LYS A 1 329 ? 1.497 6.295 1.441 1.00 94.62 329 LYS A O 1
ATOM 2669 N N . GLU A 1 330 ? 0.097 5.770 -0.229 1.00 95.12 330 GLU A N 1
ATOM 2670 C CA . GLU A 1 330 ? -0.972 6.671 0.209 1.00 95.12 330 GLU A CA 1
ATOM 2671 C C . GLU A 1 330 ? -1.707 6.151 1.451 1.00 95.12 330 GLU A C 1
ATOM 2673 O O . GLU A 1 330 ? -2.069 6.946 2.317 1.00 95.12 330 GLU A O 1
ATOM 2678 N N . LEU A 1 331 ? -1.878 4.833 1.584 1.00 94.06 331 LEU A N 1
ATOM 2679 C CA . LEU A 1 331 ? -2.430 4.197 2.782 1.00 94.06 331 LEU A CA 1
ATOM 2680 C C . LEU A 1 331 ? -1.477 4.311 3.982 1.00 94.06 331 LEU A C 1
ATOM 2682 O O . LEU A 1 331 ? -1.928 4.629 5.081 1.00 94.06 331 LEU A O 1
ATOM 2686 N N . ASP A 1 332 ? -0.171 4.135 3.786 1.00 92.31 332 ASP A N 1
ATOM 2687 C CA . ASP A 1 332 ? 0.840 4.333 4.833 1.00 92.31 332 ASP A CA 1
ATOM 2688 C C . ASP A 1 332 ? 0.826 5.772 5.363 1.00 92.31 332 ASP A C 1
ATOM 2690 O O . ASP A 1 332 ? 0.894 5.990 6.574 1.00 92.31 332 ASP A O 1
ATOM 2694 N N . ALA A 1 333 ? 0.635 6.760 4.480 1.00 92.94 333 ALA A N 1
ATOM 2695 C CA . ALA A 1 333 ? 0.490 8.165 4.867 1.00 92.94 333 ALA A CA 1
ATOM 2696 C C . ALA A 1 333 ? -0.760 8.438 5.728 1.00 92.94 333 ALA A C 1
ATOM 2698 O O . ALA A 1 333 ? -0.820 9.446 6.430 1.00 92.94 333 ALA A O 1
ATOM 2699 N N . LEU A 1 334 ? -1.758 7.549 5.701 1.00 91.25 334 LEU A N 1
ATOM 2700 C CA . LEU A 1 334 ? -2.933 7.620 6.573 1.00 91.25 334 LEU A CA 1
ATOM 2701 C C . LEU A 1 334 ? -2.709 6.933 7.928 1.00 91.25 334 LEU A C 1
ATOM 2703 O O . LEU A 1 334 ? -3.626 6.948 8.749 1.00 91.25 334 LEU A O 1
ATOM 2707 N N . HIS A 1 335 ? -1.530 6.354 8.186 1.00 89.44 335 HIS A N 1
ATOM 2708 C CA . HIS A 1 335 ? -1.209 5.601 9.404 1.00 89.44 335 HIS A CA 1
ATOM 2709 C C . HIS A 1 335 ? -2.202 4.458 9.676 1.00 89.44 335 HIS A C 1
ATOM 2711 O O . HIS A 1 335 ? -2.754 4.329 10.768 1.00 89.44 335 HIS A O 1
ATOM 2717 N N . VAL A 1 336 ? -2.462 3.640 8.653 1.00 86.31 336 VAL A N 1
ATOM 2718 C CA . VAL A 1 336 ? -3.448 2.541 8.697 1.00 86.31 336 VAL A CA 1
ATOM 2719 C C . VAL A 1 336 ? -2.972 1.277 9.417 1.00 86.31 336 VAL A C 1
ATOM 2721 O O . VAL A 1 336 ? -3.773 0.378 9.665 1.00 86.31 336 VAL A O 1
ATOM 2724 N N . SER A 1 337 ? -1.675 1.170 9.707 1.00 86.50 337 SER A N 1
ATOM 2725 C CA . SER A 1 337 ? -1.070 0.046 10.418 1.00 86.50 337 SER A CA 1
ATOM 2726 C C . SER A 1 337 ? 0.182 0.509 11.157 1.00 86.50 337 SER A C 1
ATOM 2728 O O . SER A 1 337 ? 0.901 1.387 10.686 1.00 86.50 337 SER A O 1
ATOM 2730 N N . SER A 1 338 ? 0.459 -0.106 12.306 1.00 84.69 338 SER A N 1
ATOM 2731 C CA . SER A 1 338 ? 1.743 0.033 13.009 1.00 84.69 338 SER A CA 1
ATOM 2732 C C . SER A 1 338 ? 2.805 -0.938 12.480 1.00 84.69 338 SER A C 1
ATOM 2734 O O . SER A 1 338 ? 3.996 -0.721 12.682 1.00 84.69 338 SER A O 1
ATOM 2736 N N . ASP A 1 339 ? 2.375 -2.012 11.816 1.00 89.81 339 ASP A N 1
ATOM 2737 C CA . ASP A 1 339 ? 3.246 -3.017 11.214 1.00 89.81 339 ASP A CA 1
ATOM 2738 C C . ASP A 1 339 ? 3.563 -2.645 9.761 1.00 89.81 339 ASP A C 1
ATOM 2740 O O . ASP A 1 339 ? 2.678 -2.666 8.900 1.00 89.81 339 ASP A O 1
ATOM 2744 N N . ALA A 1 340 ? 4.838 -2.347 9.500 1.00 88.62 340 ALA A N 1
ATOM 2745 C CA . ALA A 1 340 ? 5.359 -2.002 8.180 1.00 88.62 340 ALA A CA 1
ATOM 2746 C C . ALA A 1 340 ? 5.286 -3.165 7.171 1.00 88.62 340 ALA A C 1
ATOM 2748 O O . ALA A 1 340 ? 5.379 -2.943 5.965 1.00 88.62 340 ALA A O 1
ATOM 2749 N N . SER A 1 341 ? 5.118 -4.408 7.637 1.00 92.75 341 SER A N 1
ATOM 2750 C CA . SER A 1 341 ? 5.019 -5.594 6.778 1.00 92.75 341 SER A CA 1
ATOM 2751 C C . SER A 1 341 ? 3.592 -5.898 6.305 1.00 92.75 341 SER A C 1
ATOM 2753 O O . SER A 1 341 ? 3.414 -6.698 5.381 1.00 92.75 341 SER A O 1
ATOM 2755 N N . PHE A 1 342 ? 2.581 -5.223 6.863 1.00 94.62 342 PHE A N 1
ATOM 2756 C CA . PHE A 1 342 ? 1.170 -5.473 6.569 1.00 94.62 342 PHE A CA 1
ATOM 2757 C C . PHE A 1 342 ? 0.826 -5.287 5.080 1.00 94.62 342 PHE A C 1
ATOM 2759 O O . PHE A 1 342 ? 0.432 -6.245 4.412 1.00 94.62 342 PHE A O 1
ATOM 2766 N N . LEU A 1 343 ? 1.025 -4.085 4.525 1.00 95.44 343 LEU A N 1
ATOM 2767 C CA . LEU A 1 343 ? 0.729 -3.795 3.113 1.00 95.44 343 LEU A CA 1
ATOM 2768 C C . LEU A 1 343 ? 1.621 -4.586 2.132 1.00 95.44 343 LEU A C 1
ATOM 2770 O O . LEU A 1 343 ? 1.089 -5.113 1.145 1.00 95.44 343 LEU A O 1
ATOM 2774 N N . PRO A 1 344 ? 2.938 -4.760 2.381 1.00 94.25 344 PRO A N 1
ATOM 2775 C CA . PRO A 1 344 ? 3.767 -5.663 1.582 1.00 94.25 344 PRO A CA 1
ATOM 2776 C C . PRO A 1 344 ? 3.238 -7.102 1.534 1.00 94.25 344 PRO A C 1
ATOM 2778 O O . PRO A 1 344 ? 3.216 -7.709 0.464 1.00 94.25 344 PRO A O 1
ATOM 2781 N N . THR A 1 345 ? 2.758 -7.641 2.659 1.00 95.31 345 THR A N 1
ATOM 2782 C CA . THR A 1 345 ? 2.202 -9.004 2.722 1.00 95.31 345 THR A CA 1
ATOM 2783 C C . THR A 1 345 ? 0.918 -9.126 1.903 1.00 95.31 345 THR A C 1
ATOM 2785 O O . THR A 1 345 ? 0.749 -10.091 1.155 1.00 95.31 345 THR A O 1
ATOM 2788 N N . LEU A 1 346 ? 0.035 -8.123 1.970 1.00 95.56 346 LEU A N 1
ATOM 2789 C CA . LEU A 1 346 ? -1.162 -8.078 1.125 1.00 95.56 346 LEU A CA 1
ATOM 2790 C C . LEU A 1 346 ? -0.809 -7.995 -0.361 1.00 95.56 346 LEU A C 1
ATOM 2792 O O . LEU A 1 346 ? -1.419 -8.684 -1.176 1.00 95.56 346 LEU A O 1
ATOM 2796 N N . THR A 1 347 ? 0.206 -7.205 -0.709 1.00 95.38 347 THR A N 1
ATOM 2797 C CA . THR A 1 347 ? 0.685 -7.071 -2.092 1.00 95.38 347 THR A CA 1
ATOM 2798 C C . THR A 1 347 ? 1.182 -8.414 -2.629 1.00 95.38 347 THR A C 1
ATOM 2800 O O . THR A 1 347 ? 0.732 -8.854 -3.687 1.00 95.38 347 THR A O 1
ATOM 2803 N N . ARG A 1 348 ? 2.025 -9.121 -1.866 1.00 94.12 348 ARG A N 1
ATOM 2804 C CA . ARG A 1 348 ? 2.488 -10.478 -2.205 1.00 94.12 348 ARG A CA 1
ATOM 2805 C C . ARG A 1 348 ? 1.334 -11.460 -2.397 1.00 94.12 348 ARG A C 1
ATOM 2807 O O . ARG A 1 348 ? 1.280 -12.174 -3.394 1.00 94.12 348 ARG A O 1
ATOM 2814 N N . SER A 1 349 ? 0.325 -11.408 -1.523 1.00 95.06 349 SER A N 1
ATOM 2815 C CA . SER A 1 349 ? -0.851 -12.289 -1.618 1.00 95.06 349 SER A CA 1
ATOM 2816 C C . SER A 1 349 ? -1.637 -12.162 -2.937 1.00 95.06 349 SER A C 1
ATOM 2818 O O . SER A 1 349 ? -2.331 -13.103 -3.335 1.00 95.06 349 SER A O 1
ATOM 2820 N N . ILE A 1 350 ? -1.532 -11.011 -3.613 1.00 95.56 350 ILE A N 1
ATOM 2821 C CA . ILE A 1 350 ? -2.145 -10.758 -4.921 1.00 95.56 350 ILE A CA 1
ATOM 2822 C C . ILE A 1 350 ? -1.177 -11.130 -6.049 1.00 95.56 350 ILE A C 1
ATOM 2824 O O . ILE A 1 350 ? -1.600 -11.771 -7.012 1.00 95.56 350 ILE A O 1
ATOM 2828 N N . PHE A 1 351 ? 0.098 -10.741 -5.941 1.00 96.00 351 PHE A N 1
ATOM 2829 C CA . PHE A 1 351 ? 1.025 -10.741 -7.074 1.00 96.00 351 PHE A CA 1
ATOM 2830 C C . PHE A 1 351 ? 1.996 -11.921 -7.164 1.00 96.00 351 PHE A C 1
ATOM 2832 O O . PHE A 1 351 ? 2.459 -12.193 -8.269 1.00 96.00 351 PHE A O 1
ATOM 2839 N N . ASP A 1 352 ? 2.262 -12.667 -6.087 1.00 94.00 352 ASP A N 1
ATOM 2840 C CA . ASP A 1 352 ? 3.315 -13.702 -6.063 1.00 94.00 352 ASP A CA 1
ATOM 2841 C C . ASP A 1 352 ? 3.193 -14.721 -7.205 1.00 94.00 352 ASP A C 1
ATOM 2843 O O . ASP A 1 352 ? 4.187 -15.115 -7.808 1.00 94.00 352 ASP A O 1
ATOM 2847 N N . ARG A 1 353 ? 1.962 -15.123 -7.552 1.00 92.94 353 ARG A N 1
ATOM 2848 C CA . ARG A 1 353 ? 1.712 -16.077 -8.646 1.00 92.94 353 ARG A CA 1
ATOM 2849 C C . ARG A 1 353 ? 1.985 -15.512 -10.039 1.00 92.94 353 ARG A C 1
ATOM 2851 O O . ARG A 1 353 ? 2.237 -16.292 -10.946 1.00 92.94 353 ARG A O 1
ATOM 2858 N N . TYR A 1 354 ? 1.859 -14.200 -10.222 1.00 94.38 354 TYR A N 1
ATOM 2859 C CA . TYR A 1 354 ? 2.112 -13.542 -11.504 1.00 94.38 354 TYR A CA 1
ATOM 2860 C C . TYR A 1 354 ? 3.594 -13.188 -11.649 1.00 94.38 354 TYR A C 1
ATOM 2862 O O . TYR A 1 354 ? 4.172 -13.364 -12.715 1.00 94.38 354 TYR A O 1
ATOM 2870 N N . LEU A 1 355 ? 4.226 -12.731 -10.563 1.00 94.31 355 LEU A N 1
ATOM 2871 C CA . LEU A 1 355 ? 5.644 -12.368 -10.560 1.00 94.31 355 LEU A CA 1
ATOM 2872 C C . LEU A 1 355 ? 6.557 -13.590 -10.711 1.00 94.31 355 LEU A C 1
ATOM 2874 O O . LEU A 1 355 ? 7.635 -13.472 -11.284 1.00 94.31 355 LEU A O 1
ATOM 2878 N N . SER A 1 356 ? 6.122 -14.768 -10.251 1.00 93.19 356 SER A N 1
ATOM 2879 C CA . SER A 1 356 ? 6.902 -16.002 -10.389 1.00 93.19 356 SER A CA 1
ATOM 2880 C C . SER A 1 356 ? 7.047 -16.489 -11.834 1.00 93.19 356 SER A C 1
ATOM 2882 O O . SER A 1 356 ? 8.031 -17.159 -12.140 1.00 93.19 356 SER A O 1
ATOM 2884 N N . THR A 1 357 ? 6.103 -16.164 -12.727 1.00 93.81 357 THR A N 1
ATOM 2885 C CA . THR A 1 357 ? 6.181 -16.523 -14.158 1.00 93.81 357 THR A CA 1
ATOM 2886 C C . THR A 1 357 ? 6.642 -15.368 -15.041 1.00 93.81 357 THR A C 1
ATOM 2888 O O . THR A 1 357 ? 7.174 -15.619 -16.120 1.00 93.81 357 THR A O 1
ATOM 2891 N N . TYR A 1 358 ? 6.517 -14.125 -14.560 1.00 95.88 358 TYR A N 1
ATOM 2892 C CA . TYR A 1 358 ? 6.816 -12.894 -15.297 1.00 95.88 358 TYR A CA 1
ATOM 2893 C C . TYR A 1 358 ? 8.142 -12.932 -16.065 1.00 95.88 358 TYR A C 1
ATOM 2895 O O . TYR A 1 358 ? 8.161 -12.610 -17.247 1.00 95.88 358 TYR A O 1
ATOM 2903 N N . GLN A 1 359 ? 9.242 -13.340 -15.422 1.00 94.94 359 GLN A N 1
ATOM 2904 C CA . GLN A 1 359 ? 10.562 -13.307 -16.060 1.00 94.94 359 GLN A CA 1
ATOM 2905 C C . GLN A 1 359 ? 10.624 -14.176 -17.321 1.00 94.94 359 GLN A C 1
ATOM 2907 O O . GLN A 1 359 ? 11.243 -13.780 -18.302 1.00 94.94 359 GLN A O 1
ATOM 2912 N N . ASN A 1 360 ? 9.982 -15.344 -17.305 1.00 95.69 360 ASN A N 1
ATOM 2913 C CA . ASN A 1 360 ? 9.939 -16.221 -18.472 1.00 95.69 360 ASN A CA 1
ATOM 2914 C C . ASN A 1 360 ? 8.967 -15.666 -19.519 1.00 95.69 360 ASN A C 1
ATOM 2916 O O . ASN A 1 360 ? 9.327 -15.567 -20.687 1.00 95.69 360 ASN A O 1
ATOM 2920 N N . ASP A 1 361 ? 7.781 -15.228 -19.080 1.00 94.62 361 ASP A N 1
ATOM 2921 C CA . ASP A 1 361 ? 6.746 -14.668 -19.955 1.00 94.62 361 ASP A CA 1
ATOM 2922 C C . ASP A 1 361 ? 7.265 -13.441 -20.744 1.00 94.62 361 ASP A C 1
ATOM 2924 O O . ASP A 1 361 ? 6.976 -13.291 -21.932 1.00 94.62 361 ASP A O 1
ATOM 2928 N N . GLU A 1 362 ? 8.067 -12.584 -20.103 1.00 96.50 362 GLU A N 1
ATOM 2929 C CA . GLU A 1 362 ? 8.683 -11.389 -20.696 1.00 96.50 362 GLU A CA 1
ATOM 2930 C C . GLU A 1 362 ? 9.760 -11.745 -21.735 1.00 96.50 362 GLU A C 1
ATOM 2932 O O . GLU A 1 362 ? 9.758 -11.194 -22.837 1.00 96.50 362 GLU A O 1
ATOM 2937 N N . LEU A 1 363 ? 10.660 -12.688 -21.424 1.00 96.94 363 LEU A N 1
ATOM 2938 C CA . LEU A 1 363 ? 11.708 -13.125 -22.360 1.00 96.94 363 LEU A CA 1
ATOM 2939 C C . LEU A 1 363 ? 11.112 -13.844 -23.576 1.00 96.94 363 LEU A C 1
ATOM 2941 O O . LEU A 1 363 ? 11.582 -13.642 -24.700 1.00 96.94 363 LEU A O 1
ATOM 2945 N N . ASP A 1 364 ? 10.077 -14.657 -23.367 1.00 96.56 364 ASP A N 1
ATOM 2946 C CA . ASP A 1 364 ? 9.360 -15.344 -24.440 1.00 96.56 364 ASP A CA 1
ATOM 2947 C C . ASP A 1 364 ? 8.628 -14.341 -25.340 1.00 96.56 364 ASP A C 1
ATOM 2949 O O . ASP A 1 364 ? 8.716 -14.429 -26.569 1.00 96.56 364 ASP A O 1
ATOM 2953 N N . TYR A 1 365 ? 7.946 -13.354 -24.750 1.00 96.12 365 TYR A N 1
ATOM 2954 C CA . TYR A 1 365 ? 7.318 -12.261 -25.491 1.00 96.12 365 TYR A CA 1
ATOM 2955 C C . TYR A 1 365 ? 8.343 -11.487 -26.328 1.00 96.12 365 TYR A C 1
ATOM 2957 O O . TYR A 1 365 ? 8.152 -11.349 -27.539 1.00 96.12 365 TYR A O 1
ATOM 2965 N N . LEU A 1 366 ? 9.444 -11.039 -25.717 1.00 96.50 366 LEU A N 1
ATOM 2966 C CA . LEU A 1 366 ? 10.460 -10.232 -26.394 1.00 96.50 366 LEU A CA 1
ATOM 2967 C C . LEU A 1 366 ? 11.109 -11.005 -27.550 1.00 96.50 366 LEU A C 1
ATOM 2969 O O . LEU A 1 366 ? 11.263 -10.463 -28.644 1.00 96.50 366 LEU A O 1
ATOM 2973 N N . ASN A 1 367 ? 11.411 -12.294 -27.354 1.00 96.75 367 ASN A N 1
ATOM 2974 C CA . ASN A 1 367 ? 11.919 -13.156 -28.424 1.00 96.75 367 ASN A CA 1
ATOM 2975 C C . ASN A 1 367 ? 10.961 -13.227 -29.616 1.00 96.75 367 ASN A C 1
ATOM 2977 O O . ASN A 1 367 ? 11.387 -13.058 -30.760 1.00 96.75 367 ASN A O 1
ATOM 2981 N N . VAL A 1 368 ? 9.679 -13.487 -29.353 1.00 95.88 368 VAL A N 1
ATOM 2982 C CA . VAL A 1 368 ? 8.665 -13.613 -30.405 1.00 95.88 368 VAL A CA 1
ATOM 2983 C C . VAL A 1 368 ? 8.471 -12.283 -31.132 1.00 95.88 368 VAL A C 1
ATOM 2985 O O . VAL A 1 368 ? 8.412 -12.272 -32.361 1.00 95.88 368 VAL A O 1
ATOM 2988 N N . GLN A 1 369 ? 8.420 -11.159 -30.414 1.00 95.00 369 GLN A N 1
ATOM 2989 C CA . GLN A 1 369 ? 8.248 -9.848 -31.041 1.00 95.00 369 GLN A CA 1
ATOM 2990 C C . GLN A 1 369 ? 9.438 -9.454 -31.910 1.00 95.00 369 GLN A C 1
ATOM 2992 O O . GLN A 1 369 ? 9.241 -9.123 -33.079 1.00 95.00 369 GLN A O 1
ATOM 2997 N N . CYS A 1 370 ? 10.667 -9.550 -31.395 1.00 95.12 370 CYS A N 1
ATOM 2998 C CA . CYS A 1 370 ? 11.858 -9.226 -32.179 1.00 95.12 370 CYS A CA 1
ATOM 2999 C C . CYS A 1 370 ? 11.981 -10.129 -33.417 1.00 95.12 370 CYS A C 1
ATOM 3001 O O . CYS A 1 370 ? 12.258 -9.637 -34.513 1.00 95.12 370 CYS A O 1
ATOM 3003 N N . SER A 1 371 ? 11.694 -11.429 -33.279 1.00 94.94 371 SER A N 1
ATOM 3004 C CA . SER A 1 371 ? 11.682 -12.364 -34.410 1.00 94.94 371 SER A CA 1
ATOM 3005 C C . SER A 1 371 ? 10.639 -11.978 -35.467 1.00 94.94 371 SER A C 1
ATOM 3007 O O . SER A 1 371 ? 10.967 -11.902 -36.652 1.00 94.94 371 SER A O 1
ATOM 3009 N N . ASN A 1 372 ? 9.413 -11.642 -35.051 1.00 94.25 372 ASN A N 1
ATOM 3010 C CA . ASN A 1 372 ? 8.345 -11.205 -35.954 1.00 94.25 372 ASN A CA 1
ATOM 3011 C C . ASN A 1 372 ? 8.683 -9.888 -36.671 1.00 94.25 372 ASN A C 1
ATOM 3013 O O . ASN A 1 372 ? 8.367 -9.737 -37.853 1.00 94.25 372 ASN A O 1
ATOM 3017 N N . MET A 1 373 ? 9.316 -8.933 -35.981 1.00 93.50 373 MET A N 1
ATOM 3018 C CA . MET A 1 373 ? 9.758 -7.664 -36.572 1.00 93.50 373 MET A CA 1
ATOM 3019 C C . MET A 1 373 ? 10.771 -7.899 -37.695 1.00 93.50 373 MET A C 1
ATOM 3021 O O . MET A 1 373 ? 10.586 -7.390 -38.804 1.00 93.50 373 MET A O 1
ATOM 3025 N N . LEU A 1 374 ? 11.794 -8.723 -37.442 1.00 92.38 374 LEU A N 1
ATOM 3026 C CA . LEU A 1 374 ? 12.784 -9.082 -38.459 1.00 92.38 374 LEU A CA 1
ATOM 3027 C C . LEU A 1 374 ? 12.160 -9.874 -39.607 1.00 92.38 374 LEU A C 1
ATOM 3029 O O . LEU A 1 374 ? 12.442 -9.588 -40.769 1.00 92.38 374 LEU A O 1
ATOM 3033 N N . GLN A 1 375 ? 11.289 -10.840 -39.309 1.00 92.31 375 GLN A N 1
ATOM 3034 C CA . GLN A 1 375 ? 10.617 -11.631 -40.337 1.00 92.31 375 GLN A CA 1
ATOM 3035 C C . GLN A 1 375 ? 9.814 -10.735 -41.288 1.00 92.31 375 GLN A C 1
ATOM 3037 O O . GLN A 1 375 ? 10.006 -10.814 -42.500 1.00 92.31 375 GLN A O 1
ATOM 3042 N N . ARG A 1 376 ? 8.986 -9.826 -40.756 1.00 92.75 376 ARG A N 1
ATOM 3043 C CA . ARG A 1 376 ? 8.215 -8.864 -41.565 1.00 92.75 376 ARG A CA 1
ATOM 3044 C C . ARG A 1 376 ? 9.121 -7.971 -42.410 1.00 92.75 376 ARG A C 1
ATOM 3046 O O . ARG A 1 376 ? 8.810 -7.705 -43.572 1.00 92.75 376 ARG A O 1
ATOM 3053 N N . PHE A 1 377 ? 10.244 -7.526 -41.849 1.00 93.00 377 PHE A N 1
ATOM 3054 C CA . PHE A 1 377 ? 11.225 -6.726 -42.575 1.00 93.00 377 PHE A CA 1
ATOM 3055 C C . PHE A 1 377 ? 11.823 -7.498 -43.760 1.00 93.00 377 PHE A C 1
ATOM 3057 O O . PHE A 1 377 ? 11.737 -7.029 -44.897 1.00 93.00 377 PHE A O 1
ATOM 3064 N N . TYR A 1 378 ? 12.355 -8.700 -43.535 1.00 90.25 378 TYR A N 1
ATOM 3065 C CA . TYR A 1 378 ? 12.959 -9.497 -44.605 1.00 90.25 378 TYR A CA 1
ATOM 3066 C C . TYR A 1 378 ? 11.932 -9.953 -45.653 1.00 90.25 378 TYR A C 1
ATOM 3068 O O . TYR A 1 378 ? 12.224 -9.910 -46.850 1.00 90.25 378 TYR A O 1
ATOM 3076 N N . GLU A 1 379 ? 10.705 -10.285 -45.246 1.00 90.69 379 GLU A N 1
ATOM 3077 C CA . GLU A 1 379 ? 9.596 -10.574 -46.164 1.00 90.69 379 GLU A CA 1
ATOM 3078 C C . GLU A 1 379 ? 9.254 -9.367 -47.050 1.00 90.69 379 GLU A C 1
ATOM 3080 O O . GLU A 1 379 ? 9.075 -9.528 -48.261 1.00 90.69 379 GLU A O 1
ATOM 3085 N N . SER A 1 380 ? 9.239 -8.149 -46.492 1.00 90.88 380 SER A N 1
ATOM 3086 C CA . SER A 1 380 ? 8.999 -6.916 -47.263 1.00 90.88 380 SER A CA 1
ATOM 3087 C C . SER A 1 380 ? 10.064 -6.682 -48.340 1.00 90.88 380 SER A C 1
ATOM 3089 O O . SER A 1 380 ? 9.765 -6.176 -49.424 1.00 90.88 380 SER A O 1
ATOM 3091 N N . LYS A 1 381 ? 11.296 -7.130 -48.073 1.00 86.94 381 LYS A N 1
ATOM 3092 C CA . LYS A 1 381 ? 12.428 -7.099 -49.005 1.00 86.94 381 LYS A CA 1
ATOM 3093 C C . LYS A 1 381 ? 12.505 -8.339 -49.903 1.00 86.94 381 LYS A C 1
ATOM 3095 O O . LYS A 1 381 ? 13.419 -8.440 -50.717 1.00 86.94 381 LYS A O 1
ATOM 3100 N N . LYS A 1 382 ? 11.543 -9.268 -49.793 1.00 85.06 382 LYS A N 1
ATOM 3101 C CA . LYS A 1 382 ? 11.513 -10.568 -50.491 1.00 85.06 382 LYS A CA 1
ATOM 3102 C C . LYS A 1 382 ? 12.805 -11.369 -50.300 1.00 85.06 382 LYS A C 1
ATOM 3104 O O . LYS A 1 382 ? 13.254 -12.067 -51.210 1.00 85.06 382 LYS A O 1
ATOM 3109 N N . HIS A 1 383 ? 13.394 -11.258 -49.114 1.00 84.19 383 HIS A N 1
ATOM 3110 C CA . HIS A 1 383 ? 14.653 -11.892 -48.758 1.00 84.19 383 HIS A CA 1
ATOM 3111 C C . HIS A 1 383 ? 14.430 -13.041 -47.787 1.00 84.19 383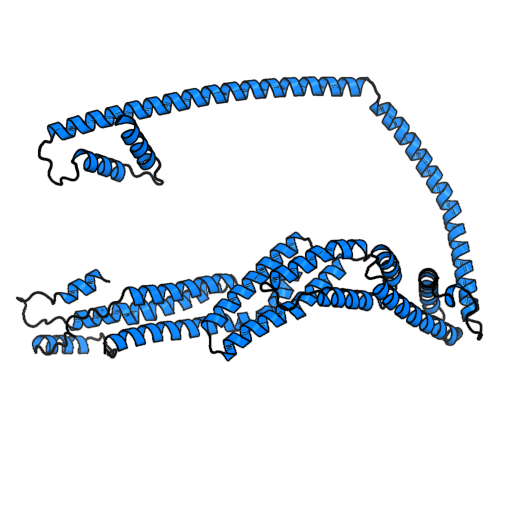 HIS A C 1
ATOM 3113 O O . HIS A 1 383 ? 13.671 -12.930 -46.829 1.00 84.19 383 HIS A O 1
ATOM 3119 N N . VAL A 1 384 ? 15.131 -14.145 -48.022 1.00 82.38 384 VAL A N 1
ATOM 3120 C CA . VAL A 1 384 ? 15.173 -15.280 -47.100 1.00 82.38 384 VAL A CA 1
ATOM 3121 C C . VAL A 1 384 ? 16.583 -15.346 -46.549 1.00 82.38 384 VAL A C 1
ATOM 3123 O O . VAL A 1 384 ? 17.536 -15.515 -47.315 1.00 82.38 384 VAL A O 1
ATOM 3126 N N . LYS 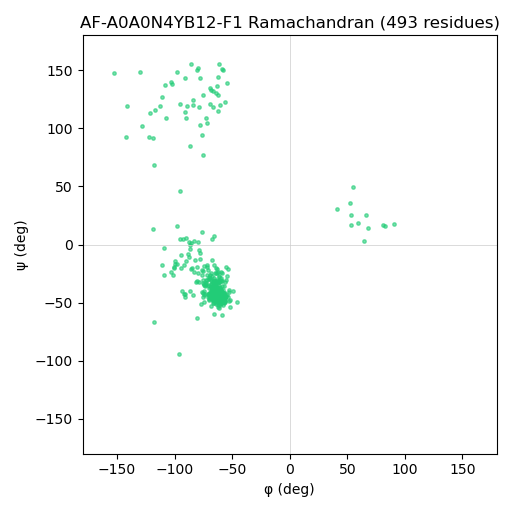A 1 385 ? 16.720 -15.217 -45.224 1.00 78.62 385 LYS A N 1
ATOM 3127 C CA . LYS A 1 385 ? 18.032 -15.254 -44.572 1.00 78.62 385 LYS A CA 1
ATOM 3128 C C . LYS A 1 385 ? 18.751 -16.551 -44.933 1.00 78.62 385 LYS A C 1
ATOM 3130 O O . LYS A 1 385 ? 18.253 -17.651 -44.695 1.00 78.62 385 LYS A O 1
ATOM 3135 N N . LYS A 1 386 ? 19.939 -16.411 -45.513 1.00 74.44 386 LYS A N 1
ATOM 3136 C CA . LYS A 1 386 ? 20.858 -17.522 -45.779 1.00 74.44 386 LYS A CA 1
ATOM 3137 C C . LYS A 1 386 ? 21.787 -17.685 -44.583 1.00 74.44 386 LYS A C 1
ATOM 3139 O O . LYS A 1 386 ? 22.214 -16.698 -44.000 1.00 74.44 386 LYS A O 1
ATOM 3144 N N . GLN A 1 387 ? 22.129 -18.920 -44.234 1.00 64.88 387 GLN A N 1
ATOM 3145 C CA . GLN A 1 387 ? 23.109 -19.180 -43.185 1.00 64.88 387 GLN A CA 1
ATOM 3146 C C . GLN A 1 387 ? 24.516 -18.909 -43.740 1.00 64.88 387 GLN A C 1
ATOM 3148 O O . GLN A 1 387 ? 25.108 -19.760 -44.414 1.00 64.88 387 GLN A O 1
ATOM 3153 N N . ILE A 1 388 ? 25.016 -17.695 -43.515 1.00 61.03 388 ILE A N 1
ATOM 3154 C CA . ILE A 1 388 ? 26.368 -17.287 -43.896 1.00 61.03 388 ILE A CA 1
ATOM 3155 C C . ILE A 1 388 ? 27.302 -17.888 -42.840 1.00 61.03 388 ILE A C 1
ATOM 3157 O O . ILE A 1 388 ? 27.317 -17.474 -41.692 1.00 61.03 388 ILE A O 1
ATOM 3161 N N . HIS A 1 389 ? 27.995 -18.975 -43.184 1.00 53.69 389 HIS A N 1
ATOM 3162 C CA . HIS A 1 389 ? 28.986 -19.566 -42.286 1.00 53.69 389 HIS A CA 1
ATOM 3163 C C . HIS A 1 389 ? 30.343 -18.930 -42.578 1.00 53.69 389 HIS A C 1
ATOM 3165 O O . HIS A 1 389 ? 30.953 -19.230 -43.608 1.00 53.69 389 HIS A O 1
ATOM 3171 N N . SER A 1 390 ? 30.828 -18.097 -41.664 1.00 49.75 390 SER A N 1
ATOM 3172 C CA . SER A 1 390 ? 32.189 -17.561 -41.652 1.00 49.75 390 SER A CA 1
ATOM 3173 C C . SER A 1 390 ? 33.179 -18.639 -41.179 1.00 49.75 390 SER A C 1
ATOM 3175 O O . SER A 1 390 ? 33.619 -18.700 -40.037 1.00 49.75 390 SER A O 1
ATOM 3177 N N . GLY A 1 391 ? 33.502 -19.572 -42.075 1.00 54.72 391 GLY A N 1
ATOM 3178 C CA . GLY A 1 391 ? 34.565 -20.562 -41.884 1.00 54.72 391 GLY A CA 1
ATOM 3179 C C . GLY A 1 391 ? 35.494 -20.592 -43.095 1.00 54.72 391 GLY A C 1
ATOM 3180 O O . GLY A 1 391 ? 35.037 -20.394 -44.220 1.00 54.72 391 GLY A O 1
ATOM 3181 N N . GLY A 1 392 ? 36.784 -20.884 -42.897 1.00 56.34 392 GLY A N 1
ATOM 3182 C CA . GLY A 1 392 ? 37.830 -20.706 -43.923 1.00 56.34 392 GLY A CA 1
ATOM 3183 C C . GLY A 1 392 ? 37.600 -21.408 -45.276 1.00 56.34 392 GLY A C 1
ATOM 3184 O O . GLY A 1 392 ? 38.163 -21.004 -46.288 1.00 56.34 392 GLY A O 1
ATOM 3185 N N . LEU A 1 393 ? 36.731 -22.425 -45.345 1.00 53.44 393 LEU A N 1
ATOM 3186 C CA . LEU A 1 393 ? 36.348 -23.065 -46.613 1.00 53.44 393 LEU A CA 1
ATOM 3187 C C . LEU A 1 393 ? 35.273 -22.278 -47.397 1.00 53.44 393 LEU A C 1
ATOM 3189 O O . LEU A 1 393 ? 35.263 -22.310 -48.627 1.00 53.44 393 LEU A O 1
ATOM 3193 N N . GLN A 1 394 ? 34.377 -21.566 -46.709 1.00 58.72 394 GLN A N 1
ATOM 3194 C CA . GLN A 1 394 ? 33.395 -20.665 -47.327 1.00 58.72 394 GLN A CA 1
ATOM 3195 C C . GLN A 1 394 ? 34.051 -19.367 -47.801 1.00 58.72 394 GLN A C 1
ATOM 3197 O O . GLN A 1 394 ? 33.670 -18.871 -48.853 1.00 58.72 394 GLN A O 1
ATOM 3202 N N . GLU A 1 395 ? 35.083 -18.871 -47.112 1.00 59.34 395 GLU A N 1
ATOM 3203 C CA . GLU A 1 395 ? 35.903 -17.752 -47.604 1.00 59.34 395 GLU A CA 1
ATOM 3204 C C . GLU A 1 395 ? 36.582 -18.103 -48.929 1.00 59.34 395 GLU A C 1
ATOM 3206 O O . GLU A 1 395 ? 36.489 -17.344 -49.887 1.00 59.34 395 GLU A O 1
ATOM 3211 N N . LEU A 1 396 ? 37.151 -19.308 -49.040 1.00 59.44 396 LEU A N 1
ATOM 3212 C CA . LEU A 1 396 ? 37.718 -19.796 -50.298 1.00 59.44 396 LEU A CA 1
ATOM 3213 C C . LEU A 1 396 ? 36.649 -19.913 -51.399 1.00 59.44 396 LEU A C 1
ATOM 3215 O O . LEU A 1 396 ? 36.886 -19.548 -52.549 1.00 59.44 396 LEU A O 1
ATOM 3219 N N . LYS A 1 397 ? 35.452 -20.410 -51.058 1.00 59.34 397 LYS A N 1
ATOM 3220 C CA . LYS A 1 397 ? 34.323 -20.505 -51.996 1.00 59.34 397 LYS A CA 1
ATOM 3221 C C . LYS A 1 397 ? 33.835 -19.121 -52.440 1.00 59.34 397 LYS A C 1
ATOM 3223 O O . LYS A 1 397 ? 33.567 -18.944 -53.628 1.00 59.34 397 LYS A O 1
ATOM 3228 N N . ARG A 1 398 ? 33.767 -18.155 -51.520 1.00 62.34 398 ARG A N 1
ATOM 3229 C CA . ARG A 1 398 ? 33.451 -16.744 -51.775 1.00 62.34 398 ARG A CA 1
ATOM 3230 C C . ARG A 1 398 ? 34.493 -16.126 -52.696 1.00 62.34 398 ARG A C 1
ATOM 3232 O O . ARG A 1 398 ? 34.114 -15.541 -53.698 1.00 62.34 398 ARG A O 1
ATOM 3239 N N . ASP A 1 399 ? 35.778 -16.324 -52.428 1.00 61.03 399 ASP A N 1
ATOM 3240 C CA . ASP A 1 399 ? 36.872 -15.787 -53.244 1.00 61.03 399 ASP A CA 1
ATOM 3241 C C . ASP A 1 399 ? 36.871 -16.380 -54.662 1.00 61.03 399 ASP A C 1
ATOM 3243 O O . ASP A 1 399 ? 37.134 -15.680 -55.643 1.00 61.03 399 ASP A O 1
ATOM 3247 N N . VAL A 1 400 ? 36.513 -17.661 -54.795 1.00 62.03 400 VAL A N 1
ATOM 3248 C CA . VAL A 1 400 ? 36.332 -18.327 -56.092 1.00 62.03 400 VAL A CA 1
ATOM 3249 C C . VAL A 1 400 ? 35.081 -17.815 -56.821 1.00 62.03 400 VAL A C 1
ATOM 3251 O O . VAL A 1 400 ? 35.170 -17.506 -58.008 1.00 62.03 400 VAL A O 1
ATOM 3254 N N . GLN A 1 401 ? 33.936 -17.657 -56.147 1.00 60.12 401 GLN A N 1
ATOM 3255 C CA . GLN A 1 401 ? 32.708 -17.094 -56.740 1.00 60.12 401 GLN A CA 1
ATOM 3256 C C . GLN A 1 401 ? 32.858 -15.617 -57.124 1.00 60.12 401 GLN A C 1
ATOM 3258 O O . GLN A 1 401 ? 32.402 -15.204 -58.190 1.00 60.12 401 GLN A O 1
ATOM 3263 N N . ALA A 1 402 ? 33.554 -14.837 -56.299 1.00 57.06 402 ALA A N 1
ATOM 3264 C CA . ALA A 1 402 ? 33.872 -13.439 -56.542 1.00 57.06 402 ALA A CA 1
ATOM 3265 C C . ALA A 1 402 ? 34.807 -13.269 -57.748 1.00 57.06 402 ALA A C 1
ATOM 3267 O O . ALA A 1 402 ? 34.675 -12.285 -58.470 1.00 57.06 402 ALA A O 1
ATOM 3268 N N . ARG A 1 403 ? 35.697 -14.244 -58.008 1.00 57.16 403 ARG A N 1
ATOM 3269 C CA . ARG A 1 403 ? 36.517 -14.343 -59.234 1.00 57.16 403 ARG A CA 1
ATOM 3270 C C . ARG A 1 403 ? 35.746 -14.823 -60.468 1.00 57.16 403 ARG A C 1
ATOM 3272 O O . ARG A 1 403 ? 36.172 -14.540 -61.582 1.00 57.16 403 ARG A O 1
ATOM 3279 N N . LEU A 1 404 ? 34.632 -15.531 -60.283 1.00 55.03 404 LEU A N 1
ATOM 3280 C CA . LEU A 1 404 ? 33.775 -16.067 -61.351 1.00 55.03 404 LEU A CA 1
ATOM 3281 C C . LEU A 1 404 ? 32.610 -15.132 -61.740 1.00 55.03 404 LEU A C 1
ATOM 3283 O O . LEU A 1 404 ? 31.794 -15.516 -62.573 1.00 55.03 404 LEU A O 1
ATOM 3287 N N . LEU A 1 405 ? 32.530 -13.918 -61.171 1.00 54.06 405 LEU A N 1
ATOM 3288 C CA . LEU A 1 405 ? 31.483 -12.905 -61.425 1.00 54.06 405 LEU A CA 1
ATOM 3289 C C . LEU A 1 405 ? 30.042 -13.365 -61.112 1.00 54.06 405 LEU A C 1
ATOM 3291 O O . LEU A 1 405 ? 29.078 -12.743 -61.552 1.00 54.06 405 LEU A O 1
ATOM 3295 N N . THR A 1 406 ? 29.864 -14.423 -60.318 1.00 52.69 406 THR A N 1
ATOM 3296 C CA . THR A 1 406 ? 28.543 -14.951 -59.928 1.00 52.69 406 THR A CA 1
ATOM 3297 C C . THR A 1 406 ? 28.090 -14.401 -58.574 1.00 52.69 406 THR A C 1
ATOM 3299 O O . THR A 1 406 ? 27.702 -15.169 -57.693 1.00 52.69 406 THR A O 1
ATOM 3302 N N . VAL A 1 407 ? 28.218 -13.092 -58.361 1.00 60.88 407 VAL A N 1
ATOM 3303 C CA . VAL A 1 407 ? 27.892 -12.460 -57.076 1.00 60.88 407 VAL A CA 1
ATOM 3304 C C . VAL A 1 407 ? 26.461 -11.918 -57.115 1.00 60.88 407 VAL A C 1
ATOM 3306 O O . VAL A 1 407 ? 26.122 -11.099 -57.967 1.00 60.88 407 VAL A O 1
ATOM 3309 N N . GLU A 1 408 ? 25.603 -12.397 -56.210 1.00 60.25 408 GLU A N 1
ATOM 3310 C CA . GLU A 1 408 ? 24.232 -11.899 -56.050 1.00 60.25 408 GLU A CA 1
ATOM 3311 C C . GLU A 1 408 ? 24.274 -10.511 -55.391 1.00 60.25 408 GLU A C 1
ATOM 3313 O O . GLU A 1 408 ? 24.589 -10.393 -54.212 1.00 60.25 408 GLU A O 1
ATOM 3318 N N . ASN A 1 409 ? 23.963 -9.452 -56.142 1.00 58.38 409 ASN A N 1
ATOM 3319 C CA . ASN A 1 409 ? 24.035 -8.067 -55.657 1.00 58.38 409 ASN A CA 1
ATOM 3320 C C . ASN A 1 409 ? 22.698 -7.513 -55.127 1.00 58.38 409 ASN A C 1
ATOM 3322 O O . ASN A 1 409 ? 22.630 -6.326 -54.826 1.00 58.38 409 ASN A O 1
ATOM 3326 N N . TYR A 1 410 ? 21.641 -8.338 -55.065 1.00 64.62 410 TYR A N 1
ATOM 3327 C CA . TYR A 1 410 ? 20.295 -8.010 -54.552 1.00 64.62 410 TYR A CA 1
ATOM 3328 C C . TYR A 1 410 ? 19.762 -6.613 -54.946 1.00 64.62 410 TYR A C 1
ATOM 3330 O O . TYR A 1 410 ? 19.011 -5.992 -54.201 1.00 64.62 410 TYR A O 1
ATOM 3338 N N . GLY A 1 411 ? 20.151 -6.087 -56.113 1.00 62.06 411 GLY A N 1
ATOM 3339 C CA . GLY A 1 411 ? 19.755 -4.748 -56.562 1.00 62.06 411 GLY A CA 1
ATOM 3340 C C . GLY A 1 411 ? 20.333 -3.564 -55.764 1.00 62.06 411 GLY A C 1
ATOM 3341 O O . GLY A 1 411 ? 19.851 -2.452 -55.952 1.00 62.06 411 GLY A O 1
ATOM 3342 N N . GLY A 1 412 ? 21.350 -3.762 -54.915 1.00 67.56 412 GLY A N 1
ATOM 3343 C CA . GLY A 1 412 ? 21.959 -2.701 -54.095 1.00 67.56 412 GLY A CA 1
ATOM 3344 C C . GLY A 1 412 ? 21.217 -2.383 -52.792 1.00 67.56 412 GLY A C 1
ATOM 3345 O O . GLY A 1 412 ? 21.451 -1.332 -52.202 1.00 67.56 412 GLY A O 1
ATOM 3346 N N . GLU A 1 413 ? 20.321 -3.265 -52.350 1.00 78.56 413 GLU A N 1
ATOM 3347 C CA . GLU A 1 413 ? 19.627 -3.160 -51.065 1.00 78.56 413 GLU A CA 1
ATOM 3348 C C . GLU A 1 413 ? 20.606 -3.362 -49.893 1.00 78.56 413 GLU A C 1
ATOM 3350 O O . GLU A 1 413 ? 21.396 -4.306 -49.895 1.00 78.56 413 GLU A O 1
ATOM 3355 N N . THR A 1 414 ? 20.554 -2.487 -48.883 1.00 79.75 414 THR A N 1
ATOM 3356 C CA . THR A 1 414 ? 21.473 -2.546 -47.730 1.00 79.75 414 THR A CA 1
ATOM 3357 C C . THR A 1 414 ? 21.050 -3.584 -46.694 1.00 79.75 414 THR A C 1
ATOM 3359 O O . THR A 1 414 ? 21.873 -3.987 -45.881 1.00 79.75 414 THR A O 1
ATOM 3362 N N . PHE A 1 415 ? 19.778 -4.009 -46.710 1.00 83.56 415 PHE A N 1
ATOM 3363 C CA . PHE A 1 415 ? 19.145 -4.849 -45.680 1.00 83.56 415 PHE A CA 1
ATOM 3364 C C . PHE A 1 415 ? 19.286 -4.302 -44.253 1.00 83.56 415 PHE A C 1
ATOM 3366 O O . PHE A 1 415 ? 19.019 -5.008 -43.286 1.00 83.56 415 PHE A O 1
ATOM 3373 N N . LEU A 1 416 ? 19.627 -3.019 -44.135 1.00 85.75 416 LEU A N 1
ATOM 3374 C CA . LEU A 1 416 ? 19.636 -2.261 -42.901 1.00 85.75 416 LEU A CA 1
ATOM 3375 C C . LEU A 1 416 ? 18.398 -1.373 -42.860 1.00 85.75 416 LEU A C 1
ATOM 3377 O O . LEU A 1 416 ? 17.986 -0.780 -43.856 1.00 85.75 416 LEU A O 1
ATOM 3381 N N . SER A 1 417 ? 17.784 -1.304 -41.687 1.00 89.44 417 SER A N 1
ATOM 3382 C CA . SER A 1 417 ? 16.636 -0.441 -41.435 1.00 89.44 417 SER A CA 1
ATOM 3383 C C . SER A 1 417 ? 16.748 0.146 -40.043 1.00 89.44 417 SER A C 1
ATOM 3385 O O . SER A 1 417 ? 16.761 -0.592 -39.052 1.00 89.44 417 SER A O 1
ATOM 3387 N N . GLU A 1 418 ? 16.811 1.474 -39.999 1.00 88.56 418 GLU A N 1
ATOM 3388 C CA . GLU A 1 418 ? 16.768 2.256 -38.767 1.00 88.56 418 GLU A CA 1
ATOM 3389 C C . GLU A 1 418 ? 15.432 2.056 -38.045 1.00 88.56 418 GLU A C 1
ATOM 3391 O O . GLU A 1 418 ? 15.424 1.849 -36.838 1.00 88.56 418 GLU A O 1
ATOM 3396 N N . ASP A 1 419 ? 14.309 1.996 -38.769 1.00 90.19 419 ASP A N 1
ATOM 3397 C CA . ASP A 1 419 ? 12.980 1.772 -38.179 1.00 90.19 419 ASP A CA 1
ATOM 3398 C C . ASP A 1 419 ? 12.890 0.439 -37.420 1.00 90.19 419 ASP A C 1
ATOM 3400 O O . ASP A 1 419 ? 12.320 0.367 -36.327 1.00 90.19 419 ASP A O 1
ATOM 3404 N N . VAL A 1 420 ? 13.476 -0.627 -37.977 1.00 92.75 420 VAL A N 1
ATOM 3405 C CA . VAL A 1 420 ? 13.548 -1.941 -37.319 1.00 92.75 420 VAL A CA 1
ATOM 3406 C C . VAL A 1 420 ? 14.432 -1.869 -36.078 1.00 92.75 420 VAL A C 1
ATOM 3408 O O . VAL A 1 420 ? 14.046 -2.381 -35.027 1.00 92.75 420 VAL A O 1
ATOM 3411 N N . ALA A 1 421 ? 15.582 -1.195 -36.168 1.00 92.75 421 ALA A N 1
ATOM 3412 C CA . ALA A 1 421 ? 16.478 -1.009 -35.031 1.00 92.75 421 ALA A CA 1
ATOM 3413 C C . ALA A 1 421 ? 15.803 -0.217 -33.899 1.00 92.75 421 ALA A C 1
ATOM 3415 O O . ALA A 1 421 ? 15.818 -0.654 -32.749 1.00 92.75 421 ALA A O 1
ATOM 3416 N N . ILE A 1 422 ? 15.138 0.894 -34.228 1.00 93.81 422 ILE A N 1
ATOM 3417 C CA . ILE A 1 422 ? 14.363 1.714 -33.289 1.00 93.81 422 ILE A CA 1
ATOM 3418 C C . ILE A 1 422 ? 13.251 0.883 -32.646 1.00 93.81 422 ILE A C 1
ATOM 3420 O O . ILE A 1 422 ? 13.079 0.942 -31.431 1.00 93.81 422 ILE A O 1
ATOM 3424 N N . SER A 1 423 ? 12.529 0.075 -33.426 1.00 95.50 423 SER A N 1
ATOM 3425 C CA . SER A 1 423 ? 11.447 -0.771 -32.905 1.00 95.50 423 SER A CA 1
ATOM 3426 C C . 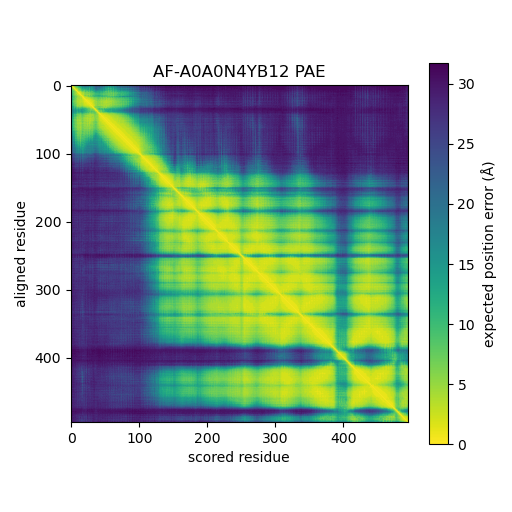SER A 1 423 ? 11.965 -1.823 -31.917 1.00 95.50 423 SER A C 1
ATOM 3428 O O . SER A 1 423 ? 11.413 -1.959 -30.826 1.00 95.50 423 SER A O 1
ATOM 3430 N N . ILE A 1 424 ? 13.065 -2.513 -32.242 1.00 95.25 424 ILE A N 1
ATOM 3431 C CA . ILE A 1 424 ? 13.695 -3.492 -31.340 1.00 95.25 424 ILE A CA 1
ATOM 3432 C C . ILE A 1 424 ? 14.210 -2.807 -30.065 1.00 95.25 424 ILE A C 1
ATOM 3434 O O . ILE A 1 424 ? 13.996 -3.308 -28.957 1.00 95.25 424 ILE A O 1
ATOM 3438 N N . LEU A 1 425 ? 14.859 -1.647 -30.195 1.00 96.44 425 LEU A N 1
ATOM 3439 C CA . LEU A 1 425 ? 15.339 -0.869 -29.051 1.00 96.44 425 LEU A CA 1
ATOM 3440 C C . LEU A 1 425 ? 14.185 -0.404 -28.158 1.00 96.44 425 LEU A C 1
ATOM 3442 O O . LEU A 1 425 ? 14.308 -0.439 -26.933 1.00 96.44 425 LEU A O 1
ATOM 3446 N N . GLN A 1 426 ? 13.058 -0.008 -28.748 1.00 96.12 426 GLN A N 1
ATOM 3447 C CA . GLN A 1 426 ? 11.876 0.424 -28.014 1.00 96.12 426 GLN A CA 1
ATOM 3448 C C . GLN A 1 426 ? 11.240 -0.731 -27.226 1.00 96.12 426 GLN A C 1
ATOM 3450 O O . GLN A 1 426 ? 10.955 -0.559 -26.038 1.00 96.12 426 GLN A O 1
ATOM 3455 N N . GLU A 1 427 ? 11.089 -1.917 -27.825 1.00 94.88 427 GLU A N 1
ATOM 3456 C CA . GLU A 1 427 ? 10.600 -3.108 -27.109 1.00 94.88 427 GLU A CA 1
ATOM 3457 C C . GLU A 1 427 ? 11.535 -3.511 -25.968 1.00 94.88 427 GLU A C 1
ATOM 3459 O O . GLU A 1 427 ? 11.094 -3.761 -24.844 1.00 94.88 427 GLU A O 1
ATOM 3464 N N . THR A 1 428 ? 12.843 -3.485 -26.220 1.00 96.19 428 THR A N 1
ATOM 3465 C CA . THR A 1 428 ? 13.849 -3.818 -25.205 1.00 96.19 428 THR A CA 1
ATOM 3466 C C . THR A 1 428 ? 13.831 -2.805 -24.055 1.00 96.19 428 THR A C 1
ATOM 3468 O O . THR A 1 428 ? 13.864 -3.179 -22.882 1.00 96.19 428 THR A O 1
ATOM 3471 N N . LYS A 1 429 ? 13.704 -1.508 -24.359 1.00 96.75 429 LYS A N 1
ATOM 3472 C CA . LYS A 1 429 ? 13.538 -0.449 -23.353 1.00 96.75 429 LYS A CA 1
ATOM 3473 C C . LYS A 1 429 ? 12.290 -0.677 -22.500 1.00 96.75 429 LYS A C 1
ATOM 3475 O O . LYS A 1 429 ? 12.342 -0.510 -21.280 1.00 96.75 429 LYS A O 1
ATOM 3480 N N . ASN A 1 430 ? 11.175 -1.060 -23.119 1.00 95.69 430 ASN A N 1
ATOM 3481 C CA . ASN A 1 430 ? 9.940 -1.372 -22.404 1.00 95.69 430 ASN A CA 1
ATOM 3482 C C . ASN A 1 430 ? 10.122 -2.579 -21.468 1.00 95.69 430 ASN A C 1
ATOM 3484 O O . ASN A 1 430 ? 9.693 -2.511 -20.313 1.00 95.69 430 ASN A O 1
ATOM 3488 N N . ALA A 1 431 ? 10.822 -3.623 -21.919 1.00 96.38 431 ALA A N 1
ATOM 3489 C CA . ALA A 1 431 ? 11.164 -4.787 -21.104 1.00 96.38 431 ALA A CA 1
ATOM 3490 C C . ALA A 1 431 ? 12.053 -4.418 -19.904 1.00 96.38 431 ALA A C 1
ATOM 3492 O O . ALA A 1 431 ? 11.745 -4.794 -18.773 1.00 96.38 431 ALA A O 1
ATOM 3493 N N . PHE A 1 432 ? 13.095 -3.598 -20.099 1.00 97.12 432 PHE A N 1
ATOM 3494 C CA . PHE A 1 432 ? 13.927 -3.096 -18.994 1.00 97.12 432 PHE A CA 1
ATOM 3495 C C . PHE A 1 432 ? 13.121 -2.288 -17.972 1.00 97.12 432 PHE A C 1
ATOM 3497 O O . PHE A 1 432 ? 13.284 -2.461 -16.761 1.00 97.12 432 PHE A O 1
ATOM 3504 N N . ASN A 1 433 ? 12.215 -1.428 -18.443 1.00 95.69 433 ASN A N 1
ATOM 3505 C CA . ASN A 1 433 ? 11.350 -0.653 -17.558 1.00 95.69 433 ASN A CA 1
ATOM 3506 C C . ASN A 1 433 ? 10.456 -1.569 -16.711 1.00 95.69 433 ASN A C 1
ATOM 3508 O O . ASN A 1 433 ? 10.383 -1.379 -15.495 1.00 95.69 433 ASN A O 1
ATOM 3512 N N . ARG A 1 434 ? 9.824 -2.587 -17.311 1.00 95.94 434 ARG A N 1
ATOM 3513 C CA . ARG A 1 434 ? 9.015 -3.573 -16.575 1.00 95.94 434 ARG A CA 1
ATOM 3514 C C . ARG A 1 434 ? 9.862 -4.406 -15.616 1.00 95.94 434 ARG A C 1
ATOM 3516 O O . ARG A 1 434 ? 9.473 -4.562 -14.461 1.00 95.94 434 ARG A O 1
ATOM 3523 N N . ALA A 1 435 ? 11.053 -4.836 -16.032 1.00 95.94 435 ALA A N 1
ATOM 3524 C CA . ALA A 1 435 ? 11.991 -5.579 -15.195 1.00 95.94 435 ALA A CA 1
ATOM 3525 C C . ALA A 1 435 ? 12.355 -4.803 -13.924 1.00 95.94 435 ALA A C 1
ATOM 3527 O O . ALA A 1 435 ? 12.331 -5.365 -12.833 1.00 95.94 435 ALA A O 1
ATOM 3528 N N . SER A 1 436 ? 12.615 -3.498 -14.044 1.00 94.19 436 SER A N 1
ATOM 3529 C CA . SER A 1 436 ? 12.919 -2.638 -12.892 1.00 94.19 436 SER A CA 1
ATOM 3530 C C . SER A 1 436 ? 11.755 -2.497 -11.898 1.00 94.19 436 SER A C 1
ATOM 3532 O O . SER A 1 436 ? 11.981 -2.214 -10.722 1.00 94.19 436 SER A O 1
ATOM 3534 N N . GLN A 1 437 ? 10.516 -2.688 -12.366 1.00 93.12 437 GLN A N 1
ATOM 3535 C CA . GLN A 1 437 ? 9.295 -2.533 -11.573 1.00 93.12 437 GLN A CA 1
ATOM 3536 C C . GLN A 1 437 ? 8.817 -3.852 -10.959 1.00 93.12 437 GLN A C 1
ATOM 3538 O O . GLN A 1 437 ? 8.336 -3.849 -9.829 1.00 93.12 437 GLN A O 1
ATOM 3543 N N . LEU A 1 438 ? 8.908 -4.955 -11.707 1.00 94.50 438 LEU A N 1
ATOM 3544 C CA . LEU A 1 438 ? 8.285 -6.237 -11.372 1.00 94.50 438 LEU A CA 1
ATOM 3545 C C . LEU A 1 438 ? 9.257 -7.257 -10.768 1.00 94.50 438 LEU A C 1
ATOM 3547 O O . LEU A 1 438 ? 8.819 -8.124 -10.012 1.00 94.50 438 LEU A O 1
ATOM 3551 N N . CYS A 1 439 ? 10.557 -7.174 -11.065 1.00 93.81 439 CYS A N 1
ATOM 3552 C CA . CYS A 1 439 ? 11.536 -8.082 -10.474 1.00 93.81 439 CYS A CA 1
ATOM 3553 C C . CYS A 1 439 ? 11.915 -7.665 -9.051 1.00 93.81 439 CYS A C 1
ATOM 3555 O O . CYS A 1 439 ? 11.970 -6.484 -8.699 1.00 93.81 439 CYS A O 1
ATOM 3557 N N . GLU A 1 440 ? 12.295 -8.654 -8.244 1.00 90.81 440 GLU A N 1
ATOM 3558 C CA . GLU A 1 440 ? 13.003 -8.386 -6.998 1.00 90.81 440 GLU A CA 1
ATOM 3559 C C . GLU A 1 440 ? 14.351 -7.717 -7.280 1.00 90.81 440 GLU A C 1
ATOM 3561 O O . GLU A 1 440 ? 15.041 -8.056 -8.242 1.00 90.81 440 GLU A O 1
ATOM 3566 N N . LYS A 1 441 ? 14.770 -6.792 -6.407 1.00 90.88 441 LYS A N 1
ATOM 3567 C CA . LYS A 1 441 ? 15.996 -5.996 -6.599 1.00 90.88 441 LYS A CA 1
ATOM 3568 C C . LYS A 1 441 ? 17.259 -6.843 -6.805 1.00 90.88 441 LYS A C 1
ATOM 3570 O O . LYS A 1 441 ? 18.168 -6.393 -7.494 1.00 90.88 441 LYS A O 1
ATOM 3575 N N . SER A 1 442 ? 17.324 -8.036 -6.212 1.00 92.62 442 SER A N 1
ATOM 3576 C CA . SER A 1 442 ? 18.434 -8.984 -6.381 1.00 92.62 442 SER A CA 1
ATOM 3577 C C . SER A 1 442 ? 18.454 -9.650 -7.757 1.00 92.62 442 SER A C 1
ATOM 3579 O O . SER A 1 442 ? 19.529 -9.961 -8.259 1.00 92.62 442 SER A O 1
ATOM 3581 N N . GLU A 1 443 ? 17.289 -9.842 -8.375 1.00 93.00 443 GLU A N 1
ATOM 3582 C CA . GLU A 1 443 ? 17.131 -10.549 -9.650 1.00 93.00 443 GLU A CA 1
ATOM 3583 C C . GLU A 1 443 ? 17.180 -9.608 -10.863 1.00 93.00 443 GLU A C 1
ATOM 3585 O O . GLU A 1 443 ? 17.409 -10.059 -11.987 1.00 93.00 443 GLU A O 1
ATOM 3590 N N . VAL A 1 444 ? 17.001 -8.295 -10.657 1.00 94.56 444 VAL A N 1
ATOM 3591 C CA . VAL A 1 444 ? 17.048 -7.282 -11.729 1.00 94.56 444 VAL A CA 1
ATOM 3592 C C . VAL A 1 444 ? 18.318 -7.374 -12.589 1.00 94.56 444 VAL A C 1
ATOM 3594 O O . VAL A 1 444 ? 18.163 -7.379 -13.810 1.00 94.56 444 VAL A O 1
ATOM 3597 N N . PRO A 1 445 ? 19.549 -7.474 -12.040 1.00 96.00 445 PRO A N 1
ATOM 3598 C CA . PRO A 1 445 ? 20.758 -7.508 -12.866 1.00 96.00 445 PRO A CA 1
ATOM 3599 C C . PRO A 1 445 ? 20.789 -8.711 -13.812 1.00 96.00 445 PRO A C 1
ATOM 3601 O O . PRO A 1 445 ? 20.983 -8.544 -15.011 1.00 96.00 445 PRO A O 1
ATOM 3604 N N . LYS A 1 446 ? 20.505 -9.908 -13.287 1.00 95.62 446 LYS A N 1
ATOM 3605 C CA . LYS A 1 446 ? 20.500 -11.153 -14.064 1.00 95.62 446 LYS A CA 1
ATOM 3606 C C . LYS A 1 446 ? 19.410 -11.153 -15.133 1.00 95.62 446 LYS A C 1
ATOM 3608 O O . LYS A 1 446 ? 19.636 -11.568 -16.263 1.00 95.62 446 LYS A O 1
ATOM 3613 N N . HIS A 1 447 ? 18.214 -10.682 -14.792 1.00 96.06 447 HIS A N 1
ATOM 3614 C CA . HIS A 1 447 ? 17.136 -10.602 -15.770 1.00 96.06 447 HIS A CA 1
ATOM 3615 C C . HIS A 1 447 ? 17.419 -9.542 -16.849 1.00 96.06 447 HIS A C 1
ATOM 3617 O O . HIS A 1 447 ? 17.099 -9.756 -18.013 1.00 96.06 447 HIS A O 1
ATOM 3623 N N . SER A 1 448 ? 18.080 -8.438 -16.486 1.00 96.56 448 SER A N 1
ATOM 3624 C CA . SER A 1 448 ? 18.520 -7.415 -17.444 1.00 96.56 448 SER A CA 1
ATOM 3625 C C . SER A 1 448 ? 19.587 -7.946 -18.405 1.00 96.56 448 SER A C 1
ATOM 3627 O O . SER A 1 448 ? 19.542 -7.626 -19.587 1.00 96.56 448 SER A O 1
ATOM 3629 N N . GLU A 1 449 ? 20.509 -8.787 -17.931 1.00 97.06 449 GLU A N 1
ATOM 3630 C CA . GLU A 1 449 ? 21.480 -9.491 -18.783 1.00 97.06 449 GLU A CA 1
ATOM 3631 C C . GLU A 1 449 ? 20.767 -10.369 -19.822 1.00 97.06 449 GLU A C 1
ATOM 3633 O O . GLU A 1 449 ? 21.019 -10.231 -21.013 1.00 97.06 449 GLU A O 1
ATOM 3638 N N . ASN A 1 450 ? 19.765 -11.151 -19.407 1.00 97.50 450 ASN A N 1
ATOM 3639 C CA . ASN A 1 450 ? 18.973 -11.964 -20.339 1.00 97.50 450 ASN A CA 1
ATOM 3640 C C . ASN A 1 450 ? 18.219 -11.117 -21.389 1.00 97.50 450 ASN A C 1
ATOM 3642 O O . ASN A 1 450 ? 18.092 -11.527 -22.542 1.00 97.50 450 ASN A O 1
ATOM 3646 N N . ILE A 1 451 ? 17.696 -9.944 -21.009 1.00 97.62 451 ILE A N 1
ATOM 3647 C CA . ILE A 1 451 ? 17.052 -9.008 -21.951 1.00 97.62 451 ILE A CA 1
ATOM 3648 C C . ILE A 1 451 ? 18.090 -8.443 -22.933 1.00 97.62 451 ILE A C 1
ATOM 3650 O O . ILE A 1 451 ? 17.819 -8.340 -24.132 1.00 97.62 451 ILE A O 1
ATOM 3654 N N . LEU A 1 452 ? 19.285 -8.102 -22.445 1.00 97.44 452 LEU A N 1
ATOM 3655 C CA . LEU A 1 452 ? 20.386 -7.616 -23.273 1.00 97.44 452 LEU A CA 1
ATOM 3656 C C . LEU A 1 452 ? 20.854 -8.680 -24.276 1.00 97.44 452 LEU A C 1
ATOM 3658 O O . LEU A 1 452 ? 21.075 -8.351 -25.438 1.00 97.44 452 LEU A O 1
ATOM 3662 N N . ASP A 1 453 ? 20.939 -9.945 -23.870 1.00 97.56 453 ASP A N 1
ATOM 3663 C CA . ASP A 1 453 ? 21.290 -11.051 -24.765 1.00 97.56 453 ASP A CA 1
ATOM 3664 C C . ASP A 1 453 ? 20.294 -11.185 -25.924 1.00 97.56 453 ASP A C 1
ATOM 3666 O O . ASP A 1 453 ? 20.688 -11.412 -27.070 1.00 97.56 453 ASP A O 1
ATOM 3670 N N . ILE A 1 454 ? 18.998 -10.984 -25.659 1.00 97.06 454 ILE A N 1
ATOM 3671 C CA . ILE A 1 454 ? 17.962 -10.965 -26.700 1.00 97.06 454 ILE A CA 1
ATOM 3672 C C . ILE A 1 454 ? 18.169 -9.778 -27.649 1.00 97.06 454 ILE A C 1
ATOM 3674 O O . ILE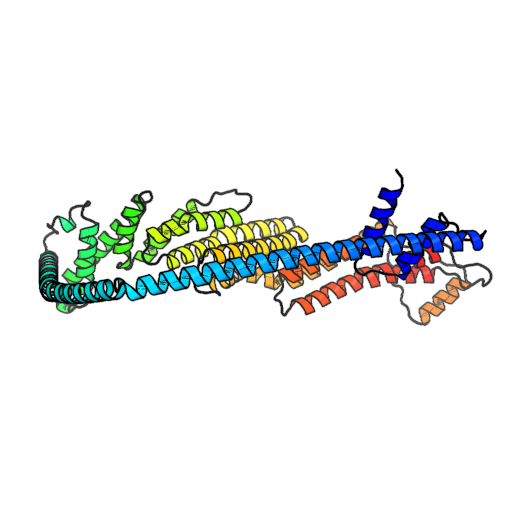 A 1 454 ? 18.102 -9.954 -28.869 1.00 97.06 454 ILE A O 1
ATOM 3678 N N . LEU A 1 455 ? 18.468 -8.589 -27.118 1.00 97.00 455 LEU A N 1
ATOM 3679 C CA . LEU A 1 455 ? 18.786 -7.417 -27.937 1.00 97.00 455 LEU A CA 1
ATOM 3680 C C . LEU A 1 455 ? 19.995 -7.687 -28.844 1.00 97.00 455 LEU A C 1
ATOM 3682 O O . LEU A 1 455 ? 19.918 -7.453 -30.048 1.00 97.00 455 LEU A O 1
ATOM 3686 N N . LEU A 1 456 ? 21.093 -8.210 -28.296 1.00 96.12 456 LEU A N 1
ATOM 3687 C CA . LEU A 1 456 ? 22.307 -8.523 -29.059 1.00 96.12 456 LEU A CA 1
ATOM 3688 C C . LEU A 1 456 ? 22.068 -9.628 -30.094 1.00 96.12 456 LEU A C 1
ATOM 3690 O O . LEU A 1 456 ? 22.598 -9.575 -31.207 1.00 96.12 456 LEU A O 1
ATOM 3694 N N . LYS A 1 457 ? 21.231 -10.615 -29.778 1.00 95.25 457 LYS A N 1
ATOM 3695 C CA . LYS A 1 457 ? 20.833 -11.634 -30.747 1.00 95.25 457 LYS A CA 1
ATOM 3696 C C . LYS A 1 457 ? 20.108 -11.006 -31.939 1.00 95.25 457 LYS A C 1
ATOM 3698 O O . LYS A 1 457 ? 20.529 -11.219 -33.073 1.00 95.25 457 LYS A O 1
ATOM 3703 N N . TYR A 1 458 ? 19.048 -10.230 -31.709 1.00 94.88 458 TYR A N 1
ATOM 3704 C CA . TYR A 1 458 ? 18.197 -9.765 -32.808 1.00 94.88 458 TYR A CA 1
ATOM 3705 C C . TYR A 1 458 ? 18.711 -8.506 -33.510 1.00 94.88 458 TYR A C 1
ATOM 3707 O O . TYR A 1 458 ? 18.701 -8.452 -34.738 1.00 94.88 458 TYR A O 1
ATOM 3715 N N . LEU A 1 459 ? 19.179 -7.504 -32.762 1.00 93.44 459 LEU A N 1
ATOM 3716 C CA . LEU A 1 459 ? 19.674 -6.257 -33.342 1.00 93.44 459 LEU A CA 1
ATOM 3717 C C . LEU A 1 459 ? 21.077 -6.429 -33.924 1.00 93.44 459 LEU A C 1
ATOM 3719 O O . LEU A 1 459 ? 21.318 -6.062 -35.070 1.00 93.44 459 LEU A O 1
ATOM 3723 N N . TYR A 1 460 ? 22.004 -6.984 -33.144 1.00 90.88 460 TYR A N 1
ATOM 3724 C CA . TYR A 1 460 ? 23.388 -7.101 -33.589 1.00 90.88 460 TYR A CA 1
ATOM 3725 C C . TYR A 1 460 ? 23.565 -8.300 -34.520 1.00 90.88 460 TYR A C 1
ATOM 3727 O O . TYR A 1 460 ? 23.830 -8.113 -35.699 1.00 90.88 460 TYR A O 1
ATOM 3735 N N . SER A 1 461 ? 23.340 -9.521 -34.035 1.00 89.88 461 SER A N 1
ATOM 3736 C CA . SER A 1 461 ? 23.682 -10.734 -34.799 1.00 89.88 461 SER A CA 1
ATOM 3737 C C . SER A 1 461 ? 22.751 -10.954 -35.998 1.00 89.88 461 SER A C 1
ATOM 3739 O O . SER A 1 461 ? 23.179 -11.275 -37.104 1.00 89.88 461 SER A O 1
ATOM 3741 N N . GLU A 1 462 ? 21.440 -10.799 -35.801 1.00 88.88 462 GLU A N 1
ATOM 3742 C CA . GLU A 1 462 ? 20.453 -11.149 -36.822 1.00 88.88 462 GLU A CA 1
ATOM 3743 C C . GLU A 1 462 ? 20.085 -10.017 -37.794 1.00 88.88 462 GLU A C 1
ATOM 3745 O O . GLU A 1 462 ? 19.478 -10.316 -38.830 1.00 88.88 462 GLU A O 1
ATOM 3750 N N . HIS A 1 463 ? 20.429 -8.764 -37.496 1.00 89.06 463 HIS A N 1
ATOM 3751 C CA . HIS A 1 463 ? 20.115 -7.606 -38.340 1.00 89.06 463 HIS A CA 1
ATOM 3752 C C . HIS A 1 463 ? 21.383 -6.916 -38.840 1.00 89.06 463 HIS A C 1
ATOM 3754 O O . HIS A 1 463 ? 21.670 -7.002 -40.033 1.00 89.06 463 HIS A O 1
ATOM 3760 N N . LEU A 1 464 ? 22.174 -6.312 -37.947 1.00 89.44 464 LEU A N 1
ATOM 3761 C CA . LEU A 1 464 ? 23.381 -5.562 -38.321 1.00 89.44 464 LEU A CA 1
ATOM 3762 C C . LEU A 1 464 ? 24.469 -6.459 -38.928 1.00 89.44 464 LEU A C 1
ATOM 3764 O O . LEU A 1 464 ? 24.853 -6.269 -40.080 1.00 89.44 464 LEU A O 1
ATOM 3768 N N . ASP A 1 465 ? 24.936 -7.455 -38.177 1.00 86.75 465 ASP A N 1
ATOM 3769 C CA . ASP A 1 465 ? 26.022 -8.353 -38.580 1.00 86.75 465 ASP A CA 1
ATOM 3770 C C . ASP A 1 465 ? 25.643 -9.129 -39.846 1.00 86.75 465 ASP A C 1
ATOM 3772 O O . ASP A 1 465 ? 26.387 -9.150 -40.823 1.00 86.75 465 ASP A O 1
ATOM 3776 N N . TYR A 1 466 ? 24.408 -9.636 -39.903 1.00 87.00 466 TYR A N 1
ATOM 3777 C CA . TYR A 1 466 ? 23.880 -10.299 -41.092 1.00 87.00 466 TYR A CA 1
ATOM 3778 C C . TYR A 1 466 ? 23.915 -9.417 -42.354 1.00 87.00 466 TYR A C 1
ATOM 3780 O O . TYR A 1 466 ? 24.328 -9.878 -43.424 1.00 87.00 466 TYR A O 1
ATOM 3788 N N . ALA A 1 467 ? 23.478 -8.159 -42.254 1.00 84.88 467 ALA A N 1
ATOM 3789 C CA . ALA A 1 467 ? 23.476 -7.234 -43.384 1.00 84.88 467 ALA A CA 1
ATOM 3790 C C . ALA A 1 467 ? 24.903 -6.870 -43.827 1.00 84.88 467 ALA A C 1
ATOM 3792 O O . ALA A 1 467 ? 25.186 -6.812 -45.027 1.00 84.88 467 ALA A O 1
ATOM 3793 N N . VAL A 1 468 ? 25.819 -6.694 -42.872 1.00 83.94 468 VAL A N 1
ATOM 3794 C CA . VAL A 1 468 ? 27.239 -6.419 -43.133 1.00 83.94 468 VAL A CA 1
ATOM 3795 C C . VAL A 1 468 ? 27.914 -7.610 -43.807 1.00 83.94 468 VAL A C 1
ATOM 3797 O O . VAL A 1 468 ? 28.571 -7.436 -44.836 1.00 83.94 468 VAL A O 1
ATOM 3800 N N . GLU A 1 469 ? 27.720 -8.826 -43.295 1.00 82.75 469 GLU A N 1
ATOM 3801 C CA . GLU A 1 469 ? 28.253 -10.048 -43.902 1.00 82.75 469 GLU A CA 1
ATOM 3802 C C . GLU A 1 469 ? 27.731 -10.241 -45.332 1.00 82.75 469 GLU A C 1
ATOM 3804 O O . GLU A 1 469 ? 28.499 -10.587 -46.238 1.00 82.75 469 GLU A O 1
ATOM 3809 N N . LEU A 1 470 ? 26.444 -9.966 -45.565 1.00 80.19 470 LEU A N 1
ATOM 3810 C CA . LEU A 1 470 ? 25.839 -10.029 -46.894 1.00 80.19 470 LEU A CA 1
ATOM 3811 C C . LEU A 1 470 ? 26.430 -8.970 -47.838 1.00 80.19 470 LEU A C 1
ATOM 3813 O O . LEU A 1 470 ? 26.731 -9.274 -48.995 1.00 80.19 470 LEU A O 1
ATOM 3817 N N . ALA A 1 471 ? 26.656 -7.750 -47.347 1.00 76.81 471 ALA A N 1
ATOM 3818 C CA . ALA A 1 471 ? 27.267 -6.679 -48.124 1.00 76.81 471 ALA A CA 1
ATOM 3819 C C . ALA A 1 471 ? 28.719 -6.999 -48.510 1.00 76.81 471 ALA A C 1
ATOM 3821 O O . ALA A 1 471 ? 29.093 -6.802 -49.669 1.00 76.81 471 ALA A O 1
ATOM 3822 N N . ILE A 1 472 ? 29.506 -7.552 -47.577 1.00 75.81 472 ILE A N 1
ATOM 3823 C CA . ILE A 1 472 ? 30.885 -8.013 -47.810 1.00 75.81 472 ILE A CA 1
ATOM 3824 C C . ILE A 1 472 ? 30.907 -9.159 -48.828 1.00 75.81 472 ILE A C 1
ATOM 3826 O O . ILE A 1 472 ? 31.744 -9.164 -49.732 1.00 75.81 472 ILE A O 1
ATOM 3830 N N . ALA A 1 473 ? 29.983 -10.119 -48.724 1.00 73.19 473 ALA A N 1
ATOM 3831 C CA . ALA A 1 473 ? 29.863 -11.217 -49.686 1.00 73.19 473 ALA A CA 1
ATOM 3832 C C . ALA A 1 473 ? 29.535 -10.735 -51.111 1.00 73.19 473 ALA A C 1
ATOM 3834 O O . ALA A 1 473 ? 29.860 -11.422 -52.081 1.00 73.19 473 ALA A O 1
ATOM 3835 N N . GLY A 1 474 ? 28.931 -9.552 -51.237 1.00 69.12 474 GLY A N 1
ATOM 3836 C CA . GLY A 1 474 ? 28.616 -8.909 -52.507 1.00 69.12 474 GLY A CA 1
ATOM 3837 C C . GLY A 1 474 ? 29.794 -8.204 -53.209 1.00 69.12 474 GLY A C 1
ATOM 3838 O O . GLY A 1 474 ? 29.641 -7.735 -54.339 1.00 69.12 474 GLY A O 1
ATOM 3839 N N . ILE A 1 475 ? 30.979 -8.132 -52.589 1.00 70.38 475 ILE A N 1
ATOM 3840 C CA . ILE A 1 475 ? 32.166 -7.489 -53.175 1.00 70.38 475 ILE A CA 1
ATOM 3841 C C . ILE A 1 475 ? 32.904 -8.465 -54.108 1.00 70.38 475 ILE A C 1
ATOM 3843 O O . ILE A 1 475 ? 33.403 -9.509 -53.688 1.00 70.38 475 ILE A O 1
ATOM 3847 N N . THR A 1 476 ? 33.041 -8.111 -55.388 1.00 62.41 476 THR A N 1
ATOM 3848 C CA . THR A 1 476 ? 33.833 -8.883 -56.359 1.00 62.41 476 THR A CA 1
ATOM 3849 C C . THR A 1 476 ? 35.334 -8.616 -56.195 1.00 62.41 476 THR A C 1
ATOM 3851 O O . THR A 1 476 ? 35.797 -7.507 -56.442 1.00 62.41 476 THR A O 1
ATOM 3854 N N . LEU A 1 477 ? 36.121 -9.645 -55.870 1.00 60.62 477 LEU A N 1
ATOM 3855 C CA . LEU A 1 477 ? 37.593 -9.594 -55.799 1.00 60.62 477 LEU A CA 1
ATOM 3856 C C . LEU A 1 477 ? 38.287 -9.787 -57.169 1.00 60.62 477 LEU A C 1
ATOM 3858 O O . LEU A 1 477 ? 39.513 -9.878 -57.230 1.00 60.62 477 LEU A O 1
ATOM 3862 N N . ALA A 1 478 ? 37.525 -9.915 -58.265 1.00 53.34 478 ALA A N 1
ATOM 3863 C CA . ALA A 1 478 ? 38.044 -10.275 -59.590 1.00 53.34 478 ALA A CA 1
ATOM 3864 C C . ALA A 1 478 ? 38.845 -9.166 -60.292 1.00 53.34 478 ALA A C 1
ATOM 3866 O O . ALA A 1 478 ? 39.787 -9.474 -61.021 1.00 53.34 478 ALA A O 1
ATOM 3867 N N . GLU A 1 479 ? 38.495 -7.891 -60.094 1.00 53.88 479 GLU A N 1
ATOM 3868 C CA . GLU A 1 479 ? 39.101 -6.777 -60.830 1.00 53.88 479 GLU A CA 1
ATOM 3869 C C . GLU A 1 479 ? 39.611 -5.682 -59.879 1.00 53.88 479 GLU A C 1
ATOM 3871 O O . GLU A 1 479 ? 38.832 -4.845 -59.432 1.00 53.88 479 GLU A O 1
ATOM 3876 N N . PRO A 1 480 ? 40.930 -5.594 -59.613 1.00 55.34 480 PRO A N 1
ATOM 3877 C CA . PRO A 1 480 ? 41.509 -4.576 -58.723 1.00 55.34 480 PRO A CA 1
ATOM 3878 C C . PRO A 1 480 ? 41.418 -3.132 -59.263 1.00 55.34 480 PRO A C 1
ATOM 3880 O O . PRO A 1 480 ? 41.982 -2.217 -58.669 1.00 55.34 480 PRO A O 1
ATOM 3883 N N . LYS A 1 481 ? 40.753 -2.916 -60.408 1.00 53.81 481 LYS A N 1
ATOM 3884 C CA . LYS A 1 481 ? 40.588 -1.612 -61.073 1.00 53.81 481 LYS A CA 1
ATOM 3885 C C . LYS A 1 481 ? 39.163 -1.051 -60.997 1.00 53.81 481 LYS A C 1
ATOM 3887 O O . LYS A 1 481 ? 38.948 0.062 -61.473 1.00 53.81 481 LYS A O 1
ATOM 3892 N N . VAL A 1 482 ? 38.210 -1.784 -60.418 1.00 59.09 482 VAL A N 1
ATOM 3893 C CA . VAL A 1 482 ? 36.825 -1.330 -60.226 1.00 59.09 482 VAL A CA 1
ATOM 3894 C C . VAL A 1 482 ? 36.601 -1.111 -58.731 1.00 59.09 482 VAL A C 1
ATOM 3896 O O . VAL A 1 482 ? 36.917 -1.980 -57.922 1.00 59.09 482 VAL A O 1
ATOM 3899 N N . GLY A 1 483 ? 36.125 0.079 -58.354 1.00 59.66 483 GLY A N 1
ATOM 3900 C CA . GLY A 1 483 ? 35.829 0.401 -56.956 1.00 59.66 483 GLY A CA 1
ATOM 3901 C C . GLY A 1 483 ? 34.738 -0.513 -56.380 1.00 59.66 483 GLY A C 1
ATOM 3902 O O . GLY A 1 483 ? 33.931 -1.046 -57.146 1.00 59.66 483 GLY A O 1
ATOM 3903 N N . PRO A 1 484 ? 34.694 -0.709 -55.049 1.00 63.94 484 PRO A N 1
ATOM 3904 C CA . PRO A 1 484 ? 33.641 -1.503 -54.430 1.00 63.94 484 PRO A CA 1
ATOM 3905 C C . PRO A 1 484 ? 32.255 -0.917 -54.760 1.00 63.94 484 PRO A C 1
ATOM 3907 O O . PRO A 1 484 ? 32.135 0.296 -54.971 1.00 63.94 484 PRO A O 1
ATOM 3910 N N . PRO A 1 485 ? 31.204 -1.753 -54.822 1.00 66.19 485 PRO A N 1
ATOM 3911 C CA . PRO A 1 485 ? 29.858 -1.297 -55.151 1.00 66.19 485 PRO A CA 1
ATOM 3912 C C . PRO A 1 485 ? 29.397 -0.154 -54.236 1.00 66.19 485 PRO A C 1
ATOM 3914 O O . PRO A 1 485 ? 29.594 -0.215 -53.025 1.00 66.19 485 PRO A O 1
ATOM 3917 N N . ALA A 1 486 ? 28.730 0.866 -54.790 1.00 68.19 486 ALA A N 1
ATOM 3918 C CA . ALA A 1 486 ? 28.319 2.058 -54.036 1.00 68.19 486 ALA A CA 1
ATOM 3919 C C . ALA A 1 486 ? 27.453 1.742 -52.799 1.00 68.19 486 ALA A C 1
ATOM 3921 O O . ALA A 1 486 ? 27.579 2.416 -51.780 1.00 68.19 486 ALA A O 1
ATOM 3922 N N . TYR A 1 487 ? 26.636 0.682 -52.856 1.00 70.62 487 TYR A N 1
ATOM 3923 C CA . TYR A 1 487 ? 25.788 0.263 -51.736 1.00 70.62 487 TYR A CA 1
ATOM 3924 C C . TYR A 1 487 ? 26.595 -0.199 -50.509 1.00 70.62 487 TYR A C 1
ATOM 3926 O O . TYR A 1 487 ? 26.105 -0.094 -49.390 1.00 70.62 487 TYR A O 1
ATOM 3934 N N . PHE A 1 488 ? 27.841 -0.660 -50.683 1.00 70.75 488 PHE A N 1
ATOM 3935 C CA . PHE A 1 488 ? 28.706 -1.045 -49.564 1.00 70.75 488 PHE A CA 1
ATOM 3936 C C . PHE A 1 488 ? 29.035 0.160 -48.674 1.00 70.75 488 PHE A C 1
ATOM 3938 O O . PHE A 1 488 ? 28.980 0.060 -47.453 1.00 70.75 488 PHE A O 1
ATOM 3945 N N . PHE A 1 489 ? 29.300 1.326 -49.270 1.00 73.44 489 PHE A N 1
ATOM 3946 C CA . PHE A 1 489 ? 29.517 2.557 -48.507 1.00 73.44 489 PHE A CA 1
ATOM 3947 C C . PHE A 1 489 ? 28.243 3.035 -47.808 1.00 73.44 489 PHE A C 1
ATOM 3949 O O . PHE A 1 489 ? 28.325 3.597 -46.721 1.00 73.44 489 PHE A O 1
ATOM 3956 N N . SER A 1 490 ? 27.068 2.773 -48.389 1.00 72.62 490 SER A N 1
ATOM 3957 C CA . SER A 1 490 ? 25.785 3.033 -47.729 1.00 72.62 490 SER A CA 1
ATOM 3958 C C . SER A 1 490 ? 25.575 2.135 -46.508 1.00 72.62 490 SER A C 1
ATOM 3960 O O . SER A 1 490 ? 25.119 2.630 -45.486 1.00 72.62 490 SER A O 1
ATOM 3962 N N . VAL A 1 491 ? 25.968 0.858 -46.574 1.00 74.69 491 VAL A N 1
ATOM 3963 C CA . VAL A 1 491 ? 25.940 -0.063 -45.421 1.00 74.69 491 VAL A CA 1
ATOM 3964 C C . VAL A 1 491 ? 26.898 0.405 -44.326 1.00 74.69 491 VAL A C 1
ATOM 3966 O O . VAL A 1 491 ? 26.511 0.462 -43.167 1.00 74.69 491 VAL A O 1
ATOM 3969 N N . VAL A 1 492 ? 28.124 0.800 -44.685 1.00 74.50 492 VAL A N 1
ATOM 3970 C CA . VAL A 1 492 ? 29.117 1.321 -43.726 1.00 74.50 492 VAL A CA 1
ATOM 3971 C C . VAL A 1 492 ? 28.688 2.658 -43.116 1.00 74.50 492 VAL A C 1
ATOM 3973 O O . VAL A 1 492 ? 29.038 2.937 -41.983 1.00 74.50 492 VAL A O 1
ATOM 3976 N N . SER A 1 493 ? 27.940 3.486 -43.847 1.00 70.69 493 SER A N 1
ATOM 3977 C CA . SER A 1 493 ? 27.405 4.748 -43.324 1.00 70.69 493 SER A CA 1
ATOM 3978 C C . SER A 1 493 ? 26.197 4.566 -42.398 1.00 70.69 493 SER A C 1
ATOM 3980 O O . SER A 1 493 ? 25.876 5.501 -41.671 1.00 70.69 493 SER A O 1
ATOM 3982 N N . GLN A 1 494 ? 25.484 3.440 -42.495 1.00 67.56 494 GLN A N 1
ATOM 3983 C CA . GLN A 1 494 ? 24.269 3.137 -41.723 1.00 67.56 494 GLN A CA 1
ATOM 3984 C C . GLN A 1 494 ? 24.534 2.255 -40.495 1.00 67.56 494 GLN A C 1
ATOM 3986 O O . GLN A 1 494 ? 23.672 2.146 -39.626 1.00 67.56 494 GLN A O 1
ATOM 3991 N N . ASN A 1 495 ? 25.690 1.596 -40.465 1.00 55.25 495 ASN A N 1
ATOM 3992 C CA . ASN A 1 495 ? 26.213 0.818 -39.346 1.00 55.25 495 ASN A CA 1
ATOM 3993 C C . ASN A 1 495 ? 27.008 1.738 -38.417 1.00 55.25 495 ASN A C 1
ATOM 3995 O O . ASN A 1 495 ? 26.851 1.612 -37.183 1.00 55.25 495 ASN A O 1
#

pLDDT: mean 84.78, std 12.18, range [32.66, 97.62]

Foldseek 3Di:
DPPVVVVVVVVVQCPDVVRDPVVVVVVVLCVQVVNDPDDPDPVSSVVVVVVVVVVVVVVVVVVVVVVVVVVVVVVVVVVVVVVVVVVVVVVVVVVVVVVVVVCVVVVVVVVVVVVVVVVVVVVVVCCVPVVVVVVVVLVVVLVVVLVQLVDPDPRDDCCQVPLVNLLVVLLSLLVNQVVLVVDDCVPCVSSNVSSVVSNVVSLVSLLVVLVVCVVPLQSLQSSQVSNVSPPCSVVSLVVVLVVLVVPQDPPDPDSLVSLLVSLVVCLVSLVSRHPCSLVSLLVSNLCCLVPVLLVVLCVQLVVCVVVVNLVSNLVSLLVSLVSLVVSVVSCVVVVSDPDPCSSVVSSCVRPVVVLVCNLVSLLVVLLVVLVVLLVVLCVVLVHDQDPDDPDPVVVVVLLVCLQVVVADCSVLDLLADPVSLVVSVVSLVVSLVSLVRRPDPVCSVVSNVSSVVSNCVRVPVVRLVSSLSSLVSRFRPNDPPDDGDPSNVVSVVRD